Protein AF-A0A7V4UIE9-F1 (afdb_monomer)

Mean predicted aligned error: 20.93 Å

Sequence (369 aa):
MKIKNSYYCIVDRNNKPDLRFLFEDKNDAQRKIKQIKNSTKGETLIFPGDGRDFFATGVKKELINPKRKISIKKGCWTGLRVVPLKMMEDFDPTKVFHRIVKSEENQLYYSKQREKEVMFQNFDVKIPVLPNPLVSVDWENSFLKTKAFMASLLMMCAVTVASVVFIQKNTTDKIANELTSRQNEIIQKTVALQTKVMGEKDQKLAQQFDSQLDNFVLEALKNFDSIKQESLEEEIMKMVGGTPMEKMVPLIAKQDRVVAAFLVGIAKKESNYGIHVPLLDGQDCYNYWGYRGIRARMGTGGHTCFDSPEDAVETVAGRIQELVKADVDTPQEMVLWKCGSNCANDSGASKWISDVGIYFNQLNNNQGG

Radius of gyration: 29.56 Å; Cα contacts (8 Å, |Δi|>4): 375; chains: 1; bounding box: 82×65×81 Å

Secondary structure (DSSP, 8-state):
------EEEEE-TT--EEEEEEESSHHHHHHHHHHHHH-TT-EEEE-TTS-EEEETT---GGGS-TTS--EEEET-----EEEEE---TT--HHHH-S--B--TTTS-BPP---------------------TTTT--TTS-GGG-HHHHHHHHHHHHHHHHHHHHHHHHHHHHHHHHHHHHHHHHHHHHHHHHHHHS-HHHHHHHHHHHHHHHHHHHHHHHHHHHHHHHHHHHHHHHHHTTSGGGGGHHHHTTS-HHHHHHHHHHHHHHHTTTTS--EETTEE----S------SSB-GGG-B--SSHHHHHHHHHHHHHHHHHTT--SHHHHTHHHHTT-GGG-TTHHHHHHHHHHHHHHHHGGGG-

pLDDT: mean 76.1, std 18.64, range [27.42, 98.31]

Structure (mmCIF, N/CA/C/O backbone):
data_AF-A0A7V4UIE9-F1
#
_entry.id   AF-A0A7V4UIE9-F1
#
loop_
_atom_site.group_PDB
_atom_site.id
_atom_site.type_symbol
_atom_site.label_atom_id
_atom_site.label_alt_id
_atom_site.label_comp_id
_atom_site.label_asym_id
_atom_site.label_entity_id
_atom_site.label_seq_id
_atom_site.pdbx_PDB_ins_code
_atom_site.Cartn_x
_atom_site.Cartn_y
_atom_site.Cartn_z
_atom_site.occupancy
_atom_site.B_iso_or_equiv
_atom_site.auth_seq_id
_atom_site.auth_comp_id
_atom_site.auth_asym_id
_atom_site.auth_atom_id
_atom_site.pdbx_PDB_model_num
ATOM 1 N N . MET A 1 1 ? -4.107 -12.571 49.791 1.00 43.31 1 MET A N 1
ATOM 2 C CA . MET A 1 1 ? -3.554 -12.678 48.426 1.00 43.31 1 MET A CA 1
ATOM 3 C C . MET A 1 1 ? -3.769 -14.092 47.914 1.00 43.31 1 MET A C 1
ATOM 5 O O . MET A 1 1 ? -3.142 -15.020 48.415 1.00 43.31 1 MET A O 1
ATOM 9 N N . LYS A 1 2 ? -4.736 -14.294 47.011 1.00 39.12 2 LYS A N 1
ATOM 10 C CA . LYS A 1 2 ? -4.958 -15.594 46.354 1.00 39.12 2 LYS A CA 1
ATOM 11 C C . LYS A 1 2 ? -4.215 -15.540 45.019 1.00 39.12 2 LYS A C 1
ATOM 13 O O . LYS A 1 2 ? -4.653 -14.836 44.119 1.00 39.12 2 LYS A O 1
ATOM 18 N N . ILE A 1 3 ? -3.101 -16.268 44.913 1.00 41.22 3 ILE A N 1
ATOM 19 C CA . ILE A 1 3 ? -2.318 -16.421 43.675 1.00 41.22 3 ILE A CA 1
ATOM 20 C C . ILE A 1 3 ? -3.251 -17.026 42.625 1.00 41.22 3 ILE A C 1
ATOM 22 O O . ILE A 1 3 ? -3.586 -18.205 42.730 1.00 41.22 3 ILE A O 1
ATOM 26 N N . LYS A 1 4 ? -3.745 -16.219 41.680 1.00 49.38 4 LYS A N 1
ATOM 27 C CA . LYS A 1 4 ? -4.861 -16.655 40.833 1.00 49.38 4 LYS A CA 1
ATOM 28 C C . LYS A 1 4 ? -4.461 -17.270 39.499 1.00 49.38 4 LYS A C 1
ATOM 30 O O . LYS A 1 4 ? -5.274 -18.027 39.012 1.00 49.38 4 LYS A O 1
ATOM 35 N N . ASN A 1 5 ? -3.252 -17.051 38.968 1.00 58.56 5 ASN A N 1
ATOM 36 C CA . ASN A 1 5 ? -2.740 -17.778 37.796 1.00 58.56 5 ASN A CA 1
ATOM 37 C C . ASN A 1 5 ? -1.201 -17.809 37.802 1.00 58.56 5 ASN A C 1
ATOM 39 O O . ASN A 1 5 ? -0.555 -16.764 37.877 1.00 58.56 5 ASN A O 1
ATOM 43 N N . SER A 1 6 ? -0.601 -19.000 37.737 1.00 67.38 6 SER A N 1
ATOM 44 C CA . SER A 1 6 ? 0.845 -19.163 37.546 1.00 67.38 6 SER A CA 1
ATOM 45 C C . SER A 1 6 ? 1.142 -19.331 36.059 1.00 67.38 6 SER A C 1
ATOM 47 O O . SER A 1 6 ? 0.798 -20.365 35.494 1.00 67.38 6 SER A O 1
ATOM 49 N N . TYR A 1 7 ? 1.790 -18.345 35.442 1.00 81.69 7 TYR A N 1
ATOM 50 C CA . TYR A 1 7 ? 2.292 -18.480 34.075 1.00 81.69 7 TYR A CA 1
ATOM 51 C C . TYR A 1 7 ? 3.651 -19.179 34.073 1.00 81.69 7 TYR A C 1
ATOM 53 O O . TYR A 1 7 ? 4.394 -19.151 35.054 1.00 81.69 7 TYR A O 1
ATOM 61 N N . TYR A 1 8 ? 4.009 -19.777 32.950 1.00 83.62 8 TYR A N 1
ATOM 62 C CA . TYR A 1 8 ? 5.300 -20.389 32.698 1.00 83.62 8 TYR A CA 1
ATOM 63 C C . TYR A 1 8 ? 6.008 -19.608 31.603 1.00 83.62 8 TYR A C 1
ATOM 65 O O . TYR A 1 8 ? 5.419 -19.295 30.572 1.00 83.62 8 TYR A O 1
ATOM 73 N N . CYS A 1 9 ? 7.283 -19.303 31.816 1.00 84.31 9 CYS A N 1
ATOM 74 C CA . CYS A 1 9 ? 8.125 -18.688 30.799 1.00 84.31 9 CYS A CA 1
ATOM 75 C C . CYS A 1 9 ? 9.314 -19.588 30.479 1.00 84.31 9 CYS A C 1
ATOM 77 O O . CYS A 1 9 ? 9.727 -20.440 31.278 1.00 84.31 9 CYS A O 1
ATOM 79 N N . ILE A 1 10 ? 9.865 -19.394 29.289 1.00 83.88 10 ILE A N 1
ATOM 80 C CA . ILE A 1 10 ? 11.108 -20.032 28.878 1.00 83.88 10 ILE A CA 1
ATOM 81 C C . ILE A 1 10 ? 12.260 -19.135 29.332 1.00 83.88 10 ILE A C 1
ATOM 83 O O . ILE A 1 10 ? 12.256 -17.938 29.058 1.00 83.88 10 ILE A O 1
ATOM 87 N N . VAL A 1 11 ? 13.251 -19.698 30.021 1.00 79.75 11 VAL A N 1
ATOM 88 C CA . VAL A 1 11 ? 14.450 -18.961 30.447 1.00 79.75 11 VAL A CA 1
ATOM 89 C C . VAL A 1 11 ? 15.707 -19.588 29.856 1.00 79.75 11 VAL A C 1
ATOM 91 O O . VAL A 1 11 ? 15.762 -20.798 29.597 1.00 79.75 11 VAL A O 1
ATOM 94 N N . ASP A 1 12 ? 16.730 -18.759 29.672 1.00 77.06 12 ASP A N 1
ATOM 95 C CA . ASP A 1 12 ? 18.058 -19.205 29.263 1.00 77.06 12 ASP A CA 1
ATOM 96 C C . ASP A 1 12 ? 18.886 -19.778 30.435 1.00 77.06 12 ASP A C 1
ATOM 98 O O . ASP A 1 12 ? 18.443 -19.852 31.588 1.00 77.06 12 ASP A O 1
ATOM 102 N N . ARG A 1 13 ? 20.131 -20.181 30.142 1.00 76.50 13 ARG A N 1
ATOM 103 C CA . ARG A 1 13 ? 21.075 -20.704 31.148 1.00 76.50 13 ARG A CA 1
ATOM 104 C C . ARG A 1 13 ? 21.398 -19.682 32.251 1.00 76.50 13 ARG A C 1
ATOM 106 O O . ARG A 1 13 ? 21.748 -20.092 33.352 1.00 76.50 13 ARG A O 1
ATOM 113 N N . ASN A 1 14 ? 21.251 -18.388 31.968 1.00 73.56 14 ASN A N 1
ATOM 114 C CA . ASN A 1 14 ? 21.502 -17.280 32.891 1.00 73.56 14 ASN A CA 1
ATOM 115 C C . ASN A 1 14 ? 20.228 -16.841 33.634 1.00 73.56 14 ASN A C 1
ATOM 117 O O . ASN A 1 14 ? 20.224 -15.809 34.299 1.00 73.56 14 ASN A O 1
ATOM 121 N N . ASN A 1 15 ? 19.150 -17.627 33.540 1.00 71.88 15 ASN A N 1
ATOM 122 C CA . ASN A 1 15 ? 17.856 -17.348 34.152 1.00 71.88 15 ASN A CA 1
ATOM 123 C C . ASN A 1 15 ? 17.184 -16.061 33.648 1.00 71.88 15 ASN A C 1
ATOM 125 O O . ASN A 1 15 ? 16.334 -15.497 34.338 1.00 71.88 15 ASN A O 1
ATOM 129 N N . LYS A 1 16 ? 17.545 -15.595 32.449 1.00 71.69 16 LYS A N 1
ATOM 130 C CA . LYS A 1 16 ? 16.899 -14.449 31.817 1.00 71.69 16 LYS A CA 1
ATOM 131 C C . LYS A 1 16 ? 15.590 -14.914 31.167 1.00 71.69 16 LYS A C 1
ATOM 133 O O . LYS A 1 16 ? 15.639 -15.805 30.312 1.00 71.69 16 LYS A O 1
ATOM 138 N N . PRO A 1 17 ? 14.428 -14.357 31.555 1.00 70.62 17 PRO A N 1
ATOM 139 C CA . PRO A 1 17 ? 13.149 -14.769 30.998 1.00 70.62 17 PRO A CA 1
ATOM 140 C C . PRO A 1 17 ? 12.968 -14.256 29.573 1.00 70.62 17 PRO A C 1
ATOM 142 O O . PRO A 1 17 ? 13.159 -13.070 29.290 1.00 70.62 17 PRO A O 1
ATOM 145 N N . ASP A 1 18 ? 12.561 -15.155 28.683 1.00 72.19 18 ASP A N 1
ATOM 146 C CA . ASP A 1 18 ? 12.118 -14.822 27.340 1.00 72.19 18 ASP A CA 1
ATOM 147 C C . ASP A 1 18 ? 10.613 -14.560 27.357 1.00 72.19 18 ASP A C 1
ATOM 149 O O . ASP A 1 18 ? 9.786 -15.456 27.186 1.00 72.19 18 ASP A O 1
ATOM 153 N N . LEU A 1 19 ? 10.262 -13.295 27.584 1.00 69.88 19 LEU A N 1
ATOM 154 C CA . LEU A 1 19 ? 8.873 -12.844 27.671 1.00 69.88 19 LEU A CA 1
ATOM 155 C C . LEU A 1 19 ? 8.114 -12.964 26.343 1.00 69.88 19 LEU A C 1
ATOM 157 O O . LEU A 1 19 ? 6.908 -12.754 26.329 1.00 69.88 19 LEU A O 1
ATOM 161 N N . ARG A 1 20 ? 8.790 -13.329 25.242 1.00 67.62 20 ARG A N 1
ATOM 162 C CA . ARG A 1 20 ? 8.121 -13.700 23.991 1.00 67.62 20 ARG A CA 1
ATOM 163 C C . ARG A 1 20 ? 7.330 -14.996 24.130 1.00 67.62 20 ARG A C 1
ATOM 165 O O . ARG A 1 20 ? 6.472 -15.230 23.302 1.00 67.62 20 ARG A O 1
ATOM 172 N N . PHE A 1 21 ? 7.625 -15.831 25.125 1.00 74.31 21 PHE A N 1
ATOM 173 C CA . PHE A 1 21 ? 6.985 -17.127 25.311 1.00 74.31 21 PHE A CA 1
ATOM 174 C C . PHE A 1 21 ? 6.435 -17.239 26.735 1.00 74.31 21 PHE A C 1
ATOM 176 O O . PHE A 1 21 ? 7.151 -17.610 27.670 1.00 74.31 21 PHE A O 1
ATOM 183 N N . LEU A 1 22 ? 5.155 -16.903 26.885 1.00 80.06 22 LEU A N 1
ATOM 184 C CA . LEU A 1 22 ? 4.393 -17.036 28.123 1.00 80.06 22 LEU A CA 1
ATOM 185 C C . LEU A 1 22 ? 3.286 -18.061 27.912 1.00 80.06 22 LEU A C 1
ATOM 187 O O . LEU A 1 22 ? 2.546 -17.976 26.937 1.00 80.06 22 LEU A O 1
ATOM 191 N N . PHE A 1 23 ? 3.190 -19.011 28.837 1.00 81.44 23 PHE A N 1
ATOM 192 C CA . PHE A 1 23 ? 2.242 -20.114 28.769 1.00 81.44 23 PHE A CA 1
ATOM 193 C C . PHE A 1 23 ? 1.433 -20.205 30.050 1.00 81.44 23 PHE A C 1
ATOM 195 O O . PHE A 1 23 ? 1.967 -20.011 31.140 1.00 81.44 23 PHE A O 1
ATOM 202 N N . GLU A 1 24 ? 0.157 -20.542 29.932 1.00 81.69 24 GLU A N 1
ATOM 203 C CA . GLU A 1 24 ? -0.674 -20.887 31.091 1.00 81.69 24 GLU A CA 1
ATOM 204 C C . GLU A 1 24 ? -0.345 -22.299 31.603 1.00 81.69 24 GLU A C 1
ATOM 206 O O . GLU A 1 24 ? -0.315 -22.531 32.811 1.00 81.69 24 GLU A O 1
ATOM 211 N N . ASP A 1 25 ? -0.007 -23.223 30.695 1.00 82.94 25 ASP A N 1
ATOM 212 C CA . ASP A 1 25 ? 0.365 -24.599 31.023 1.00 82.94 25 ASP A CA 1
ATOM 213 C C . ASP A 1 25 ? 1.876 -24.861 30.896 1.00 82.94 25 ASP A C 1
ATOM 215 O O . ASP A 1 25 ? 2.559 -24.446 29.953 1.00 82.94 25 ASP A O 1
ATOM 219 N N . LYS A 1 26 ? 2.415 -25.635 31.844 1.00 88.88 26 LYS A N 1
ATOM 220 C CA . LYS A 1 26 ? 3.828 -26.033 31.859 1.00 88.88 26 LYS A CA 1
ATOM 221 C C . LYS A 1 26 ? 4.170 -26.929 30.671 1.00 88.88 26 LYS A C 1
ATOM 223 O O . LYS A 1 26 ? 5.294 -26.855 30.162 1.00 88.88 26 LYS A O 1
ATOM 228 N N . ASN A 1 27 ? 3.247 -27.796 30.247 1.00 86.69 27 ASN A N 1
ATOM 229 C CA . ASN A 1 27 ? 3.526 -28.738 29.165 1.00 86.69 27 ASN A CA 1
ATOM 230 C C . ASN A 1 27 ? 3.606 -28.020 27.819 1.00 86.69 27 ASN A C 1
ATOM 232 O O . ASN A 1 27 ? 4.440 -28.398 26.998 1.00 86.69 27 ASN A O 1
ATOM 236 N N . ASP A 1 28 ? 2.838 -26.948 27.616 1.00 82.25 28 ASP A N 1
ATOM 237 C CA . ASP A 1 28 ? 2.970 -26.080 26.440 1.00 82.25 28 ASP A CA 1
ATOM 238 C C . ASP A 1 28 ? 4.346 -25.430 26.351 1.00 82.25 28 ASP A C 1
ATOM 240 O O . ASP A 1 28 ? 5.016 -25.527 25.318 1.00 82.25 28 ASP A O 1
ATOM 244 N N . ALA A 1 29 ? 4.838 -24.885 27.465 1.00 83.44 29 ALA A N 1
ATOM 245 C CA . ALA A 1 29 ? 6.191 -24.344 27.528 1.00 83.44 29 ALA A CA 1
ATOM 246 C C . ALA A 1 29 ? 7.250 -25.411 27.187 1.00 83.44 29 ALA A C 1
ATOM 248 O O . ALA A 1 29 ? 8.205 -25.153 26.448 1.00 83.44 29 ALA A O 1
ATOM 249 N N . GLN A 1 30 ? 7.076 -26.645 27.675 1.00 87.19 30 GLN A N 1
ATOM 250 C CA . GLN A 1 30 ? 7.976 -27.759 27.357 1.00 87.19 30 GLN A CA 1
ATOM 251 C C . GLN A 1 30 ? 7.885 -28.199 25.889 1.00 87.19 30 GLN A C 1
ATOM 253 O O . GLN A 1 30 ? 8.921 -28.466 25.271 1.00 87.19 30 GLN A O 1
ATOM 258 N N . ARG A 1 31 ? 6.676 -28.260 25.314 1.00 82.44 31 ARG A N 1
ATOM 259 C CA . ARG A 1 31 ? 6.456 -28.532 23.886 1.00 82.44 31 ARG A CA 1
ATOM 260 C C . ARG A 1 31 ? 7.155 -27.484 23.030 1.00 82.44 31 ARG A C 1
ATOM 262 O O . ARG A 1 31 ? 7.866 -27.853 22.096 1.00 82.44 31 ARG A O 1
ATOM 269 N N . LYS A 1 32 ? 7.056 -26.203 23.398 1.00 82.38 32 LYS A N 1
ATOM 270 C CA . LYS A 1 32 ? 7.745 -25.124 22.687 1.00 82.38 32 LYS A CA 1
ATOM 271 C C . LYS A 1 32 ? 9.261 -25.254 22.764 1.00 82.38 32 LYS A C 1
ATOM 273 O O . LYS A 1 32 ? 9.923 -25.123 21.740 1.00 82.38 32 LYS A O 1
ATOM 278 N N . ILE A 1 33 ? 9.826 -25.590 23.927 1.00 82.25 33 ILE A N 1
ATOM 279 C CA . ILE A 1 33 ? 11.270 -25.865 24.040 1.00 82.25 33 ILE A CA 1
ATOM 280 C C . ILE A 1 33 ? 11.686 -27.007 23.105 1.00 82.25 33 ILE A C 1
ATOM 282 O O . ILE A 1 33 ? 12.719 -26.896 22.446 1.00 82.25 33 ILE A O 1
ATOM 286 N N . LYS A 1 34 ? 10.901 -28.090 23.014 1.00 81.50 34 LYS A N 1
ATOM 287 C CA . LYS A 1 34 ? 11.175 -29.189 22.072 1.00 81.50 34 LYS A CA 1
ATOM 288 C C . LYS A 1 34 ? 11.106 -28.712 20.619 1.00 81.50 34 LYS A C 1
ATOM 290 O O . LYS A 1 34 ? 12.018 -29.010 19.857 1.00 81.50 34 LYS A O 1
ATOM 295 N N . GLN A 1 35 ? 10.090 -27.927 20.254 1.00 76.75 35 GLN A N 1
ATOM 296 C CA . GLN A 1 35 ? 9.959 -27.341 18.914 1.00 76.75 35 GLN A CA 1
ATOM 297 C C . GLN A 1 35 ? 11.161 -26.450 18.570 1.00 76.75 35 GLN A C 1
ATOM 299 O O . GLN A 1 35 ? 11.735 -26.579 17.494 1.00 76.75 35 GLN A O 1
ATOM 304 N N . ILE A 1 36 ? 11.584 -25.589 19.499 1.00 72.56 36 ILE A N 1
ATOM 305 C CA . ILE A 1 36 ? 12.750 -24.712 19.343 1.00 72.56 36 ILE A CA 1
ATOM 306 C C . ILE A 1 36 ? 14.027 -25.534 19.140 1.00 72.56 36 ILE A C 1
ATOM 308 O O . ILE A 1 36 ? 14.794 -25.251 18.222 1.00 72.56 36 ILE A O 1
ATOM 312 N N . LYS A 1 37 ? 14.239 -26.568 19.964 1.00 72.81 37 LYS A N 1
ATOM 313 C CA . LYS A 1 37 ? 15.413 -27.450 19.874 1.00 72.81 37 LYS A CA 1
ATOM 314 C C . LYS A 1 37 ? 15.437 -28.282 18.589 1.00 72.81 37 LYS A C 1
ATOM 316 O O . LYS A 1 37 ? 16.519 -28.561 18.088 1.00 72.81 37 LYS A O 1
ATOM 321 N N . ASN A 1 38 ? 14.269 -28.640 18.057 1.00 67.81 38 ASN A N 1
ATOM 322 C CA . ASN A 1 38 ? 14.131 -29.465 16.855 1.00 67.81 38 ASN A CA 1
ATOM 323 C C . ASN A 1 38 ? 13.967 -28.645 15.561 1.00 67.81 38 ASN A C 1
ATOM 325 O O . ASN A 1 38 ? 13.897 -29.226 14.480 1.00 67.81 38 ASN A O 1
ATOM 329 N N . SER A 1 39 ? 13.885 -27.312 15.641 1.00 67.88 39 SER A N 1
ATOM 330 C CA . SER A 1 39 ? 13.728 -26.457 14.462 1.00 67.88 39 SER A CA 1
ATOM 331 C C . SER A 1 39 ? 14.987 -26.493 13.595 1.00 67.88 39 SER A C 1
ATOM 333 O O . SER A 1 39 ? 16.056 -26.039 14.005 1.00 67.88 39 SER A O 1
ATOM 335 N N . THR A 1 40 ? 14.845 -26.962 12.355 1.00 61.44 40 THR A N 1
ATOM 336 C CA . THR A 1 40 ? 15.906 -26.933 11.331 1.00 61.44 40 THR A CA 1
ATOM 337 C C . THR A 1 40 ? 16.204 -25.519 10.824 1.00 61.44 40 THR A C 1
ATOM 339 O O . THR A 1 40 ? 17.273 -25.282 10.259 1.00 61.44 40 THR A O 1
ATOM 342 N N . LYS A 1 41 ? 15.274 -24.578 11.045 1.00 66.38 41 LYS A N 1
ATOM 343 C CA . LYS A 1 41 ? 15.384 -23.157 10.673 1.00 66.38 41 LYS A CA 1
ATOM 344 C C . LYS A 1 41 ? 16.040 -22.300 11.760 1.00 66.38 41 LYS A C 1
ATOM 346 O O . LYS A 1 41 ? 16.404 -21.160 11.496 1.00 66.38 41 LYS A O 1
ATOM 351 N N . GLY A 1 42 ? 16.181 -22.828 12.976 1.00 69.12 42 GLY A N 1
ATOM 352 C CA . GLY A 1 42 ? 16.719 -22.088 14.109 1.00 69.12 42 GLY A CA 1
ATOM 353 C C . GLY A 1 42 ? 18.214 -21.798 13.971 1.00 69.12 42 GLY A C 1
ATOM 354 O O . GLY A 1 42 ? 19.019 -22.717 13.799 1.00 69.12 42 GLY A O 1
ATOM 355 N N . GLU A 1 43 ? 18.603 -20.534 14.124 1.00 75.38 43 GLU A N 1
ATOM 356 C CA . GLU A 1 43 ? 20.003 -20.101 14.094 1.00 75.38 43 GLU A CA 1
ATOM 357 C C . GLU A 1 43 ? 20.384 -19.388 15.398 1.00 75.38 43 GLU A C 1
ATOM 359 O O . GLU A 1 43 ? 19.655 -18.531 15.900 1.00 75.38 43 GLU A O 1
ATOM 364 N N . THR A 1 44 ? 21.540 -19.754 15.955 1.00 75.31 44 THR A N 1
ATOM 365 C CA . THR A 1 44 ? 22.146 -19.128 17.134 1.00 75.31 44 THR A CA 1
ATOM 366 C C . THR A 1 44 ? 23.286 -18.225 16.689 1.00 75.31 44 THR A C 1
ATOM 368 O O . THR A 1 44 ? 24.253 -18.692 16.085 1.00 75.31 44 THR A O 1
ATOM 371 N N . LEU A 1 45 ? 23.203 -16.951 17.042 1.00 78.94 45 LEU A N 1
ATOM 372 C CA . LEU A 1 45 ? 24.254 -15.963 16.885 1.00 78.94 45 LEU A CA 1
ATOM 373 C C . LEU A 1 45 ? 25.120 -15.946 18.149 1.00 78.94 45 LEU A C 1
ATOM 375 O O . LEU A 1 45 ? 24.614 -15.809 19.260 1.00 78.94 45 LEU A O 1
ATOM 379 N N . ILE A 1 46 ? 26.425 -16.132 17.983 1.00 80.00 46 ILE A N 1
ATOM 380 C CA . ILE A 1 46 ? 27.410 -16.245 19.062 1.00 80.00 46 ILE A CA 1
ATOM 381 C C . ILE A 1 46 ? 28.350 -15.043 18.982 1.00 80.00 46 ILE A C 1
ATOM 383 O O . ILE A 1 46 ? 29.022 -14.840 17.964 1.00 80.00 46 ILE A O 1
ATOM 387 N N . PHE A 1 47 ? 28.407 -14.276 20.068 1.00 81.38 47 PHE A N 1
ATOM 388 C CA . PHE A 1 47 ? 29.277 -13.118 20.235 1.00 81.38 47 PHE A CA 1
ATOM 389 C C . PHE A 1 47 ? 30.600 -13.499 20.930 1.00 81.38 47 PHE A C 1
ATOM 391 O O . PHE A 1 47 ? 30.634 -14.455 21.710 1.00 81.38 47 PHE A O 1
ATOM 398 N N . PRO A 1 48 ? 31.693 -12.747 20.710 1.00 74.81 48 PRO A N 1
ATOM 399 C CA . PRO A 1 48 ? 32.923 -12.884 21.484 1.00 74.81 48 PRO A CA 1
ATOM 400 C C . PRO A 1 48 ? 32.662 -12.369 22.908 1.00 74.81 48 PRO A C 1
ATOM 402 O O . PRO A 1 48 ? 32.313 -11.201 23.069 1.00 74.81 48 PRO A O 1
ATOM 405 N N . GLY A 1 49 ? 32.800 -13.227 23.924 1.00 74.38 49 GLY A N 1
ATOM 406 C CA . GLY A 1 49 ? 32.515 -12.884 25.329 1.00 74.38 49 GLY A CA 1
ATOM 407 C C . GLY A 1 49 ? 31.206 -13.463 25.888 1.00 74.38 49 GLY A C 1
ATOM 408 O O . GLY A 1 49 ? 30.515 -12.793 26.644 1.00 74.38 49 GLY A O 1
ATOM 409 N N . ASP A 1 50 ? 30.858 -14.695 25.499 1.00 64.19 50 ASP A N 1
ATOM 410 C CA . ASP A 1 50 ? 29.754 -15.526 26.028 1.00 64.19 50 ASP A CA 1
ATOM 411 C C . ASP A 1 50 ? 28.304 -15.106 25.722 1.00 64.19 50 ASP A C 1
ATOM 413 O O . ASP A 1 50 ? 27.364 -15.841 26.048 1.00 64.19 50 ASP A O 1
ATOM 417 N N . GLY A 1 51 ? 28.090 -13.999 25.009 1.00 71.81 51 GLY A N 1
ATOM 418 C CA . GLY A 1 51 ? 26.765 -13.637 24.501 1.00 71.81 51 GLY A CA 1
ATOM 419 C C . GLY A 1 51 ? 26.280 -14.613 23.423 1.00 71.81 51 GLY A C 1
ATOM 420 O O . GLY A 1 51 ? 26.993 -14.877 22.452 1.00 71.81 51 GLY A O 1
ATOM 421 N N . ARG A 1 52 ? 25.056 -15.135 23.553 1.00 75.06 52 ARG A N 1
ATOM 422 C CA . ARG A 1 52 ? 24.397 -15.938 22.512 1.00 75.06 52 ARG A CA 1
ATOM 423 C C . ARG A 1 52 ? 22.929 -15.556 22.394 1.00 75.06 52 ARG A C 1
ATOM 425 O O . ARG A 1 52 ? 22.229 -15.602 23.398 1.00 75.06 52 ARG A O 1
ATOM 432 N N . ASP A 1 53 ? 22.473 -15.286 21.176 1.00 70.81 53 ASP A N 1
ATOM 433 C CA . ASP A 1 53 ? 21.071 -14.995 20.861 1.00 70.81 53 ASP A CA 1
ATOM 434 C C . ASP A 1 53 ? 20.551 -15.994 19.825 1.00 70.81 53 ASP A C 1
ATOM 436 O O . ASP A 1 53 ? 21.287 -16.398 18.929 1.00 70.81 53 ASP A O 1
ATOM 440 N N . PHE A 1 54 ? 19.290 -16.416 19.923 1.00 67.81 54 PHE A N 1
ATOM 441 C CA . PHE A 1 54 ? 18.695 -17.350 18.963 1.00 67.81 54 PHE A CA 1
ATOM 442 C C . PHE A 1 54 ? 17.421 -16.843 18.341 1.00 67.81 54 PHE A C 1
ATOM 444 O O . PHE A 1 54 ? 16.574 -16.210 18.978 1.00 67.81 54 PHE A O 1
ATOM 451 N N . PHE A 1 55 ? 17.301 -17.213 17.077 1.00 67.50 55 PHE A N 1
ATOM 452 C CA . PHE A 1 55 ? 16.245 -16.804 16.193 1.00 67.50 55 PHE A CA 1
ATOM 453 C C . PHE A 1 55 ? 15.584 -18.070 15.660 1.00 67.50 55 PHE A C 1
ATOM 455 O O . PHE A 1 55 ? 16.166 -18.803 14.860 1.00 67.50 55 PHE A O 1
ATOM 462 N N . ALA A 1 56 ? 14.361 -18.334 16.129 1.00 60.38 56 ALA A N 1
ATOM 463 C CA . ALA A 1 56 ? 13.594 -19.529 15.768 1.00 60.38 56 ALA A CA 1
ATOM 464 C C . ALA A 1 56 ? 13.327 -19.636 14.256 1.00 60.38 56 ALA A C 1
ATOM 466 O O . ALA A 1 56 ? 13.168 -20.740 13.735 1.00 60.38 56 ALA A O 1
ATOM 467 N N . THR A 1 57 ? 13.308 -18.491 13.574 1.00 65.25 57 THR A N 1
ATOM 468 C CA . THR A 1 57 ? 13.070 -18.331 12.136 1.00 65.25 57 THR A CA 1
ATOM 469 C C . THR A 1 57 ? 14.347 -18.049 11.333 1.00 65.25 57 THR A C 1
ATOM 471 O O . THR A 1 57 ? 14.248 -17.744 10.150 1.00 65.25 57 THR A O 1
ATOM 474 N N . GLY A 1 58 ? 15.530 -18.147 11.950 1.00 69.38 58 GLY A N 1
ATOM 475 C CA . GLY A 1 58 ? 16.813 -17.799 11.331 1.00 69.38 58 GLY A CA 1
ATOM 476 C C . GLY A 1 58 ? 17.253 -16.360 11.623 1.00 69.38 58 GLY A C 1
ATOM 477 O O . GLY A 1 58 ? 16.446 -15.503 11.987 1.00 69.38 58 GLY A O 1
ATOM 478 N N . VAL A 1 59 ? 18.554 -16.089 11.508 1.00 74.88 59 VAL A N 1
ATOM 479 C CA . VAL A 1 59 ? 19.121 -14.757 11.749 1.00 74.88 59 VAL A CA 1
ATOM 480 C C . VAL A 1 59 ? 18.955 -13.903 10.488 1.00 74.88 59 VAL A C 1
ATOM 482 O O . VAL A 1 59 ? 19.472 -14.246 9.424 1.00 74.88 59 VAL A O 1
ATOM 485 N N . LYS A 1 60 ? 18.316 -12.732 10.608 1.00 80.06 60 LYS A N 1
ATOM 486 C CA . LYS A 1 60 ? 18.326 -11.715 9.542 1.00 80.06 60 LYS A CA 1
ATOM 487 C C . LYS A 1 60 ? 19.730 -11.113 9.429 1.00 80.06 60 LYS A C 1
ATOM 489 O O . LYS A 1 60 ? 20.109 -10.263 10.234 1.00 80.06 60 LYS A O 1
ATOM 494 N N . LYS A 1 61 ? 20.515 -11.573 8.449 1.00 76.75 61 LYS A N 1
ATOM 495 C CA . LYS A 1 61 ? 21.935 -11.199 8.277 1.00 76.75 61 LYS A CA 1
ATOM 496 C C . LYS A 1 61 ? 22.153 -9.696 8.086 1.00 76.75 61 LYS A C 1
ATOM 498 O O . LYS A 1 61 ? 23.183 -9.183 8.502 1.00 76.75 61 LYS A O 1
ATOM 503 N N . GLU A 1 62 ? 21.166 -9.003 7.530 1.00 73.69 62 GLU A N 1
ATOM 504 C CA . GLU A 1 62 ? 21.154 -7.549 7.325 1.00 73.69 62 GLU A CA 1
ATOM 505 C C . GLU A 1 62 ? 21.220 -6.750 8.636 1.00 73.69 62 GLU A C 1
ATOM 507 O O . GLU A 1 62 ? 21.738 -5.639 8.662 1.00 73.69 62 GLU A O 1
ATOM 512 N N . LEU A 1 63 ? 20.742 -7.324 9.747 1.00 69.06 63 LEU A N 1
ATOM 513 C CA . LEU A 1 63 ? 20.745 -6.674 11.064 1.00 69.06 63 LEU A CA 1
ATOM 514 C C . LEU A 1 63 ? 22.070 -6.859 11.821 1.00 69.06 63 LEU A C 1
ATOM 516 O O . LEU A 1 63 ? 22.230 -6.375 12.943 1.00 69.06 63 LEU A O 1
ATOM 520 N N . ILE A 1 64 ? 23.025 -7.586 11.240 1.00 75.81 64 ILE A N 1
ATOM 521 C CA . ILE A 1 64 ? 24.312 -7.874 11.863 1.00 75.81 64 ILE A CA 1
ATOM 522 C C . ILE A 1 64 ? 25.315 -6.795 11.462 1.00 75.81 64 ILE A C 1
ATOM 524 O O . ILE A 1 64 ? 25.619 -6.613 10.288 1.00 75.81 64 ILE A O 1
ATOM 528 N N . ASN A 1 65 ? 25.914 -6.132 12.453 1.00 75.50 65 ASN A N 1
ATOM 529 C CA . ASN A 1 65 ? 27.008 -5.199 12.199 1.00 75.50 65 ASN A CA 1
ATOM 530 C C . ASN A 1 65 ? 28.237 -5.946 11.626 1.00 75.50 65 ASN A C 1
ATOM 532 O O . ASN A 1 65 ? 28.832 -6.752 12.351 1.00 75.50 65 ASN A O 1
ATOM 536 N N . PRO A 1 66 ? 28.685 -5.638 10.393 1.00 72.06 66 PRO A N 1
ATOM 537 C CA . PRO A 1 66 ? 29.774 -6.358 9.727 1.00 72.06 66 PRO A CA 1
ATOM 538 C C . PRO A 1 66 ? 31.132 -6.195 10.425 1.00 72.06 66 PRO A C 1
ATOM 540 O O . PRO A 1 66 ? 32.034 -7.001 10.218 1.00 72.06 66 PRO A O 1
ATOM 543 N N . LYS A 1 67 ? 31.294 -5.179 11.285 1.00 76.25 67 LYS A N 1
ATOM 544 C CA . LYS A 1 67 ? 32.544 -4.923 12.021 1.00 76.25 67 LYS A CA 1
ATOM 545 C C . LYS A 1 67 ? 32.723 -5.829 13.245 1.00 76.25 67 LYS A C 1
ATOM 547 O O . LYS A 1 67 ? 33.809 -5.860 13.821 1.00 76.25 67 LYS A O 1
ATOM 552 N N . ARG A 1 68 ? 31.682 -6.549 13.686 1.00 75.56 68 ARG A N 1
ATOM 553 C CA . ARG A 1 68 ? 31.761 -7.445 14.851 1.00 75.56 68 ARG A CA 1
ATOM 554 C C . ARG A 1 68 ? 32.014 -8.881 14.403 1.00 75.56 68 ARG A C 1
ATOM 556 O O . ARG A 1 68 ? 31.259 -9.430 13.609 1.00 75.56 68 ARG A O 1
ATOM 563 N N . LYS A 1 69 ? 33.042 -9.521 14.972 1.00 80.81 69 LYS A N 1
ATOM 564 C CA . LYS A 1 69 ? 33.268 -10.964 14.802 1.00 80.81 69 LYS A CA 1
ATOM 565 C C . LYS A 1 69 ? 32.115 -11.716 15.462 1.00 80.81 69 LYS A C 1
ATOM 567 O O . LYS A 1 69 ? 32.037 -11.746 16.681 1.00 80.81 69 LYS A O 1
ATOM 572 N N . ILE A 1 70 ? 31.227 -12.300 14.673 1.00 83.69 70 ILE A N 1
ATOM 573 C CA . ILE A 1 70 ? 30.119 -13.127 15.156 1.00 83.69 70 ILE A CA 1
ATOM 574 C C . ILE A 1 70 ? 30.158 -14.485 14.455 1.00 83.69 70 ILE A C 1
ATOM 576 O O . ILE A 1 70 ? 30.614 -14.583 13.317 1.00 83.69 70 ILE A O 1
ATOM 580 N N . SER A 1 71 ? 29.689 -15.541 15.120 1.00 83.12 71 SER A N 1
ATOM 581 C CA . SER A 1 71 ? 29.510 -16.850 14.478 1.00 83.12 71 SER A CA 1
ATOM 582 C C . SER A 1 71 ? 28.054 -17.286 14.546 1.00 83.12 71 SER A C 1
ATOM 584 O O . SER A 1 71 ? 27.402 -17.119 15.573 1.00 83.12 71 SER A O 1
ATOM 586 N N . ILE A 1 72 ? 27.534 -17.817 13.441 1.00 81.12 72 ILE A N 1
ATOM 587 C CA . ILE A 1 72 ? 26.159 -18.311 13.348 1.00 81.12 72 ILE A CA 1
ATOM 588 C C . ILE A 1 72 ? 26.216 -19.835 13.303 1.00 81.12 72 ILE A C 1
ATOM 590 O O . ILE A 1 72 ? 26.906 -20.407 12.459 1.00 81.12 72 ILE A O 1
ATOM 594 N N . LYS A 1 73 ? 25.506 -20.501 14.214 1.00 78.00 73 LYS A N 1
ATOM 595 C CA . LYS A 1 73 ? 25.375 -21.963 14.238 1.00 78.00 73 LYS A CA 1
ATOM 596 C C . LYS A 1 73 ? 23.911 -22.360 14.135 1.00 78.00 73 LYS A C 1
ATOM 598 O O . LYS A 1 73 ? 23.076 -21.820 14.856 1.00 78.00 73 LYS A O 1
ATOM 603 N N . LYS A 1 74 ? 23.601 -23.339 13.287 1.00 72.75 74 LYS A N 1
ATOM 604 C CA . LYS A 1 74 ? 22.258 -23.927 13.223 1.00 72.75 74 LYS A CA 1
ATOM 605 C C . LYS A 1 74 ? 21.984 -24.774 14.472 1.00 72.75 74 LYS A C 1
ATOM 607 O O . LYS A 1 74 ? 22.859 -25.514 14.918 1.00 72.75 74 LYS A O 1
ATOM 612 N N . GLY A 1 75 ? 20.778 -24.654 15.030 1.00 57.50 75 GLY A N 1
ATOM 613 C CA . GLY A 1 75 ? 20.202 -25.631 15.964 1.00 57.50 75 GLY A CA 1
ATOM 614 C C . GLY A 1 75 ? 20.857 -25.782 17.347 1.00 57.50 75 GLY A C 1
ATOM 615 O O . GLY A 1 75 ? 20.840 -26.878 17.896 1.00 57.50 75 GLY A O 1
ATOM 616 N N . CYS A 1 76 ? 21.441 -24.739 17.949 1.00 54.97 76 CYS A N 1
ATOM 617 C CA . CYS A 1 76 ? 22.224 -24.904 19.184 1.00 54.97 76 CYS A CA 1
ATOM 618 C C . CYS A 1 76 ? 21.658 -24.123 20.393 1.00 54.97 76 CYS A C 1
ATOM 620 O O . CYS A 1 76 ? 22.118 -23.013 20.666 1.00 54.97 76 CYS A O 1
ATOM 622 N N . TRP A 1 77 ? 20.709 -24.714 21.146 1.00 62.03 77 TRP A N 1
ATOM 623 C CA . TRP A 1 77 ? 20.324 -24.300 22.517 1.00 62.03 77 TRP A CA 1
ATOM 624 C C . TRP A 1 77 ? 20.233 -25.499 23.471 1.00 62.03 77 TRP A C 1
ATOM 626 O O . TRP A 1 77 ? 19.200 -26.155 23.596 1.00 62.03 77 TRP A O 1
ATOM 636 N N . THR A 1 78 ? 21.303 -25.768 24.218 1.00 57.50 78 THR A N 1
ATOM 637 C CA . THR A 1 78 ? 21.296 -26.793 25.278 1.00 57.50 78 THR A CA 1
ATOM 638 C C . THR A 1 78 ? 20.750 -26.279 26.618 1.00 57.50 78 THR A C 1
ATOM 640 O O . THR A 1 78 ? 20.435 -27.084 27.486 1.00 57.50 78 THR A O 1
ATOM 643 N N . GLY A 1 79 ? 20.571 -24.960 26.786 1.00 70.81 79 GLY A N 1
ATOM 644 C CA . GLY A 1 79 ? 20.306 -24.326 28.088 1.00 70.81 79 GLY A CA 1
ATOM 645 C C . GLY A 1 79 ? 18.864 -23.909 28.412 1.00 70.81 79 GLY A C 1
ATOM 646 O O . GLY A 1 79 ? 18.667 -23.308 29.462 1.00 70.81 79 GLY A O 1
ATOM 647 N N . LEU A 1 80 ? 17.873 -24.172 27.548 1.00 79.94 80 LEU A N 1
ATOM 648 C CA . LEU A 1 80 ? 16.480 -23.766 27.808 1.00 79.94 80 LEU A CA 1
ATOM 649 C C . LEU A 1 80 ? 15.826 -24.578 28.922 1.00 79.94 80 LEU A C 1
ATOM 651 O O . LEU A 1 80 ? 15.829 -25.812 28.869 1.00 79.94 80 LEU A O 1
ATOM 655 N N . ARG A 1 81 ? 15.174 -23.878 29.856 1.00 85.94 81 ARG A N 1
ATOM 656 C CA . ARG A 1 81 ? 14.320 -24.477 30.889 1.00 85.94 81 ARG A CA 1
ATOM 657 C C . ARG A 1 81 ? 13.031 -23.677 31.078 1.00 85.94 81 ARG A C 1
ATOM 659 O O . ARG A 1 81 ? 12.985 -22.484 30.796 1.00 85.94 81 ARG A O 1
ATOM 666 N N . VAL A 1 82 ? 11.990 -24.350 31.559 1.00 87.38 82 VAL A N 1
ATOM 667 C CA . VAL A 1 82 ? 10.712 -23.721 31.919 1.00 87.38 82 VAL A CA 1
ATOM 668 C C . VAL A 1 82 ? 10.776 -23.287 33.376 1.00 87.38 82 VAL A C 1
ATOM 670 O O . VAL A 1 82 ? 11.112 -24.105 34.235 1.00 87.38 82 VAL A O 1
ATOM 673 N N . VAL A 1 83 ? 10.432 -22.033 33.661 1.00 84.12 83 VAL A N 1
ATOM 674 C CA . VAL A 1 83 ? 10.354 -21.504 35.029 1.00 84.12 83 VAL A CA 1
ATOM 675 C C . VAL A 1 83 ? 8.953 -20.944 35.280 1.00 84.12 83 VAL A C 1
ATOM 677 O O . VAL A 1 83 ? 8.443 -20.203 34.433 1.00 84.12 83 VAL A O 1
ATOM 680 N N . PRO A 1 84 ? 8.313 -21.287 36.417 1.00 83.31 84 PRO A N 1
ATOM 681 C CA . PRO A 1 84 ? 7.064 -20.656 36.814 1.00 83.31 84 PRO A CA 1
ATOM 682 C C . PRO A 1 84 ? 7.325 -19.185 37.139 1.00 83.31 84 PRO A C 1
ATOM 684 O O . PRO A 1 84 ? 8.174 -18.850 37.967 1.00 83.31 84 PRO A O 1
ATOM 687 N N . LEU A 1 85 ? 6.585 -18.306 36.484 1.00 76.00 85 LEU A N 1
ATOM 688 C CA . LEU A 1 85 ? 6.634 -16.878 36.700 1.00 76.00 85 LEU A CA 1
ATOM 689 C C . LEU A 1 85 ? 5.561 -16.509 37.730 1.00 76.00 85 LEU A C 1
ATOM 691 O O . LEU A 1 85 ? 4.360 -16.594 37.471 1.00 76.00 85 LEU A O 1
ATOM 695 N N . LYS A 1 86 ? 6.004 -16.110 38.922 1.00 65.69 86 LYS A N 1
ATOM 696 C CA . LYS A 1 86 ? 5.124 -15.511 39.928 1.00 65.69 86 LYS A CA 1
ATOM 697 C C . LYS A 1 86 ? 4.982 -14.029 39.589 1.00 65.69 86 LYS A C 1
ATOM 699 O O . LYS A 1 86 ? 5.845 -13.234 39.949 1.00 65.69 86 LYS A O 1
ATOM 704 N N . MET A 1 87 ? 3.942 -13.684 38.836 1.00 57.59 87 MET A N 1
ATOM 705 C CA . MET A 1 87 ? 3.586 -12.284 38.593 1.00 57.59 87 MET A CA 1
ATOM 706 C C . MET A 1 87 ? 3.123 -11.649 39.916 1.00 57.59 87 MET A C 1
ATOM 708 O O . MET A 1 87 ? 2.411 -12.298 40.686 1.00 57.59 87 MET A O 1
ATOM 712 N N . MET A 1 88 ? 3.536 -10.407 40.197 1.00 48.47 88 MET A N 1
ATOM 713 C CA . MET A 1 88 ? 2.920 -9.606 41.267 1.00 48.47 88 MET A CA 1
ATOM 714 C C . MET A 1 88 ? 1.454 -9.324 40.899 1.00 48.47 88 MET A C 1
ATOM 716 O O . MET A 1 88 ? 1.145 -9.259 39.711 1.00 48.47 88 MET A O 1
ATOM 720 N N . GLU A 1 89 ? 0.563 -9.178 41.891 1.00 50.66 89 GLU A N 1
ATOM 721 C CA . GLU A 1 89 ? -0.898 -9.046 41.685 1.00 50.66 89 GLU A CA 1
ATOM 722 C C . GLU A 1 89 ? -1.290 -7.914 40.707 1.00 50.66 89 GLU A C 1
ATOM 724 O O . GLU A 1 89 ? -2.346 -7.993 40.085 1.00 50.66 89 GLU A O 1
ATOM 729 N N . ASP A 1 90 ? -0.406 -6.935 40.487 1.00 47.28 90 ASP A N 1
ATOM 730 C CA . ASP A 1 90 ? -0.642 -5.771 39.626 1.00 47.28 90 ASP A CA 1
ATOM 731 C C . ASP A 1 90 ? -0.142 -5.921 38.177 1.00 47.28 90 ASP A C 1
ATOM 733 O O . ASP A 1 90 ? -0.379 -5.038 37.347 1.00 47.28 90 ASP A O 1
ATOM 737 N N . PHE A 1 91 ? 0.557 -7.011 37.834 1.00 51.16 91 PHE A N 1
ATOM 738 C CA . PHE A 1 91 ? 1.041 -7.221 36.467 1.00 51.16 91 PHE A CA 1
ATOM 739 C C . PHE A 1 91 ? 0.004 -7.977 35.637 1.00 51.16 91 PHE A C 1
ATOM 741 O O . PHE A 1 91 ? -0.012 -9.208 35.584 1.00 51.16 91 PHE A O 1
ATOM 748 N N . ASP A 1 92 ? -0.851 -7.216 34.962 1.00 57.34 92 ASP A N 1
ATOM 749 C CA . ASP A 1 92 ? -1.748 -7.724 33.931 1.00 57.34 92 ASP A CA 1
ATOM 750 C C . ASP A 1 92 ? -1.060 -7.608 32.557 1.00 57.34 92 ASP A C 1
ATOM 752 O O . ASP A 1 92 ? -0.841 -6.488 32.078 1.00 57.34 92 ASP A O 1
ATOM 756 N N . PRO A 1 93 ? -0.705 -8.727 31.892 1.00 53.38 93 PRO A N 1
ATOM 757 C CA . PRO A 1 93 ? -0.089 -8.694 30.568 1.00 53.38 93 PRO A CA 1
ATOM 758 C C . PRO A 1 93 ? -0.921 -7.903 29.551 1.00 53.38 93 PRO A C 1
ATOM 760 O O . PRO A 1 93 ? -0.351 -7.271 28.667 1.00 53.38 93 PRO A O 1
ATOM 763 N N . THR A 1 94 ? -2.251 -7.880 29.688 1.00 55.62 94 THR A N 1
ATOM 764 C CA . THR A 1 94 ? -3.130 -7.116 28.788 1.00 55.62 94 THR A CA 1
ATOM 765 C C . THR A 1 94 ? -2.964 -5.604 28.942 1.00 55.62 94 THR A C 1
ATOM 767 O O . THR A 1 94 ? -3.164 -4.871 27.980 1.00 55.62 94 THR A O 1
ATOM 770 N N . LYS A 1 95 ? -2.541 -5.126 30.121 1.00 54.03 95 LYS A N 1
ATOM 771 C CA . LYS A 1 95 ? -2.303 -3.698 30.388 1.00 54.03 95 LYS A CA 1
ATOM 772 C C . LYS A 1 95 ? -0.923 -3.226 29.941 1.00 54.03 95 LYS A C 1
ATOM 774 O O . LYS A 1 95 ? -0.737 -2.043 29.684 1.00 54.03 95 LYS A O 1
ATOM 779 N N . VAL A 1 96 ? 0.054 -4.132 29.882 1.00 52.19 96 VAL A N 1
ATOM 780 C CA . VAL A 1 96 ? 1.448 -3.811 29.522 1.00 52.19 96 VAL A CA 1
ATOM 781 C C . VAL A 1 96 ? 1.714 -4.016 28.030 1.00 52.19 96 VAL A C 1
ATOM 783 O O . VAL A 1 96 ? 2.586 -3.357 27.464 1.00 52.19 96 VAL A O 1
ATOM 786 N N . PHE A 1 97 ? 0.972 -4.910 27.374 1.00 50.69 97 PHE A N 1
ATOM 787 C CA . PHE A 1 97 ? 1.128 -5.204 25.954 1.00 50.69 97 PHE A CA 1
ATOM 788 C C . PHE A 1 97 ? -0.096 -4.728 25.165 1.00 50.69 97 PHE A C 1
ATOM 790 O O . PHE A 1 97 ? -1.198 -5.223 25.369 1.00 50.69 97 PHE A O 1
ATOM 797 N N . HIS A 1 98 ? 0.113 -3.817 24.209 1.00 45.03 98 HIS A N 1
ATOM 798 C CA . HIS A 1 98 ? -0.951 -3.209 23.395 1.00 45.03 98 HIS A CA 1
ATOM 799 C C . HIS A 1 98 ? -1.758 -4.198 22.532 1.00 45.03 98 HIS A C 1
ATOM 801 O O . HIS A 1 98 ? -2.854 -3.866 22.091 1.00 45.03 98 HIS A O 1
ATOM 807 N N . ARG A 1 99 ? -1.236 -5.404 22.264 1.00 42.16 99 ARG A N 1
ATOM 808 C CA . ARG A 1 99 ? -1.935 -6.441 21.493 1.00 42.16 99 ARG A CA 1
ATOM 809 C C . ARG A 1 99 ? -1.435 -7.832 21.876 1.00 42.16 99 ARG A C 1
ATOM 811 O O . ARG A 1 99 ? -0.229 -8.073 21.904 1.00 42.16 99 ARG A O 1
ATOM 818 N N . ILE A 1 100 ? -2.362 -8.755 22.124 1.00 48.31 100 ILE A N 1
ATOM 819 C CA . ILE A 1 100 ? -2.082 -10.170 22.396 1.00 48.31 100 ILE A CA 1
ATOM 820 C C . ILE A 1 100 ? -2.621 -10.990 21.216 1.00 48.31 100 ILE A C 1
ATOM 822 O O . ILE A 1 100 ? -3.831 -11.138 21.070 1.00 48.31 100 ILE A O 1
ATOM 826 N N . VAL A 1 101 ? -1.739 -11.509 20.355 1.00 44.88 101 VAL A N 1
ATOM 827 C CA . VAL A 1 101 ? -2.131 -12.287 19.161 1.00 44.88 101 VAL A CA 1
ATOM 828 C C . VAL A 1 101 ? -1.959 -13.783 19.423 1.00 44.88 101 VAL A C 1
ATOM 830 O O . VAL A 1 101 ? -0.832 -14.283 19.452 1.00 44.88 101 VAL A O 1
ATOM 833 N N . LYS A 1 102 ? -3.074 -14.504 19.619 1.00 41.59 102 LYS A N 1
ATOM 834 C CA . LYS A 1 102 ? -3.110 -15.967 19.804 1.00 41.59 102 LYS A CA 1
ATOM 835 C C . LYS A 1 102 ? -2.822 -16.678 18.476 1.00 41.59 102 LYS A C 1
ATOM 837 O O . LYS A 1 102 ? -3.643 -16.649 17.574 1.00 41.59 102 LYS A O 1
ATOM 842 N N . SER A 1 103 ? -1.642 -17.294 18.370 1.00 43.62 103 SER A N 1
ATOM 843 C CA . SER A 1 103 ? -1.283 -18.213 17.277 1.00 43.62 103 SER A CA 1
ATOM 844 C C . SER A 1 103 ? -1.970 -19.567 17.478 1.00 43.62 103 SER A C 1
ATOM 846 O O . SER A 1 103 ? -1.903 -20.110 18.585 1.00 43.62 103 SER A O 1
ATOM 848 N N . GLU A 1 104 ? -2.560 -20.121 16.414 1.00 45.47 104 GLU A N 1
ATOM 849 C CA . GLU A 1 104 ? -3.137 -21.477 16.386 1.00 45.47 104 GLU A CA 1
ATOM 850 C C . GLU A 1 104 ? -2.072 -22.574 16.594 1.00 45.47 104 GLU A C 1
ATOM 852 O O . GLU A 1 104 ? -2.373 -23.652 17.101 1.00 45.47 104 GLU A O 1
ATOM 857 N N . GLU A 1 105 ? -0.791 -22.270 16.347 1.00 47.66 105 GLU A N 1
ATOM 858 C CA . GLU A 1 105 ? 0.347 -23.124 16.707 1.00 47.66 105 GLU A CA 1
ATOM 859 C C . GLU A 1 105 ? 1.031 -22.638 18.006 1.00 47.66 105 GLU A C 1
ATOM 861 O O . GLU A 1 105 ? 2.131 -22.077 18.007 1.00 47.66 105 GLU A O 1
ATOM 866 N N . ASN A 1 106 ? 0.354 -22.854 19.138 1.00 44.25 106 ASN A N 1
ATOM 867 C CA . ASN A 1 106 ? 0.878 -22.842 20.516 1.00 44.25 106 ASN A CA 1
ATOM 868 C C . ASN A 1 106 ? 1.738 -21.627 20.952 1.00 44.25 106 ASN A C 1
ATOM 870 O O . ASN A 1 106 ? 2.931 -21.738 21.259 1.00 44.25 106 ASN A O 1
ATOM 874 N N . GLN A 1 107 ? 0.997 -20.519 21.093 1.00 42.97 107 GLN A N 1
ATOM 875 C CA . GLN A 1 107 ? 1.098 -19.373 22.021 1.00 42.97 107 GLN A CA 1
ATOM 876 C C . GLN A 1 107 ? 2.074 -18.200 21.750 1.00 42.97 107 GLN A C 1
ATOM 878 O O . GLN A 1 107 ? 3.296 -18.329 21.787 1.00 42.97 107 GLN A O 1
ATOM 883 N N . LEU A 1 108 ? 1.397 -17.053 21.540 1.00 32.00 108 LEU A N 1
ATOM 884 C CA . LEU A 1 108 ? 1.695 -15.612 21.651 1.00 32.00 108 LEU A CA 1
ATOM 885 C C . LEU A 1 108 ? 3.079 -15.106 21.231 1.00 32.00 108 LEU A C 1
ATOM 887 O O . LEU A 1 108 ? 4.051 -15.258 21.953 1.00 32.00 108 LEU A O 1
ATOM 891 N N . TYR A 1 109 ? 3.130 -14.365 20.120 1.00 36.97 109 TYR A N 1
ATOM 892 C CA . TYR A 1 109 ? 4.264 -13.505 19.773 1.00 36.97 109 TYR A CA 1
ATOM 893 C C . TYR A 1 109 ? 4.077 -12.118 20.401 1.00 36.97 109 TYR A C 1
ATOM 895 O O . TYR A 1 109 ? 3.088 -11.443 20.123 1.00 36.97 109 TYR A O 1
ATOM 903 N N . TYR A 1 110 ? 5.047 -11.661 21.198 1.00 39.88 110 TYR A N 1
ATOM 904 C CA . TYR A 1 110 ? 5.111 -10.271 21.663 1.00 39.88 110 TYR A CA 1
ATOM 905 C 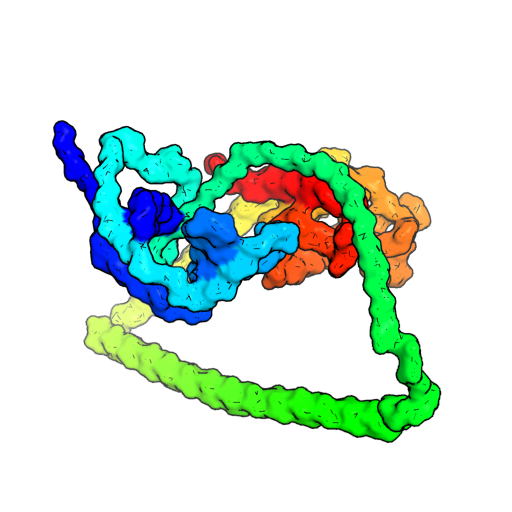C . TYR A 1 110 ? 6.151 -9.484 20.859 1.00 39.88 110 TYR A C 1
ATOM 907 O O . TYR A 1 110 ? 7.326 -9.856 20.803 1.00 39.88 110 TYR A O 1
ATOM 915 N N . SER A 1 111 ? 5.726 -8.361 20.282 1.00 30.64 111 SER A N 1
ATOM 916 C CA . SER A 1 111 ? 6.609 -7.318 19.761 1.00 30.64 111 SER A CA 1
ATOM 917 C C . SER A 1 111 ? 6.920 -6.334 20.891 1.00 30.64 111 SER A C 1
ATOM 919 O O . SER A 1 111 ? 6.021 -5.693 21.429 1.00 30.64 111 SER A O 1
ATOM 921 N N . LYS A 1 112 ? 8.195 -6.226 21.281 1.00 29.80 112 LYS A N 1
ATOM 922 C CA . LYS A 1 112 ? 8.675 -5.170 22.180 1.00 29.80 112 LYS A CA 1
ATOM 923 C C . LYS A 1 112 ? 9.297 -4.077 21.319 1.00 29.80 112 LYS A C 1
ATOM 925 O O . LYS A 1 112 ? 10.479 -4.160 20.990 1.00 29.80 112 LYS A O 1
ATOM 930 N N . GLN A 1 113 ? 8.519 -3.065 20.953 1.00 30.14 113 GLN A N 1
ATOM 931 C CA . GLN A 1 113 ? 9.076 -1.869 20.332 1.00 30.14 113 GLN A CA 1
ATOM 932 C C . GLN A 1 113 ? 9.829 -1.094 21.420 1.00 30.14 113 GLN A C 1
ATOM 934 O O . GLN A 1 113 ? 9.260 -0.691 22.433 1.00 30.14 113 GLN A O 1
ATOM 939 N N . ARG A 1 114 ? 11.151 -0.989 21.274 1.00 27.42 114 ARG A N 1
ATOM 940 C CA . ARG A 1 114 ? 12.001 -0.209 22.173 1.00 27.42 114 ARG A CA 1
ATOM 941 C C . ARG A 1 114 ? 12.400 1.057 21.429 1.00 27.42 114 ARG A C 1
ATOM 943 O O . ARG A 1 114 ? 13.395 1.050 20.714 1.00 27.42 114 ARG A O 1
ATOM 950 N N . GLU A 1 115 ? 11.643 2.130 21.612 1.00 34.50 115 GLU A N 1
ATOM 951 C CA . GLU A 1 115 ? 12.162 3.466 21.339 1.00 34.50 115 GLU A CA 1
ATOM 952 C C . GLU A 1 115 ? 13.211 3.796 22.400 1.00 34.50 115 GLU A C 1
ATOM 954 O O . GLU A 1 115 ? 12.898 3.958 23.578 1.00 34.50 115 GLU A O 1
ATOM 959 N N . LYS A 1 116 ? 14.476 3.842 21.982 1.00 30.81 116 LYS A N 1
ATOM 960 C CA . LYS A 1 116 ? 15.402 4.890 22.406 1.00 30.81 116 LYS A CA 1
ATOM 961 C C . LYS A 1 116 ? 16.318 5.214 21.236 1.00 30.81 116 LYS A C 1
ATOM 963 O O . LYS A 1 116 ? 16.965 4.328 20.681 1.00 30.81 116 LYS A O 1
ATOM 968 N N . GLU A 1 117 ? 16.299 6.494 20.900 1.00 40.28 117 GLU A N 1
ATOM 969 C CA . GLU A 1 117 ? 17.139 7.205 19.950 1.00 40.28 117 GLU A CA 1
ATOM 970 C C . GLU A 1 117 ? 18.576 6.674 19.926 1.00 40.28 117 GLU A C 1
ATOM 972 O O . GLU A 1 117 ? 19.254 6.596 20.952 1.00 40.28 117 GLU A O 1
ATOM 977 N N . VAL A 1 118 ? 19.068 6.376 18.727 1.00 27.81 118 VAL A N 1
ATOM 978 C CA . VAL A 1 118 ? 20.499 6.446 18.447 1.00 27.81 118 VAL A CA 1
ATOM 979 C C . VAL A 1 118 ? 20.640 7.377 17.256 1.00 27.81 118 VAL A C 1
ATOM 981 O O . VAL A 1 118 ? 20.331 7.008 16.125 1.00 27.81 118 VAL A O 1
ATOM 984 N N . MET A 1 119 ? 21.075 8.607 17.532 1.00 29.14 119 MET A N 1
ATOM 985 C CA . MET A 1 119 ? 21.589 9.499 16.502 1.00 29.14 119 MET A CA 1
ATOM 986 C C . MET A 1 119 ? 22.741 8.796 15.783 1.00 29.14 119 MET A C 1
ATOM 988 O O . MET A 1 119 ? 23.768 8.483 16.389 1.00 29.14 119 MET A O 1
ATOM 992 N N . PHE A 1 120 ? 22.577 8.553 14.486 1.00 28.47 120 PHE A N 1
ATOM 993 C CA . PHE A 1 120 ? 23.683 8.151 13.633 1.00 28.47 120 PHE A CA 1
ATOM 994 C C . PHE A 1 120 ? 24.536 9.387 13.352 1.00 28.47 120 PHE A C 1
ATOM 996 O O . PHE A 1 120 ? 24.189 10.230 12.530 1.00 28.47 120 PHE A O 1
ATOM 1003 N N . GLN A 1 121 ? 25.664 9.504 14.053 1.00 34.00 121 GLN A N 1
ATOM 1004 C CA . GLN A 1 121 ? 26.768 10.310 13.551 1.00 34.00 121 GLN A CA 1
ATOM 1005 C C . GLN A 1 121 ? 27.325 9.616 12.306 1.00 34.00 121 GLN A C 1
ATOM 1007 O O . GLN A 1 121 ? 27.744 8.456 12.358 1.00 34.00 121 GLN A O 1
ATOM 1012 N N . ASN A 1 122 ? 27.291 10.337 11.187 1.00 32.81 122 ASN A N 1
ATOM 1013 C CA . ASN A 1 122 ? 27.903 9.939 9.929 1.00 32.81 122 ASN A CA 1
ATOM 1014 C C . ASN A 1 122 ? 29.392 9.647 10.156 1.00 32.81 122 ASN A C 1
ATOM 1016 O O . ASN A 1 122 ? 30.157 10.541 10.509 1.00 32.81 122 ASN A O 1
ATOM 1020 N N . PHE A 1 123 ? 29.801 8.399 9.937 1.00 32.59 123 PHE A N 1
ATOM 1021 C CA . PHE A 1 123 ? 31.206 8.063 9.747 1.00 32.59 123 PHE A CA 1
ATOM 1022 C C . PHE A 1 123 ? 31.460 7.917 8.252 1.00 32.59 123 PHE A C 1
ATOM 1024 O O . PHE A 1 123 ? 30.976 6.969 7.634 1.00 32.59 123 PHE A O 1
ATOM 1031 N N . ASP A 1 124 ? 32.255 8.834 7.701 1.00 37.12 124 ASP A N 1
ATOM 1032 C CA . ASP A 1 124 ? 32.920 8.662 6.412 1.00 37.12 124 ASP A CA 1
ATOM 1033 C C . ASP A 1 124 ? 33.796 7.405 6.469 1.00 37.12 124 ASP A C 1
ATOM 1035 O O . ASP A 1 124 ? 34.855 7.373 7.103 1.00 37.12 124 ASP A O 1
ATOM 1039 N N . VAL A 1 125 ? 33.346 6.336 5.816 1.00 34.06 125 VAL A N 1
ATOM 1040 C CA . VAL A 1 125 ? 34.141 5.124 5.618 1.00 34.06 125 VAL A CA 1
ATOM 1041 C C . VAL A 1 125 ? 34.716 5.173 4.208 1.00 34.06 125 VAL A C 1
ATOM 1043 O O . VAL A 1 125 ? 34.035 4.860 3.236 1.00 34.06 125 VAL A O 1
ATOM 1046 N N . LYS A 1 126 ? 36.000 5.526 4.093 1.00 37.75 126 LYS A N 1
ATOM 1047 C CA . LYS A 1 126 ? 36.780 5.252 2.880 1.00 37.75 126 LYS A CA 1
ATOM 1048 C C . LYS A 1 126 ? 36.984 3.739 2.768 1.00 37.75 126 LYS A C 1
ATOM 1050 O O . LYS A 1 126 ? 37.727 3.149 3.551 1.00 37.75 126 LYS A O 1
ATOM 1055 N N . ILE A 1 127 ? 36.296 3.114 1.818 1.00 34.56 127 ILE A N 1
ATOM 1056 C CA . ILE A 1 127 ? 36.470 1.699 1.472 1.00 34.56 127 ILE A CA 1
ATOM 1057 C C . ILE A 1 127 ? 37.744 1.572 0.616 1.00 34.56 127 ILE A C 1
ATOM 1059 O O . ILE A 1 127 ? 37.894 2.336 -0.340 1.00 34.56 127 ILE A O 1
ATOM 1063 N N . PRO A 1 128 ? 38.670 0.642 0.913 1.00 40.47 128 PRO A N 1
ATOM 1064 C CA . PRO A 1 128 ? 39.798 0.376 0.030 1.00 40.47 128 PRO A CA 1
ATOM 1065 C C . PRO A 1 128 ? 39.312 -0.305 -1.255 1.00 40.47 128 PRO A C 1
ATOM 1067 O O . PRO A 1 128 ? 38.588 -1.299 -1.216 1.00 40.47 128 PRO A O 1
ATOM 1070 N N . VAL A 1 129 ? 39.731 0.239 -2.397 1.00 43.16 129 VAL A N 1
ATOM 1071 C CA . VAL A 1 129 ? 39.511 -0.345 -3.724 1.00 43.16 129 VAL A CA 1
ATOM 1072 C C . VAL A 1 129 ? 40.265 -1.675 -3.795 1.00 43.16 129 VAL A C 1
ATOM 1074 O O . VAL A 1 129 ? 41.493 -1.700 -3.739 1.00 43.16 129 VAL A O 1
ATOM 1077 N N . LEU A 1 130 ? 39.534 -2.786 -3.897 1.00 37.66 130 LEU A N 1
ATOM 1078 C CA . LEU A 1 130 ? 40.110 -4.091 -4.223 1.00 37.66 130 LEU A CA 1
ATOM 1079 C C . LEU A 1 130 ? 40.425 -4.142 -5.728 1.00 37.66 130 LEU A C 1
ATOM 1081 O O . LEU A 1 130 ? 39.578 -3.739 -6.530 1.00 37.66 130 LEU A O 1
ATOM 1085 N N . PRO A 1 131 ? 41.603 -4.644 -6.138 1.00 46.28 131 PRO A N 1
ATOM 1086 C CA . PRO A 1 131 ? 41.904 -4.843 -7.546 1.00 46.28 131 PRO A CA 1
ATOM 1087 C C . PRO A 1 131 ? 40.993 -5.928 -8.127 1.00 46.28 131 PRO A C 1
ATOM 1089 O O . PRO A 1 131 ? 40.836 -7.015 -7.573 1.00 46.28 131 PRO A O 1
ATOM 1092 N N . ASN A 1 132 ? 40.379 -5.587 -9.254 1.00 46.91 132 ASN A N 1
ATOM 1093 C CA . ASN A 1 132 ? 39.451 -6.413 -10.009 1.00 46.91 132 ASN A CA 1
ATOM 1094 C C . ASN A 1 132 ? 40.208 -7.616 -10.624 1.00 46.91 132 ASN A C 1
ATOM 1096 O O . ASN A 1 132 ? 41.067 -7.392 -11.479 1.00 46.91 132 ASN A O 1
ATOM 1100 N N . PRO A 1 133 ? 39.933 -8.881 -10.248 1.00 48.56 133 PRO A N 1
ATOM 1101 C CA . PRO A 1 133 ? 40.709 -10.035 -10.719 1.00 48.56 133 PRO A CA 1
ATOM 1102 C C . PRO A 1 133 ? 40.341 -10.499 -12.143 1.00 48.56 133 PRO A C 1
ATOM 1104 O O . PRO A 1 133 ? 40.677 -11.612 -12.533 1.00 48.56 133 PRO A O 1
ATOM 1107 N N . LEU A 1 134 ? 39.654 -9.672 -12.938 1.00 43.47 134 LEU A N 1
ATOM 1108 C CA . LEU A 1 134 ? 39.154 -10.036 -14.273 1.00 43.47 134 LEU A CA 1
ATOM 1109 C C . LEU A 1 134 ? 39.791 -9.249 -15.429 1.00 43.47 134 LEU A C 1
ATOM 1111 O O . LEU A 1 134 ? 39.284 -9.274 -16.548 1.00 43.47 134 LEU A O 1
ATOM 1115 N N . VAL A 1 135 ? 40.925 -8.585 -15.199 1.00 51.41 135 VAL A N 1
ATOM 1116 C CA . VAL A 1 135 ? 41.685 -7.911 -16.264 1.00 51.41 135 VAL A CA 1
ATOM 1117 C C . VAL A 1 135 ? 42.762 -8.860 -16.795 1.00 51.41 135 VAL A C 1
ATOM 1119 O O . VAL A 1 135 ? 43.911 -8.792 -16.378 1.00 51.41 135 VAL A O 1
ATOM 1122 N N . SER A 1 136 ? 42.366 -9.811 -17.645 1.00 51.00 136 SER A N 1
ATOM 1123 C CA . SER A 1 136 ? 43.243 -10.487 -18.637 1.00 51.00 136 SER A CA 1
ATOM 1124 C C . SER A 1 136 ? 42.558 -11.618 -19.419 1.00 51.00 136 SER A C 1
ATOM 1126 O O . SER A 1 136 ? 43.214 -12.290 -20.211 1.00 51.00 136 SER A O 1
ATOM 1128 N N . VAL A 1 137 ? 41.248 -11.839 -19.266 1.00 54.78 137 VAL A N 1
ATOM 1129 C CA . VAL A 1 137 ? 40.544 -12.765 -20.164 1.00 54.78 137 VAL A CA 1
ATOM 1130 C C . VAL A 1 137 ? 40.273 -12.039 -21.479 1.00 54.78 137 VAL A C 1
ATOM 1132 O O . VAL A 1 137 ? 39.486 -11.096 -21.520 1.00 54.78 137 VAL A O 1
ATOM 1135 N N . ASP A 1 138 ? 40.954 -12.460 -22.541 1.00 56.50 138 ASP A N 1
ATOM 1136 C CA . ASP A 1 138 ? 40.732 -11.974 -23.901 1.00 56.50 138 ASP A CA 1
ATOM 1137 C C . ASP A 1 138 ? 39.382 -12.496 -24.428 1.00 56.50 138 ASP A C 1
ATOM 1139 O O . ASP A 1 138 ? 39.243 -13.610 -24.941 1.00 56.50 138 ASP A O 1
ATOM 1143 N N . TRP A 1 139 ? 38.341 -11.690 -24.220 1.00 58.88 139 TRP A N 1
ATOM 1144 C CA . TRP A 1 139 ? 36.959 -11.990 -24.598 1.00 58.88 139 TRP A CA 1
ATOM 1145 C C . TRP A 1 139 ? 36.703 -11.916 -26.110 1.00 58.88 139 TRP A C 1
ATOM 1147 O O . TRP A 1 139 ? 35.569 -12.161 -26.537 1.00 58.88 139 TRP A O 1
ATOM 1157 N N . GLU A 1 140 ? 37.687 -11.550 -26.933 1.00 61.97 140 GLU A N 1
ATOM 1158 C CA . GLU A 1 140 ? 37.518 -11.513 -28.390 1.00 61.97 140 GLU A CA 1
ATOM 1159 C C . GLU A 1 140 ? 37.633 -12.901 -29.030 1.00 61.97 140 GLU A C 1
ATOM 1161 O O . GLU A 1 140 ? 36.904 -13.184 -29.977 1.00 61.97 140 GLU A O 1
ATOM 1166 N N . ASN A 1 141 ? 38.416 -13.810 -28.437 1.00 57.91 141 ASN A N 1
ATOM 1167 C CA . ASN A 1 141 ? 38.658 -15.161 -28.966 1.00 57.91 141 ASN A CA 1
ATOM 1168 C C . ASN A 1 141 ? 37.957 -16.289 -28.184 1.00 57.91 141 ASN A C 1
ATOM 1170 O O . ASN A 1 141 ? 38.216 -17.473 -28.404 1.00 57.91 141 ASN A O 1
ATOM 1174 N N . SER A 1 142 ? 37.056 -15.950 -27.260 1.00 60.12 142 SER A N 1
ATOM 1175 C CA . SER A 1 142 ? 36.352 -16.948 -26.450 1.00 60.12 142 SER A CA 1
ATOM 1176 C C . SER A 1 142 ? 35.283 -17.688 -27.263 1.00 60.12 142 SER A C 1
ATOM 1178 O O . SER A 1 142 ? 34.368 -17.077 -27.820 1.00 60.12 142 SER A O 1
ATOM 1180 N N . PHE A 1 143 ? 35.344 -19.025 -27.256 1.00 60.25 143 PHE A N 1
ATOM 1181 C CA . PHE A 1 143 ? 34.353 -19.933 -27.859 1.00 60.25 143 PHE A CA 1
ATOM 1182 C C . PHE A 1 143 ? 32.901 -19.608 -27.442 1.00 60.25 143 PHE A C 1
ATOM 1184 O O . PHE A 1 143 ? 31.966 -19.850 -28.208 1.00 60.25 143 PHE A O 1
ATOM 1191 N N . LEU A 1 144 ? 32.719 -18.961 -26.282 1.00 57.12 144 LEU A N 1
ATOM 1192 C CA . LEU A 1 144 ? 31.434 -18.505 -25.738 1.00 57.12 144 LEU A CA 1
ATOM 1193 C C . LEU A 1 144 ? 30.716 -17.446 -26.603 1.00 57.12 144 LEU A C 1
ATOM 1195 O O . LEU A 1 144 ? 29.507 -17.280 -26.461 1.00 57.12 144 LEU A O 1
ATOM 1199 N N . LYS A 1 145 ? 31.417 -16.745 -27.510 1.00 57.38 145 LYS A N 1
ATOM 1200 C CA . LYS A 1 145 ? 30.819 -15.773 -28.452 1.00 57.38 145 LYS A CA 1
ATOM 1201 C C . LYS A 1 145 ? 30.346 -16.385 -29.768 1.00 57.38 145 LYS A C 1
ATOM 1203 O O . LYS A 1 145 ? 29.733 -15.679 -30.574 1.00 57.38 145 LYS A O 1
ATOM 1208 N N . THR A 1 146 ? 30.603 -17.668 -30.031 1.00 74.38 146 THR A N 1
ATOM 1209 C CA . THR A 1 146 ? 30.058 -18.267 -31.252 1.00 74.38 146 THR A CA 1
ATOM 1210 C C . THR A 1 146 ? 28.533 -18.252 -31.175 1.00 74.38 146 THR A C 1
ATOM 1212 O O . THR A 1 146 ? 27.932 -18.731 -30.214 1.00 74.38 146 THR A O 1
ATOM 1215 N N . LYS A 1 147 ? 27.882 -17.698 -32.207 1.00 73.88 147 LYS A N 1
ATOM 1216 C CA . LYS A 1 147 ? 26.411 -17.687 -32.319 1.00 73.88 147 LYS A CA 1
ATOM 1217 C C . LYS A 1 147 ? 25.821 -19.095 -32.146 1.00 73.88 147 LYS A C 1
ATOM 1219 O O . LYS A 1 147 ? 24.728 -19.235 -31.611 1.00 73.88 147 LYS A O 1
ATOM 1224 N N . ALA A 1 148 ? 26.583 -20.122 -32.529 1.00 73.81 148 ALA A N 1
ATOM 1225 C CA . ALA A 1 148 ? 26.261 -21.527 -32.310 1.00 73.81 148 ALA A CA 1
ATOM 1226 C C . ALA A 1 148 ? 26.168 -21.906 -30.818 1.00 73.81 148 ALA A C 1
ATOM 1228 O O . ALA A 1 148 ? 25.210 -22.568 -30.425 1.00 73.81 148 ALA A O 1
ATOM 1229 N N . PHE A 1 149 ? 27.099 -21.449 -29.972 1.00 75.56 149 PHE A N 1
ATOM 1230 C CA . PHE A 1 149 ? 27.069 -21.725 -28.534 1.00 75.56 149 PHE A CA 1
ATOM 1231 C C . PHE A 1 149 ? 25.870 -21.053 -27.854 1.00 75.56 149 PHE A C 1
ATOM 1233 O O . PHE A 1 149 ? 25.107 -21.722 -27.158 1.00 75.56 149 PHE A O 1
ATOM 1240 N N . MET A 1 150 ? 25.630 -19.766 -28.129 1.00 76.69 150 MET A N 1
ATOM 1241 C CA . MET A 1 150 ? 24.469 -19.045 -27.585 1.00 76.69 150 MET A CA 1
ATOM 1242 C C . MET A 1 150 ? 23.138 -19.656 -28.043 1.00 76.69 150 MET A C 1
ATOM 1244 O O . MET A 1 150 ? 22.223 -19.799 -27.235 1.00 76.69 150 MET A O 1
ATOM 1248 N N . ALA A 1 151 ? 23.039 -20.081 -29.307 1.00 79.44 151 ALA A N 1
ATOM 1249 C CA . ALA A 1 151 ? 21.859 -20.788 -29.801 1.00 79.44 151 ALA A CA 1
ATOM 1250 C C . ALA A 1 151 ? 21.658 -22.138 -29.088 1.00 79.44 151 ALA A C 1
ATOM 1252 O O . ALA A 1 151 ? 20.538 -22.459 -28.692 1.00 79.44 151 ALA A O 1
ATOM 1253 N N . SER A 1 152 ? 22.736 -22.900 -28.861 1.00 80.00 152 SER A N 1
ATOM 1254 C CA . SER A 1 152 ? 22.667 -24.184 -28.149 1.00 80.00 152 SER A CA 1
ATOM 1255 C C . SER A 1 152 ? 22.259 -24.024 -26.681 1.00 80.00 152 SER A C 1
ATOM 1257 O O . SER A 1 152 ? 21.445 -24.798 -26.180 1.00 80.00 152 SER A O 1
ATOM 1259 N N . LEU A 1 153 ? 22.749 -22.975 -26.010 1.00 85.06 153 LEU A N 1
ATOM 1260 C CA . LEU A 1 153 ? 22.418 -22.674 -24.620 1.00 85.06 153 LEU A CA 1
ATOM 1261 C C . LEU A 1 153 ? 20.949 -22.259 -24.482 1.00 85.06 153 LEU A C 1
ATOM 1263 O O . LEU A 1 153 ? 20.246 -22.759 -23.607 1.00 85.06 153 LEU A O 1
ATOM 1267 N N . LEU A 1 154 ? 20.459 -21.395 -25.379 1.00 85.44 154 LEU A N 1
ATOM 1268 C CA . LEU A 1 154 ? 19.053 -20.986 -25.394 1.00 85.44 154 LEU A CA 1
ATOM 1269 C C . LEU A 1 154 ? 18.119 -22.166 -25.678 1.00 85.44 154 LEU A C 1
ATOM 1271 O O . LEU A 1 154 ? 17.090 -22.300 -25.017 1.00 85.44 154 LEU A O 1
ATOM 1275 N N . MET A 1 155 ? 18.490 -23.049 -26.608 1.00 90.38 155 MET A N 1
ATOM 1276 C CA . MET A 1 155 ? 17.713 -24.252 -26.905 1.00 90.38 155 MET A CA 1
ATOM 1277 C C . MET A 1 155 ? 17.689 -25.213 -25.709 1.00 90.38 155 MET A C 1
ATOM 1279 O O . MET A 1 155 ? 16.625 -25.723 -25.362 1.00 90.38 155 MET A O 1
ATOM 1283 N N . MET A 1 156 ? 18.821 -25.409 -25.025 1.00 90.38 156 MET A N 1
ATOM 1284 C CA . MET A 1 156 ? 18.882 -26.239 -23.819 1.00 90.38 156 MET A CA 1
ATOM 1285 C C . MET A 1 156 ? 18.001 -25.670 -22.698 1.00 90.38 156 MET A C 1
ATOM 1287 O O . MET A 1 156 ? 17.220 -26.414 -22.109 1.00 90.38 156 MET A O 1
ATOM 1291 N N . CYS A 1 157 ? 18.054 -24.357 -22.450 1.00 87.12 157 CYS A N 1
ATOM 1292 C CA . CYS A 1 157 ? 17.191 -23.690 -21.471 1.00 87.12 157 CYS A CA 1
ATOM 1293 C C . CYS A 1 157 ? 15.699 -23.792 -21.829 1.00 87.12 157 CYS A C 1
ATOM 1295 O O . CYS A 1 157 ? 14.866 -24.014 -20.954 1.00 87.12 157 CYS A O 1
ATOM 1297 N N . ALA A 1 158 ? 15.340 -23.661 -23.108 1.00 89.12 158 ALA A N 1
ATOM 1298 C CA . ALA A 1 158 ? 13.951 -23.798 -23.540 1.00 89.12 158 ALA A CA 1
ATOM 1299 C C . ALA A 1 158 ? 13.423 -25.228 -23.324 1.00 89.12 158 ALA A C 1
ATOM 1301 O O . ALA A 1 158 ? 12.307 -25.408 -22.834 1.00 89.12 158 ALA A O 1
ATOM 1302 N N . VAL A 1 159 ? 14.236 -26.247 -23.629 1.00 92.50 159 VAL A N 1
ATOM 1303 C CA . VAL A 1 159 ? 13.876 -27.660 -23.424 1.00 92.50 159 VAL A CA 1
ATOM 1304 C C . VAL A 1 159 ? 13.740 -27.990 -21.936 1.00 92.50 159 VAL A C 1
ATOM 1306 O O . VAL A 1 159 ? 12.782 -28.664 -21.553 1.00 92.50 159 VAL A O 1
ATOM 1309 N N . THR A 1 160 ? 14.636 -27.492 -21.076 1.00 85.94 160 THR A N 1
ATOM 1310 C CA . THR A 1 160 ? 14.532 -27.737 -19.628 1.00 85.94 160 THR A CA 1
ATOM 1311 C C . THR A 1 160 ? 13.278 -27.094 -19.044 1.00 85.94 160 THR A C 1
ATOM 1313 O O . THR A 1 160 ? 12.525 -27.783 -18.355 1.00 85.94 160 THR A O 1
ATOM 1316 N N . VAL A 1 161 ? 12.976 -25.838 -19.384 1.00 88.56 161 VAL A N 1
ATOM 1317 C CA . VAL A 1 161 ? 11.746 -25.164 -18.932 1.00 88.56 161 VAL A CA 1
ATOM 1318 C C . VAL A 1 161 ? 10.498 -25.903 -19.422 1.00 88.56 161 VAL A C 1
ATOM 1320 O O . VAL A 1 161 ? 9.610 -26.189 -18.619 1.00 88.56 161 VAL A O 1
ATOM 1323 N N . ALA A 1 162 ? 10.442 -26.292 -20.700 1.00 86.12 162 ALA A N 1
ATOM 1324 C CA . ALA A 1 162 ? 9.307 -27.039 -21.244 1.00 86.12 162 ALA A CA 1
ATOM 1325 C C . ALA A 1 162 ? 9.109 -28.395 -20.543 1.00 86.12 162 ALA A C 1
ATOM 1327 O O . ALA A 1 162 ? 7.978 -28.769 -20.228 1.00 86.12 162 ALA A O 1
ATOM 1328 N N . SER A 1 163 ? 10.199 -29.110 -20.243 1.00 86.31 163 SER A N 1
ATOM 1329 C CA . SER A 1 163 ? 10.135 -30.394 -19.536 1.00 86.31 163 SER A CA 1
ATOM 1330 C C . SER A 1 163 ? 9.622 -30.248 -18.098 1.00 86.31 163 SER A C 1
ATOM 1332 O O . SER A 1 163 ? 8.765 -31.025 -17.679 1.00 86.31 163 SER A O 1
ATOM 1334 N N . VAL A 1 164 ? 10.060 -29.216 -17.367 1.00 84.38 164 VAL A N 1
ATOM 1335 C CA . VAL A 1 164 ? 9.594 -28.936 -16.000 1.00 84.38 164 VAL A CA 1
ATOM 1336 C C . VAL A 1 164 ? 8.115 -28.557 -16.002 1.00 84.38 164 VAL A C 1
ATOM 1338 O O . VAL A 1 164 ? 7.352 -29.115 -15.217 1.00 84.38 164 VAL A O 1
ATOM 1341 N N . VAL A 1 165 ? 7.684 -27.685 -16.919 1.00 82.75 165 VAL A N 1
ATOM 1342 C CA . VAL A 1 165 ? 6.272 -27.287 -17.052 1.00 82.75 165 VAL A CA 1
ATOM 1343 C C . VAL A 1 165 ? 5.388 -28.489 -17.391 1.00 82.75 165 VAL A C 1
ATOM 1345 O O . VAL A 1 165 ? 4.321 -28.654 -16.801 1.00 82.75 165 VAL A O 1
ATOM 1348 N N . PHE A 1 166 ? 5.830 -29.365 -18.298 1.00 85.50 166 PHE A N 1
ATOM 1349 C CA . PHE A 1 166 ? 5.085 -30.571 -18.661 1.00 85.50 166 PHE A CA 1
ATOM 1350 C C . PHE A 1 166 ? 4.959 -31.553 -17.487 1.00 85.50 166 PHE A C 1
ATOM 1352 O O . PHE A 1 166 ? 3.865 -32.055 -17.217 1.00 85.50 166 PHE A O 1
ATOM 1359 N N . ILE A 1 167 ? 6.054 -31.791 -16.754 1.00 80.50 167 ILE A N 1
ATOM 1360 C CA . ILE A 1 167 ? 6.049 -32.640 -15.556 1.00 80.50 167 ILE A CA 1
ATOM 1361 C C . ILE A 1 167 ? 5.122 -32.044 -14.491 1.00 80.50 167 ILE A C 1
ATOM 1363 O O . ILE A 1 167 ? 4.300 -32.771 -13.940 1.00 80.50 167 ILE A O 1
ATOM 1367 N N . GLN A 1 168 ? 5.207 -30.735 -14.241 1.00 72.62 168 GLN A N 1
ATOM 1368 C CA . GLN A 1 168 ? 4.412 -30.047 -13.224 1.00 72.62 168 GLN A CA 1
ATOM 1369 C C . GLN A 1 168 ? 2.917 -30.032 -13.565 1.00 72.62 168 GLN A C 1
ATOM 1371 O O . GLN A 1 168 ? 2.094 -30.253 -12.680 1.00 72.62 168 GLN A O 1
ATOM 1376 N N . LYS A 1 169 ? 2.542 -29.842 -14.836 1.00 76.75 169 LYS A N 1
ATOM 1377 C CA . LYS A 1 169 ? 1.137 -29.891 -15.266 1.00 76.75 169 LYS A CA 1
ATOM 1378 C C . LYS A 1 169 ? 0.542 -31.291 -15.078 1.00 76.75 169 LYS A C 1
ATOM 1380 O O . LYS A 1 169 ? -0.500 -31.440 -14.451 1.00 76.75 169 LYS A O 1
ATOM 1385 N N . ASN A 1 170 ? 1.252 -32.329 -15.523 1.00 77.31 170 ASN A N 1
ATOM 1386 C CA . ASN A 1 170 ? 0.759 -33.707 -15.443 1.00 77.31 170 ASN A CA 1
ATOM 1387 C C . ASN A 1 170 ? 0.688 -34.245 -13.997 1.00 77.31 170 ASN A C 1
ATOM 1389 O O . ASN A 1 170 ? -0.170 -35.070 -13.684 1.00 77.31 170 ASN A O 1
ATOM 1393 N N . THR A 1 171 ? 1.571 -33.800 -13.095 1.00 75.56 171 THR A N 1
ATOM 1394 C CA . THR A 1 171 ? 1.487 -34.167 -11.670 1.00 75.56 171 THR A CA 1
ATOM 1395 C C . THR A 1 171 ? 0.402 -33.383 -10.937 1.00 75.56 171 THR A C 1
ATOM 1397 O O . THR A 1 171 ? -0.332 -33.979 -10.150 1.00 75.56 171 THR A O 1
ATOM 1400 N N . THR A 1 172 ? 0.246 -32.088 -11.227 1.00 72.50 172 THR A N 1
ATOM 1401 C CA . THR A 1 172 ? -0.776 -31.239 -10.591 1.00 72.50 172 THR A CA 1
ATOM 1402 C C . THR A 1 172 ? -2.185 -31.686 -10.972 1.00 72.50 172 THR A C 1
ATOM 1404 O O . THR A 1 172 ? -3.021 -31.833 -10.086 1.00 72.50 172 THR A O 1
ATOM 1407 N N . ASP A 1 173 ? -2.433 -32.012 -12.245 1.00 72.12 173 ASP A N 1
ATOM 1408 C CA . ASP A 1 173 ? -3.750 -32.471 -12.708 1.00 72.12 173 ASP A CA 1
ATOM 1409 C C . ASP A 1 173 ? -4.154 -33.806 -12.053 1.00 72.12 173 ASP A C 1
ATOM 1411 O O . ASP A 1 173 ? -5.309 -34.002 -11.673 1.00 72.12 173 ASP A O 1
ATOM 1415 N N . LYS A 1 174 ? -3.199 -34.726 -11.847 1.00 75.44 174 LYS A N 1
ATOM 1416 C CA . LYS A 1 174 ? -3.456 -35.998 -11.147 1.00 75.44 174 LYS A CA 1
ATOM 1417 C C . LYS A 1 174 ? -3.775 -35.791 -9.668 1.00 75.44 174 LYS A C 1
ATOM 1419 O O . LYS A 1 174 ? -4.722 -36.392 -9.169 1.00 75.44 174 LYS A O 1
ATOM 1424 N N . ILE A 1 175 ? -3.012 -34.934 -8.989 1.00 73.62 175 ILE A N 1
ATOM 1425 C CA . ILE A 1 175 ? -3.222 -34.624 -7.569 1.00 73.62 175 ILE A CA 1
ATOM 1426 C C . ILE A 1 175 ? -4.556 -33.894 -7.370 1.00 73.62 175 ILE A C 1
ATOM 1428 O O . ILE A 1 175 ? -5.302 -34.237 -6.456 1.00 73.62 175 ILE A O 1
ATOM 1432 N N . ALA A 1 176 ? -4.885 -32.938 -8.243 1.00 71.38 176 ALA A N 1
ATOM 1433 C CA . ALA A 1 176 ? -6.147 -32.208 -8.203 1.00 71.38 176 ALA A CA 1
ATOM 1434 C C . ALA A 1 176 ? -7.344 -33.153 -8.380 1.00 71.38 176 ALA A C 1
ATOM 1436 O O . ALA A 1 176 ? -8.248 -33.150 -7.549 1.00 71.38 176 ALA A O 1
ATOM 1437 N N . ASN A 1 177 ? -7.308 -34.031 -9.387 1.00 76.50 177 ASN A N 1
ATOM 1438 C CA . ASN A 1 177 ? -8.382 -34.997 -9.624 1.00 76.50 177 ASN A CA 1
ATOM 1439 C C . ASN A 1 177 ? -8.548 -35.989 -8.459 1.00 76.50 177 ASN A C 1
ATOM 1441 O O . ASN A 1 177 ? -9.678 -36.310 -8.080 1.00 76.50 177 ASN A O 1
ATOM 1445 N N . GLU A 1 178 ? -7.449 -36.449 -7.847 1.00 80.94 178 GLU A N 1
ATOM 1446 C CA . GLU A 1 178 ? -7.526 -37.339 -6.685 1.00 80.94 178 GLU A CA 1
ATOM 1447 C C . GLU A 1 178 ? -8.096 -36.617 -5.451 1.00 80.94 178 GLU A C 1
ATOM 1449 O O . GLU A 1 178 ? -8.982 -37.157 -4.783 1.00 80.94 178 GLU A O 1
ATOM 1454 N N . LEU A 1 179 ? -7.675 -35.375 -5.186 1.00 71.31 179 LEU A N 1
ATOM 1455 C CA . LEU A 1 179 ? -8.222 -34.546 -4.104 1.00 71.31 179 LEU A CA 1
ATOM 1456 C C . LEU A 1 179 ? -9.718 -34.282 -4.289 1.00 71.31 179 LEU A C 1
ATOM 1458 O O . LEU A 1 179 ? -10.485 -34.498 -3.350 1.00 71.31 179 LEU A O 1
ATOM 1462 N N . THR A 1 180 ? -10.152 -33.901 -5.492 1.00 73.56 180 THR A N 1
ATOM 1463 C CA . THR A 1 180 ? -11.572 -33.681 -5.800 1.00 73.56 180 THR A CA 1
ATOM 1464 C C . THR A 1 180 ? -12.388 -34.960 -5.616 1.00 73.56 180 THR A C 1
ATOM 1466 O O . THR A 1 180 ? -13.477 -34.917 -5.044 1.00 73.56 180 THR A O 1
ATOM 1469 N N . SER A 1 181 ? -11.858 -36.121 -6.019 1.00 79.62 181 SER A N 1
ATOM 1470 C CA . SER A 1 181 ? -12.549 -37.403 -5.825 1.00 79.62 181 SER A CA 1
ATOM 1471 C C . SER A 1 181 ? -12.729 -37.761 -4.341 1.00 79.62 181 SER A C 1
ATOM 1473 O O . SER A 1 181 ? -13.833 -38.124 -3.932 1.00 79.62 181 SER A O 1
ATOM 1475 N N . ARG A 1 182 ? -11.695 -37.568 -3.506 1.00 77.44 182 ARG A N 1
ATOM 1476 C CA . ARG A 1 182 ? -11.769 -37.813 -2.055 1.00 77.44 182 ARG A CA 1
ATOM 1477 C C . ARG A 1 182 ? -12.684 -36.818 -1.350 1.00 77.44 182 ARG A C 1
ATOM 1479 O O . ARG A 1 182 ? -13.417 -37.201 -0.443 1.00 77.44 182 ARG A O 1
ATOM 1486 N N . GLN A 1 183 ? -12.667 -35.555 -1.767 1.00 72.25 183 GLN A N 1
ATOM 1487 C CA . GLN A 1 183 ? -13.536 -34.523 -1.208 1.00 72.25 183 GLN A CA 1
ATOM 1488 C C . GLN A 1 183 ? -15.010 -34.817 -1.519 1.00 72.25 183 GLN A C 1
ATOM 1490 O O . GLN A 1 183 ? -15.845 -34.756 -0.618 1.00 72.25 183 GLN A O 1
ATOM 1495 N N . ASN A 1 184 ? -15.318 -35.255 -2.743 1.00 75.94 184 ASN A N 1
ATOM 1496 C CA . ASN A 1 184 ? -16.662 -35.698 -3.122 1.00 75.94 184 ASN A CA 1
ATOM 1497 C C . ASN A 1 184 ? -17.115 -36.931 -2.330 1.00 75.94 184 ASN A C 1
ATOM 1499 O O . ASN A 1 184 ? -18.271 -36.996 -1.917 1.00 75.94 184 ASN A O 1
ATOM 1503 N N . GLU A 1 185 ? -16.218 -37.881 -2.057 1.00 83.50 185 GLU A N 1
ATOM 1504 C CA . GLU A 1 185 ? -16.521 -39.046 -1.218 1.00 83.50 185 GLU A CA 1
ATOM 1505 C C . GLU A 1 185 ? -16.812 -38.648 0.241 1.00 83.50 185 GLU A C 1
ATOM 1507 O O . GLU A 1 185 ? -17.741 -39.175 0.856 1.00 83.50 185 GLU A O 1
ATOM 1512 N N . ILE A 1 186 ? -16.062 -37.690 0.797 1.00 74.44 186 ILE A N 1
ATOM 1513 C CA . ILE A 1 186 ? -16.295 -37.158 2.149 1.00 74.44 186 ILE A CA 1
ATOM 1514 C C . ILE A 1 186 ? -17.640 -36.424 2.210 1.00 74.44 186 ILE A C 1
ATOM 1516 O O . ILE A 1 186 ? -18.421 -36.673 3.131 1.00 74.44 186 ILE A O 1
ATOM 1520 N N . ILE A 1 187 ? -17.950 -35.576 1.223 1.00 71.50 187 ILE A N 1
ATOM 1521 C CA . ILE A 1 187 ? -19.232 -34.860 1.132 1.00 71.50 187 ILE A CA 1
ATOM 1522 C C . ILE A 1 187 ? -20.385 -35.862 1.029 1.00 71.50 187 ILE A C 1
ATOM 1524 O O . ILE A 1 187 ? -21.326 -35.782 1.810 1.00 71.50 187 ILE A O 1
ATOM 1528 N N . GLN A 1 188 ? -20.281 -36.863 0.152 1.00 76.62 188 GLN A N 1
ATOM 1529 C CA . GLN A 1 188 ? -21.278 -37.930 0.015 1.00 76.62 188 GLN A CA 1
ATOM 1530 C C . GLN A 1 188 ? -21.497 -38.689 1.328 1.00 76.62 188 GLN A C 1
ATOM 1532 O O . GLN A 1 188 ? -22.639 -38.889 1.732 1.00 76.62 188 GLN A O 1
ATOM 1537 N N . LYS A 1 189 ? -20.425 -39.067 2.039 1.00 78.56 189 LYS A N 1
ATOM 1538 C CA . LYS A 1 189 ? -20.533 -39.735 3.348 1.00 78.56 189 LYS A CA 1
ATOM 1539 C C . LYS A 1 189 ? -21.171 -38.839 4.406 1.00 78.56 189 LYS A C 1
ATOM 1541 O O . LYS A 1 189 ? -21.954 -39.332 5.213 1.00 78.56 189 LYS A O 1
ATOM 1546 N N . THR A 1 190 ? -20.860 -37.546 4.393 1.00 70.44 190 THR A N 1
ATOM 1547 C CA . THR A 1 190 ? -21.377 -36.572 5.364 1.00 70.44 190 THR A CA 1
ATOM 1548 C C . THR A 1 190 ? -22.858 -36.298 5.125 1.00 70.44 190 THR A C 1
ATOM 1550 O O . THR A 1 190 ? -23.653 -36.391 6.057 1.00 70.44 190 THR A O 1
ATOM 1553 N N . VAL A 1 191 ? -23.240 -36.082 3.864 1.00 71.81 191 VAL A N 1
ATOM 1554 C CA . VAL A 1 191 ? -24.634 -35.921 3.440 1.00 71.81 191 VAL A CA 1
ATOM 1555 C C . VAL A 1 191 ? -25.426 -37.189 3.741 1.00 71.81 191 VAL A C 1
ATOM 1557 O O . VAL A 1 191 ? -26.486 -37.091 4.347 1.00 71.81 191 VAL A O 1
ATOM 1560 N N . ALA A 1 192 ? -24.892 -38.376 3.425 1.00 69.75 192 ALA A N 1
ATOM 1561 C CA . ALA A 1 192 ? -25.547 -39.653 3.710 1.00 69.75 192 ALA A CA 1
ATOM 1562 C C . ALA A 1 192 ? -25.779 -39.870 5.217 1.00 69.75 192 ALA A C 1
ATOM 1564 O O . ALA A 1 192 ? -26.854 -40.328 5.614 1.00 69.75 192 ALA A O 1
ATOM 1565 N N . LEU A 1 193 ? -24.803 -39.514 6.065 1.00 67.31 193 LEU A N 1
ATOM 1566 C CA . LEU A 1 193 ? -24.960 -39.538 7.522 1.00 67.31 193 LEU A CA 1
ATOM 1567 C C . LEU A 1 193 ? -26.010 -38.529 7.996 1.00 67.31 193 LEU A C 1
ATOM 1569 O O . LEU A 1 193 ? -26.843 -38.886 8.825 1.00 67.31 193 LEU A O 1
ATOM 1573 N N . GLN A 1 194 ? -26.017 -37.309 7.452 1.00 58.62 194 GLN A N 1
ATOM 1574 C CA . GLN A 1 194 ? -27.030 -36.302 7.776 1.00 58.62 194 GLN A CA 1
ATOM 1575 C C . GLN A 1 194 ? -28.437 -36.749 7.359 1.00 58.62 194 GLN A C 1
ATOM 1577 O O . GLN A 1 194 ? -29.349 -36.648 8.172 1.00 58.62 194 GLN A O 1
ATOM 1582 N N . THR A 1 195 ? -28.624 -37.330 6.170 1.00 57.28 195 THR A N 1
ATOM 1583 C CA . THR A 1 195 ? -29.919 -37.890 5.725 1.00 57.28 195 THR A CA 1
ATOM 1584 C C . THR A 1 195 ? -30.338 -39.149 6.479 1.00 57.28 195 THR A C 1
ATOM 1586 O O . THR A 1 195 ? -31.513 -39.490 6.501 1.00 57.28 195 THR A O 1
ATOM 1589 N N . LYS A 1 196 ? -29.399 -39.871 7.104 1.00 68.19 196 LYS A N 1
ATOM 1590 C CA . LYS A 1 196 ? -29.730 -41.006 7.978 1.00 68.19 196 LYS A CA 1
ATOM 1591 C C . LYS A 1 196 ? -30.207 -40.543 9.358 1.00 68.19 196 LYS A C 1
ATOM 1593 O O . LYS A 1 196 ? -30.938 -41.272 10.022 1.00 68.19 196 LYS A O 1
ATOM 1598 N N . VAL A 1 197 ? -29.768 -39.362 9.795 1.00 63.59 197 VAL A N 1
ATOM 1599 C CA . VAL A 1 197 ? -30.094 -38.781 11.106 1.00 63.59 197 VAL A CA 1
ATOM 1600 C C . VAL A 1 197 ? -31.295 -37.826 11.030 1.00 63.59 197 VAL A C 1
ATOM 1602 O O . VAL A 1 197 ? -32.010 -37.691 12.017 1.00 63.59 197 VAL A O 1
ATOM 1605 N N . MET A 1 198 ? -31.562 -37.217 9.871 1.00 49.44 198 MET A N 1
ATOM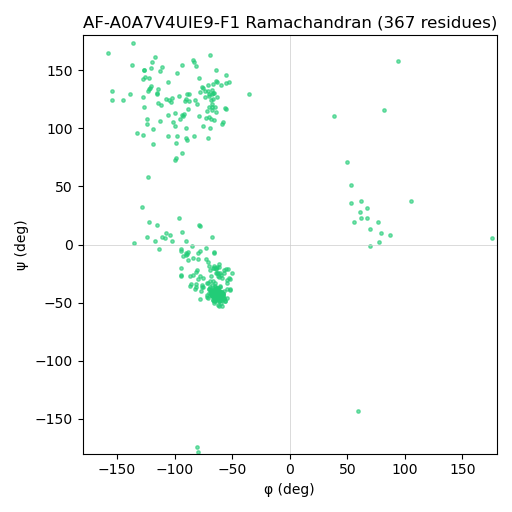 1606 C CA . MET A 1 198 ? -32.684 -36.301 9.636 1.00 49.44 198 MET A CA 1
ATOM 1607 C C . MET A 1 198 ? -33.657 -36.893 8.610 1.00 49.44 198 MET A C 1
ATOM 1609 O O . MET A 1 198 ? -33.239 -37.332 7.541 1.00 49.44 198 MET A O 1
ATOM 1613 N N . GLY A 1 199 ? -34.953 -36.931 8.926 1.00 60.03 199 GLY A N 1
ATOM 1614 C CA . GLY A 1 199 ? -35.967 -37.488 8.027 1.00 60.03 199 GLY A CA 1
ATOM 1615 C C . GLY A 1 199 ? -36.190 -36.620 6.781 1.00 60.03 199 GLY A C 1
ATOM 1616 O O . GLY A 1 199 ? -35.861 -35.440 6.754 1.00 60.03 199 GLY A O 1
ATOM 1617 N N . GLU A 1 200 ? -36.820 -37.177 5.746 1.00 58.41 200 GLU A N 1
ATOM 1618 C CA . GLU A 1 200 ? -37.031 -36.542 4.426 1.00 58.41 200 GLU A CA 1
ATOM 1619 C C . GLU A 1 200 ? -37.788 -35.187 4.478 1.00 58.41 200 GLU A C 1
ATOM 1621 O O . GLU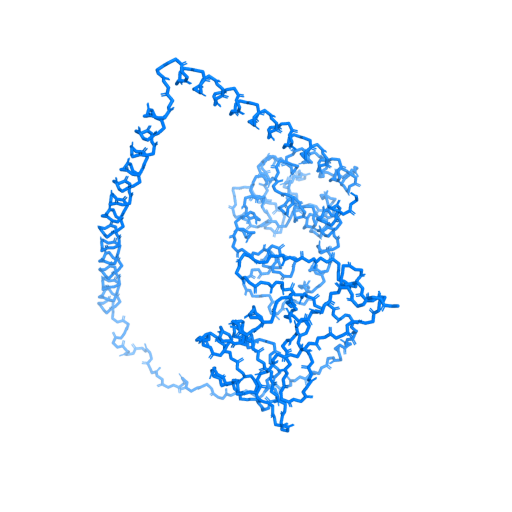 A 1 200 ? -37.647 -34.344 3.591 1.00 58.41 200 GLU A O 1
ATOM 1626 N N . LYS A 1 201 ? -38.557 -34.932 5.550 1.00 55.84 201 LYS A N 1
ATOM 1627 C CA . LYS A 1 201 ? -39.209 -33.633 5.821 1.00 55.84 201 LYS A CA 1
ATOM 1628 C C . LYS A 1 201 ? -38.248 -32.553 6.332 1.00 55.84 201 LYS A C 1
ATOM 1630 O O . LYS A 1 201 ? -38.470 -31.379 6.045 1.00 55.84 201 LYS A O 1
ATOM 1635 N N . ASP A 1 202 ? -37.178 -32.937 7.019 1.00 59.06 202 ASP A N 1
ATOM 1636 C CA . ASP A 1 202 ? -36.193 -32.017 7.596 1.00 59.06 202 ASP A CA 1
ATOM 1637 C C . ASP A 1 202 ? -35.191 -31.528 6.540 1.00 59.06 202 ASP A C 1
ATOM 1639 O O . ASP A 1 202 ? -34.625 -30.447 6.670 1.00 59.06 202 ASP A O 1
ATOM 1643 N N . GLN A 1 203 ? -35.022 -32.268 5.440 1.00 59.22 203 GLN A N 1
ATOM 1644 C CA . GLN A 1 203 ? -34.090 -31.921 4.364 1.00 59.22 203 GLN A CA 1
ATOM 1645 C C . GLN A 1 203 ? -34.541 -30.693 3.553 1.00 59.22 203 GLN A C 1
ATOM 1647 O O . GLN A 1 203 ? -33.720 -29.844 3.212 1.00 59.22 203 GLN A O 1
ATOM 1652 N N . LYS A 1 204 ? -35.850 -30.555 3.289 1.00 63.75 204 LYS A N 1
ATOM 1653 C CA . LYS A 1 204 ? -36.410 -29.354 2.639 1.00 63.75 204 LYS A CA 1
ATOM 1654 C C . LYS A 1 204 ? -36.349 -28.131 3.552 1.00 63.75 204 LYS A C 1
ATOM 1656 O O . LYS A 1 204 ? -36.091 -27.032 3.075 1.00 63.75 204 LYS A O 1
ATOM 1661 N N . LEU A 1 205 ? -36.554 -28.333 4.854 1.00 62.66 205 LEU A N 1
ATOM 1662 C CA . LEU A 1 205 ? -36.448 -27.271 5.850 1.00 62.66 205 LEU A CA 1
ATOM 1663 C C . LEU A 1 205 ? -34.995 -26.800 6.002 1.00 62.66 205 LEU A C 1
ATOM 1665 O O . LEU A 1 205 ? -34.758 -25.598 5.997 1.00 62.66 205 LEU A O 1
ATOM 1669 N N . ALA A 1 206 ? -34.034 -27.726 6.048 1.00 63.22 206 ALA A N 1
ATOM 1670 C CA . ALA A 1 206 ? -32.605 -27.421 6.099 1.00 63.22 206 ALA A CA 1
ATOM 1671 C C . ALA A 1 206 ? -32.131 -26.658 4.852 1.00 63.22 206 ALA A C 1
ATOM 1673 O O . ALA A 1 206 ? -31.522 -25.607 4.986 1.00 63.22 206 ALA A O 1
ATOM 1674 N N . GLN A 1 207 ? -32.500 -27.106 3.645 1.00 69.75 207 GLN A N 1
ATOM 1675 C CA . GLN A 1 207 ? -32.143 -26.403 2.403 1.00 69.75 207 GLN A CA 1
ATOM 1676 C C . GLN A 1 207 ? -32.737 -24.991 2.326 1.00 69.75 207 GLN A C 1
ATOM 1678 O O . GLN A 1 207 ? -32.092 -24.063 1.837 1.00 69.75 207 GLN A O 1
ATOM 1683 N N . GLN A 1 208 ? -33.967 -24.811 2.815 1.00 70.56 208 GLN A N 1
ATOM 1684 C CA . GLN A 1 208 ? -34.605 -23.501 2.850 1.00 70.56 208 GLN A CA 1
ATOM 1685 C C . GLN A 1 208 ? -33.932 -22.580 3.881 1.00 70.56 208 GLN A C 1
ATOM 1687 O O . GLN A 1 208 ? -33.669 -21.422 3.563 1.00 70.56 208 GLN A O 1
ATOM 1692 N N . PHE A 1 209 ? -33.580 -2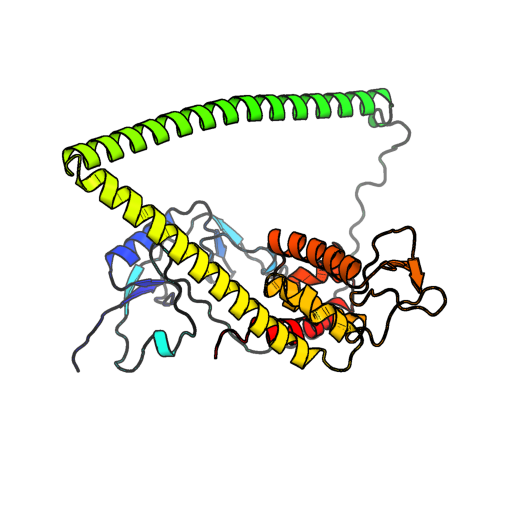3.102 5.061 1.00 72.00 209 PHE A N 1
ATOM 1693 C CA . PHE A 1 209 ? -32.816 -22.373 6.077 1.00 72.00 209 PHE A CA 1
ATOM 1694 C C . PHE A 1 209 ? -31.418 -21.977 5.590 1.00 72.00 209 PHE A C 1
ATOM 1696 O O . PHE A 1 209 ? -31.046 -20.818 5.753 1.00 72.00 209 PHE A O 1
ATOM 1703 N N . ASP A 1 210 ? -30.685 -22.886 4.944 1.00 74.50 210 ASP A N 1
ATOM 1704 C CA . ASP A 1 210 ? -29.347 -22.614 4.403 1.00 74.50 210 ASP A CA 1
ATOM 1705 C C . ASP A 1 210 ? -29.404 -21.502 3.344 1.00 74.50 210 ASP A C 1
ATOM 1707 O O . ASP A 1 210 ? -28.663 -20.526 3.422 1.00 74.50 210 ASP A O 1
ATOM 1711 N N . SER A 1 211 ? -30.373 -21.561 2.421 1.00 73.81 211 SER A N 1
ATOM 1712 C CA . SER A 1 21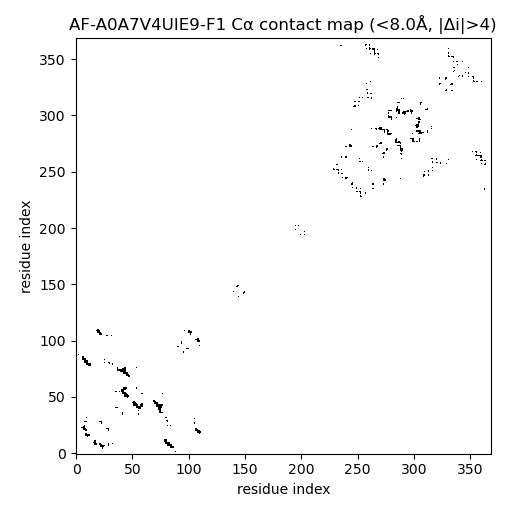1 ? -30.538 -20.522 1.392 1.00 73.81 211 SER A CA 1
ATOM 1713 C C . SER A 1 211 ? -30.914 -19.143 1.957 1.00 73.81 211 SER A C 1
ATOM 1715 O O . SER A 1 211 ? -30.517 -18.110 1.416 1.00 73.81 211 SER A O 1
ATOM 1717 N N . GLN A 1 212 ? -31.683 -19.097 3.050 1.00 75.94 212 GLN A N 1
ATOM 1718 C CA . GLN A 1 212 ? -32.026 -17.842 3.721 1.00 75.94 212 GLN A CA 1
ATOM 1719 C C . GLN A 1 212 ? -30.849 -17.293 4.529 1.00 75.94 212 GLN A C 1
ATOM 1721 O O . GLN A 1 212 ? -30.646 -16.079 4.557 1.00 75.94 212 GLN A O 1
ATOM 1726 N N . LEU A 1 213 ? -30.063 -18.176 5.145 1.00 79.00 213 LEU A N 1
ATOM 1727 C CA . LEU A 1 213 ? -28.866 -17.813 5.887 1.00 79.00 213 LEU A CA 1
ATOM 1728 C C . LEU A 1 213 ? -27.786 -17.247 4.958 1.00 79.00 213 LEU A C 1
ATOM 1730 O O . LEU A 1 213 ? -27.223 -16.199 5.266 1.00 79.00 213 LEU A O 1
ATOM 1734 N N . ASP A 1 214 ? -27.562 -17.865 3.797 1.00 79.75 214 ASP A N 1
ATOM 1735 C CA . ASP A 1 214 ? -26.596 -17.389 2.801 1.00 79.75 214 ASP A CA 1
ATOM 1736 C C . ASP A 1 214 ? -26.950 -15.987 2.290 1.00 79.75 214 ASP A C 1
ATOM 1738 O O . ASP A 1 214 ? -26.093 -15.104 2.233 1.00 79.75 214 ASP A O 1
ATOM 1742 N N . ASN A 1 215 ? -28.227 -15.743 1.975 1.00 83.31 215 ASN A N 1
ATOM 1743 C CA . ASN A 1 215 ? -28.686 -14.425 1.533 1.00 83.31 215 ASN A CA 1
ATOM 1744 C C . ASN A 1 215 ? -28.529 -13.361 2.626 1.00 83.31 215 ASN A C 1
ATOM 1746 O O . ASN A 1 215 ? -28.048 -12.265 2.342 1.00 83.31 215 ASN A O 1
ATOM 1750 N N . PHE A 1 216 ? -28.873 -13.693 3.873 1.00 87.06 216 PHE A N 1
ATOM 1751 C CA . PHE A 1 216 ? -28.696 -12.792 5.011 1.00 87.06 216 PHE A CA 1
ATOM 1752 C C . PHE A 1 216 ? -27.218 -12.452 5.248 1.00 87.06 216 PHE A C 1
ATOM 1754 O O . PHE A 1 216 ? -26.875 -11.287 5.445 1.00 87.06 216 PHE A O 1
ATOM 1761 N N . VAL A 1 217 ? -26.326 -13.448 5.187 1.00 83.56 217 VAL A N 1
ATOM 1762 C CA . VAL A 1 217 ? -24.878 -13.237 5.338 1.00 83.56 217 VAL A CA 1
ATOM 1763 C C . VAL A 1 217 ? -24.335 -12.377 4.198 1.00 83.56 217 VAL A C 1
ATOM 1765 O O . VAL A 1 217 ? -23.585 -11.438 4.456 1.00 83.56 217 VAL A O 1
ATOM 1768 N N . LEU A 1 218 ? -24.735 -12.634 2.951 1.00 80.06 218 LEU A N 1
ATOM 1769 C CA . LEU A 1 218 ? -24.316 -11.829 1.800 1.00 80.06 218 LEU A CA 1
ATOM 1770 C C . LEU A 1 218 ? -24.795 -10.376 1.893 1.00 80.06 218 LEU A C 1
ATOM 1772 O O . LEU A 1 218 ? -24.037 -9.463 1.569 1.00 80.06 218 LEU A O 1
ATOM 1776 N N . GLU A 1 219 ? -26.031 -10.146 2.331 1.00 83.19 219 GLU A N 1
ATOM 1777 C CA . GLU A 1 219 ? -26.574 -8.800 2.524 1.00 83.19 219 GLU A CA 1
ATOM 1778 C C . GLU A 1 219 ? -25.869 -8.065 3.672 1.00 83.19 219 GLU A C 1
ATOM 1780 O O . GLU A 1 219 ? -25.475 -6.908 3.517 1.00 83.19 219 GLU A O 1
ATOM 1785 N N . ALA A 1 220 ? -25.605 -8.753 4.786 1.00 80.94 220 ALA A N 1
ATOM 1786 C CA . ALA A 1 220 ? -24.838 -8.203 5.898 1.00 80.94 220 ALA A CA 1
ATOM 1787 C C . ALA A 1 220 ? -23.399 -7.836 5.492 1.00 80.94 220 ALA A C 1
ATOM 1789 O O . ALA A 1 220 ? -22.917 -6.771 5.874 1.00 80.94 220 ALA A O 1
ATOM 1790 N N . LEU A 1 221 ? -22.729 -8.672 4.689 1.00 78.56 221 LEU A N 1
ATOM 1791 C CA . LEU A 1 221 ? -21.389 -8.386 4.167 1.00 78.56 221 LEU A CA 1
ATOM 1792 C C . LEU A 1 221 ? -21.391 -7.176 3.227 1.00 78.56 221 LEU A C 1
ATOM 1794 O O . LEU A 1 221 ? -20.559 -6.290 3.391 1.00 78.56 221 LEU A O 1
ATOM 1798 N N . LYS A 1 222 ? -22.359 -7.085 2.306 1.00 78.44 222 LYS A N 1
ATOM 1799 C CA . LYS A 1 222 ? -22.493 -5.928 1.404 1.00 78.44 222 LYS A CA 1
ATOM 1800 C C . LYS A 1 222 ? -22.719 -4.625 2.164 1.00 78.44 222 LYS A C 1
ATOM 1802 O O . LYS A 1 222 ? -22.068 -3.631 1.859 1.00 78.44 222 LYS A O 1
ATOM 1807 N N . ASN A 1 223 ? -23.604 -4.640 3.159 1.00 79.75 223 ASN A N 1
ATOM 1808 C CA . ASN A 1 223 ? -23.865 -3.472 3.999 1.00 79.75 223 ASN A CA 1
ATOM 1809 C C . ASN A 1 223 ? -22.630 -3.094 4.830 1.00 79.75 223 ASN A C 1
ATOM 1811 O O . ASN A 1 223 ? -22.344 -1.920 5.037 1.00 79.75 223 ASN A O 1
ATOM 1815 N N . PHE A 1 224 ? -21.870 -4.081 5.304 1.00 79.00 224 PHE A N 1
ATOM 1816 C CA . PHE A 1 224 ? -20.636 -3.821 6.037 1.00 79.00 224 PHE A CA 1
ATOM 1817 C C . PHE A 1 224 ? -19.544 -3.216 5.146 1.00 79.00 224 PHE A C 1
ATOM 1819 O O . PHE A 1 224 ? -18.845 -2.295 5.573 1.00 79.00 224 PHE A O 1
ATOM 1826 N N . ASP A 1 225 ? -19.420 -3.693 3.907 1.00 77.81 225 ASP A N 1
ATOM 1827 C CA . ASP A 1 225 ? -18.478 -3.152 2.929 1.00 77.81 225 ASP A CA 1
ATOM 1828 C C . ASP A 1 225 ? -18.866 -1.733 2.494 1.00 77.81 225 ASP A C 1
ATOM 1830 O O . ASP A 1 225 ? -17.991 -0.869 2.425 1.00 77.81 225 ASP A O 1
ATOM 1834 N N . SER A 1 226 ? -20.159 -1.446 2.294 1.00 80.25 226 SER A N 1
ATOM 1835 C CA . SER A 1 226 ? -20.615 -0.088 1.971 1.00 80.25 226 SER A CA 1
ATOM 1836 C C . SER A 1 226 ? -20.338 0.893 3.113 1.00 80.25 226 SER A C 1
ATOM 1838 O O . SER A 1 226 ? -19.785 1.961 2.870 1.00 80.25 226 SER A O 1
ATOM 1840 N N . ILE A 1 227 ? -20.613 0.505 4.365 1.00 81.94 227 ILE A N 1
ATOM 1841 C CA . ILE A 1 227 ? -20.316 1.330 5.551 1.00 81.94 227 ILE A CA 1
ATOM 1842 C C . ILE A 1 227 ? -18.811 1.599 5.670 1.00 81.94 227 ILE A C 1
ATOM 1844 O O . ILE A 1 227 ? -18.390 2.721 5.958 1.00 81.94 227 ILE A O 1
ATOM 1848 N N . LYS A 1 228 ? -17.972 0.582 5.440 1.00 83.94 228 LYS A N 1
ATOM 1849 C CA . LYS A 1 228 ? -16.512 0.750 5.442 1.00 83.94 228 LYS A CA 1
ATOM 1850 C C . LYS A 1 228 ? -16.041 1.698 4.349 1.00 83.94 228 LYS A C 1
ATOM 1852 O O . LYS A 1 228 ? -15.143 2.497 4.605 1.00 83.94 228 LYS A O 1
ATOM 1857 N N . GLN A 1 229 ? -16.615 1.586 3.155 1.00 86.75 229 GLN A N 1
ATOM 1858 C CA . GLN A 1 229 ? -16.272 2.438 2.028 1.00 86.75 229 GLN A CA 1
ATOM 1859 C C . GLN A 1 229 ? -16.657 3.895 2.305 1.00 86.75 229 GLN A C 1
ATOM 1861 O O . GLN A 1 229 ? -15.810 4.766 2.142 1.00 86.75 229 GLN A O 1
ATOM 1866 N N . GLU A 1 230 ? -17.875 4.158 2.784 1.00 88.06 230 GLU A N 1
ATOM 1867 C CA . GLU A 1 230 ? -18.337 5.505 3.156 1.00 88.06 230 GLU A CA 1
ATOM 1868 C C . GLU A 1 230 ? -17.453 6.117 4.252 1.00 88.06 230 GLU A C 1
ATOM 1870 O O . GLU A 1 230 ? -16.973 7.242 4.118 1.00 88.06 230 GLU A O 1
ATOM 1875 N N . SER A 1 231 ? -17.138 5.343 5.298 1.00 90.75 231 SER A N 1
ATOM 1876 C CA . SER A 1 231 ? -16.222 5.780 6.359 1.00 90.75 231 SER A CA 1
ATOM 1877 C C . SER A 1 231 ? -14.833 6.121 5.815 1.00 90.75 231 SER A C 1
ATOM 1879 O O . SER A 1 231 ? -14.233 7.111 6.231 1.00 90.75 231 SER A O 1
ATOM 1881 N N . LEU A 1 232 ? -14.297 5.303 4.905 1.00 93.94 232 LEU A N 1
ATOM 1882 C CA . LEU A 1 232 ? -12.993 5.547 4.294 1.00 93.94 232 LEU A CA 1
ATOM 1883 C C . LEU A 1 232 ? -13.026 6.791 3.397 1.00 93.94 232 LEU A C 1
ATOM 1885 O O . LEU A 1 232 ? -12.086 7.584 3.418 1.00 93.94 232 LEU A O 1
ATOM 1889 N N . GLU A 1 233 ? -14.109 6.983 2.648 1.00 95.88 233 GLU A N 1
ATOM 1890 C CA . GLU A 1 233 ? -14.328 8.152 1.800 1.00 95.88 233 GLU A CA 1
ATOM 1891 C C . GLU A 1 233 ? -14.297 9.449 2.617 1.00 95.88 233 GLU A C 1
ATOM 1893 O O . GLU A 1 233 ? -13.561 10.375 2.274 1.00 95.88 233 GLU A O 1
ATOM 1898 N N . GLU A 1 234 ? -15.007 9.494 3.748 1.00 95.38 234 GLU A N 1
ATOM 1899 C CA . GLU A 1 234 ? -15.001 10.645 4.656 1.00 95.38 234 GLU A CA 1
ATOM 1900 C C . GLU A 1 234 ? -13.618 10.929 5.258 1.00 95.38 234 GLU A C 1
ATOM 1902 O O . GLU A 1 234 ? -13.215 12.090 5.385 1.00 95.38 234 GLU A O 1
ATOM 1907 N N . GLU A 1 235 ? -12.884 9.886 5.660 1.00 95.50 235 GLU A N 1
ATOM 1908 C CA . GLU A 1 235 ? -11.524 10.029 6.188 1.00 95.50 235 GLU A CA 1
ATOM 1909 C C . GLU A 1 235 ? -10.580 10.627 5.135 1.00 95.50 235 GLU A C 1
ATOM 1911 O O . GLU A 1 235 ? -9.848 11.575 5.429 1.00 95.50 235 GLU A O 1
ATOM 1916 N N . ILE A 1 236 ? -10.634 10.124 3.898 1.00 97.00 236 ILE A N 1
ATOM 1917 C CA . ILE A 1 236 ? -9.829 10.643 2.788 1.00 97.00 236 ILE A CA 1
ATOM 1918 C C . ILE A 1 236 ? -10.240 12.084 2.469 1.00 97.00 236 ILE A C 1
ATOM 1920 O O . ILE A 1 236 ? -9.373 12.947 2.316 1.00 97.00 236 ILE A O 1
ATOM 1924 N N . MET A 1 237 ? -11.543 12.374 2.420 1.00 96.88 237 MET A N 1
ATOM 1925 C CA . MET A 1 237 ? -12.072 13.709 2.140 1.00 96.88 237 MET A CA 1
ATOM 1926 C C . MET A 1 237 ? -11.546 14.752 3.136 1.00 96.88 237 MET A C 1
ATOM 1928 O O . MET A 1 237 ? -11.136 15.840 2.736 1.00 96.88 237 MET A O 1
ATOM 1932 N N . LYS A 1 238 ? -11.448 14.410 4.428 1.00 96.12 238 LYS A N 1
ATOM 1933 C CA . LYS A 1 238 ? -10.848 15.287 5.456 1.00 96.12 238 LYS A CA 1
ATOM 1934 C C . LYS A 1 238 ? -9.374 15.608 5.186 1.00 96.12 238 LYS A C 1
ATOM 1936 O O . LYS A 1 238 ? -8.895 16.655 5.615 1.00 96.12 238 LYS A O 1
ATOM 1941 N N . MET A 1 239 ? -8.649 14.720 4.505 1.00 94.81 239 MET A N 1
ATOM 1942 C CA . MET A 1 239 ? -7.229 14.899 4.195 1.00 94.81 239 MET A CA 1
ATOM 1943 C C . MET A 1 239 ? -6.991 15.685 2.903 1.00 94.81 239 MET A C 1
ATOM 1945 O O . MET A 1 239 ? -6.007 16.425 2.827 1.00 94.81 239 MET A O 1
ATOM 1949 N N . VAL A 1 240 ? -7.850 15.505 1.894 1.00 96.56 240 VAL A N 1
ATOM 1950 C CA . VAL A 1 240 ? -7.634 16.034 0.534 1.00 96.56 240 VAL A CA 1
ATOM 1951 C C . VAL A 1 240 ? -8.632 17.114 0.110 1.00 96.56 240 VAL A C 1
ATOM 1953 O O . VAL A 1 240 ? -8.490 17.664 -0.981 1.00 96.56 240 VAL A O 1
ATOM 1956 N N . GLY A 1 241 ? -9.631 17.435 0.933 1.00 95.31 241 GLY A N 1
ATOM 1957 C CA . GLY A 1 241 ? -10.644 18.443 0.618 1.00 95.31 241 GLY A CA 1
ATOM 1958 C C . GLY A 1 241 ? -10.036 19.803 0.261 1.00 95.31 241 GLY A C 1
ATOM 1959 O O . GLY A 1 241 ? -9.064 20.253 0.872 1.00 95.31 241 GLY A O 1
ATOM 1960 N N . GLY A 1 242 ? -10.596 20.453 -0.759 1.00 95.06 242 GLY A N 1
ATOM 1961 C CA . GLY A 1 242 ? -10.093 21.715 -1.305 1.00 95.06 242 GLY A CA 1
ATOM 1962 C C . GLY A 1 242 ? -8.885 21.570 -2.236 1.00 95.06 242 GLY A C 1
ATOM 1963 O O . GLY A 1 242 ? -8.278 22.577 -2.603 1.00 95.06 242 GLY A O 1
ATOM 1964 N N . THR A 1 243 ? -8.522 20.345 -2.629 1.00 97.12 243 THR A N 1
ATOM 1965 C CA . THR A 1 243 ? -7.429 20.073 -3.578 1.00 97.12 243 THR A CA 1
ATOM 1966 C C . THR A 1 243 ? -7.947 19.408 -4.857 1.00 97.12 243 THR A C 1
ATOM 1968 O O . THR A 1 243 ? -9.037 18.832 -4.854 1.00 97.12 243 THR A O 1
ATOM 1971 N N . PRO A 1 244 ? -7.187 19.425 -5.969 1.00 96.62 244 PRO A N 1
ATOM 1972 C CA . PRO A 1 244 ? -7.590 18.740 -7.203 1.00 96.62 244 PRO A CA 1
ATOM 1973 C C . PRO A 1 244 ? -7.862 17.235 -7.038 1.00 96.62 244 PRO A C 1
ATOM 1975 O O . PRO A 1 244 ? -8.636 16.661 -7.807 1.00 96.62 244 PRO A O 1
ATOM 1978 N N . MET A 1 245 ? -7.266 16.601 -6.025 1.00 97.00 245 MET A N 1
ATOM 1979 C CA . MET A 1 245 ? -7.483 15.194 -5.684 1.00 97.00 245 MET A CA 1
ATOM 1980 C C . MET A 1 245 ? -8.857 14.887 -5.086 1.00 97.00 245 MET A C 1
ATOM 1982 O O . MET A 1 245 ? -9.271 13.731 -5.115 1.00 97.00 245 MET A O 1
ATOM 1986 N N . GLU A 1 246 ? -9.608 15.894 -4.636 1.00 97.31 246 GLU A N 1
ATOM 1987 C CA . GLU A 1 246 ? -10.972 15.731 -4.115 1.00 97.31 246 GLU A CA 1
ATOM 1988 C C . GLU A 1 246 ? -11.885 14.956 -5.082 1.00 97.31 246 GLU A C 1
ATOM 1990 O O . GLU A 1 246 ? -12.640 14.075 -4.679 1.00 97.31 246 GLU A O 1
ATOM 1995 N N . LYS A 1 247 ? -11.737 15.195 -6.390 1.00 95.38 247 LYS A N 1
ATOM 1996 C CA . LYS A 1 247 ? -12.531 14.529 -7.437 1.00 95.38 247 LYS A CA 1
ATOM 1997 C C . LYS A 1 247 ? -12.266 13.024 -7.547 1.00 95.38 247 LYS A C 1
ATOM 1999 O O . LYS A 1 247 ? -13.081 12.303 -8.108 1.00 95.38 247 LYS A O 1
ATOM 2004 N N . MET A 1 248 ? -11.127 12.553 -7.040 1.00 97.56 248 MET A N 1
ATOM 2005 C CA . MET A 1 248 ? -10.723 11.145 -7.079 1.00 97.56 248 MET A CA 1
ATOM 2006 C C . MET A 1 248 ? -11.137 10.377 -5.822 1.00 97.56 248 MET A C 1
ATOM 2008 O O . MET A 1 248 ? -11.030 9.152 -5.800 1.00 97.56 248 MET A O 1
ATOM 2012 N N . VAL A 1 249 ? -11.612 11.060 -4.777 1.00 97.62 249 VAL A N 1
ATOM 2013 C CA . VAL A 1 249 ? -11.912 10.452 -3.471 1.00 97.62 249 VAL A CA 1
ATOM 2014 C C . VAL A 1 249 ? -12.873 9.257 -3.565 1.00 97.62 249 VAL A C 1
ATOM 2016 O O . VAL A 1 249 ? -12.506 8.199 -3.046 1.00 97.62 249 VAL A O 1
ATOM 2019 N N . PRO A 1 250 ? -13.999 9.318 -4.307 1.00 96.75 250 PRO A N 1
ATOM 2020 C CA . PRO A 1 250 ? -14.909 8.173 -4.432 1.00 96.75 250 PRO A CA 1
ATOM 2021 C C . PRO A 1 250 ? -14.284 6.957 -5.133 1.00 96.75 250 PRO A C 1
ATOM 2023 O O . PRO A 1 250 ? -14.723 5.822 -4.952 1.00 96.75 250 PRO A O 1
ATOM 2026 N N . LEU A 1 251 ? -13.265 7.174 -5.969 1.00 97.38 251 LEU A N 1
ATOM 2027 C CA . LEU A 1 251 ? -12.547 6.109 -6.676 1.00 97.38 251 LEU A CA 1
ATOM 2028 C C . LEU A 1 251 ? -11.486 5.467 -5.779 1.00 97.38 251 LEU A C 1
ATOM 2030 O O . LEU A 1 251 ? -11.296 4.251 -5.809 1.00 97.38 251 LEU A O 1
ATOM 2034 N N . ILE A 1 252 ? -10.813 6.284 -4.967 1.00 97.56 252 ILE A N 1
ATOM 2035 C CA . ILE A 1 252 ? -9.801 5.838 -4.006 1.00 97.56 252 ILE A CA 1
ATOM 2036 C C . ILE A 1 252 ? -10.461 5.066 -2.858 1.00 97.56 252 ILE A C 1
ATOM 2038 O O . ILE A 1 252 ? -9.923 4.048 -2.435 1.00 97.56 252 ILE A O 1
ATOM 2042 N N . ALA A 1 253 ? -11.640 5.492 -2.396 1.00 96.31 253 ALA A N 1
ATOM 2043 C CA . ALA A 1 253 ? -12.374 4.828 -1.317 1.00 96.31 253 ALA A CA 1
ATOM 2044 C C . ALA A 1 253 ? -12.799 3.388 -1.658 1.00 96.31 253 ALA A C 1
ATOM 2046 O O . ALA A 1 253 ? -12.958 2.568 -0.761 1.00 96.31 253 ALA A O 1
ATOM 2047 N N . LYS A 1 254 ? -12.931 3.052 -2.949 1.00 94.88 254 LYS A N 1
ATOM 2048 C CA . LYS A 1 254 ? -13.216 1.681 -3.417 1.00 94.88 254 LYS A CA 1
ATOM 2049 C C . LYS A 1 254 ? -12.028 0.726 -3.281 1.00 94.88 254 LYS A C 1
ATOM 2051 O O . LYS A 1 254 ? -12.192 -0.474 -3.485 1.00 94.88 254 LYS A O 1
ATOM 2056 N N . GLN A 1 255 ? -10.831 1.245 -3.022 1.00 94.94 255 GLN A N 1
ATOM 2057 C CA . GLN A 1 255 ? -9.624 0.437 -2.887 1.00 94.94 255 GLN A CA 1
ATOM 2058 C C . GLN A 1 255 ? -9.491 -0.112 -1.465 1.00 94.94 255 GLN A C 1
ATOM 2060 O O . GLN A 1 255 ? -10.019 0.454 -0.507 1.00 94.94 255 GLN A O 1
ATOM 2065 N N . ASP A 1 256 ? -8.707 -1.181 -1.308 1.00 93.44 256 ASP A N 1
ATOM 2066 C CA . ASP A 1 256 ? -8.287 -1.649 0.012 1.00 93.44 256 ASP A CA 1
ATOM 2067 C C . ASP A 1 256 ? -7.651 -0.505 0.815 1.00 93.44 256 ASP A C 1
ATOM 2069 O O . ASP A 1 256 ? -6.858 0.275 0.283 1.00 93.44 256 ASP A O 1
ATOM 2073 N N . ARG A 1 257 ? -7.938 -0.427 2.121 1.00 94.38 257 ARG A N 1
ATOM 2074 C CA . ARG A 1 257 ? -7.498 0.687 2.984 1.00 94.38 257 ARG A CA 1
ATOM 2075 C C . ARG A 1 257 ? -5.994 0.965 2.906 1.00 94.38 257 ARG A C 1
ATOM 2077 O O . ARG A 1 257 ? -5.592 2.123 2.889 1.00 94.38 257 ARG A O 1
ATOM 2084 N N . VAL A 1 258 ? -5.168 -0.079 2.822 1.00 95.81 258 VAL A N 1
ATOM 2085 C CA . VAL A 1 258 ? -3.706 0.043 2.676 1.00 95.81 258 VAL A CA 1
ATOM 2086 C C . VAL A 1 258 ? -3.339 0.701 1.342 1.00 95.81 258 VAL A C 1
ATOM 2088 O O . VAL A 1 258 ? -2.517 1.615 1.306 1.00 95.81 258 VAL A O 1
ATOM 2091 N N . VAL A 1 259 ? -3.987 0.289 0.250 1.00 97.75 259 VAL A N 1
ATOM 2092 C CA . VAL A 1 259 ? -3.792 0.877 -1.083 1.00 97.75 259 VAL A CA 1
ATOM 2093 C C . VAL A 1 259 ? -4.256 2.333 -1.088 1.00 97.75 259 VAL A C 1
ATOM 2095 O O . VAL A 1 259 ? -3.510 3.203 -1.531 1.00 97.75 259 VAL A O 1
ATOM 2098 N N . ALA A 1 260 ? -5.432 2.624 -0.524 1.00 97.75 260 ALA A N 1
ATOM 2099 C CA . ALA A 1 260 ? -5.941 3.984 -0.363 1.00 97.75 260 ALA A CA 1
ATOM 2100 C C . ALA A 1 260 ? -4.983 4.869 0.456 1.00 97.75 260 ALA A C 1
ATOM 2102 O O . ALA A 1 260 ? -4.697 6.002 0.068 1.00 97.75 260 ALA A O 1
ATOM 2103 N N . ALA A 1 261 ? -4.413 4.341 1.541 1.00 97.56 261 ALA A N 1
ATOM 2104 C CA . ALA A 1 261 ? -3.451 5.055 2.377 1.00 97.56 261 ALA A CA 1
ATOM 2105 C C . ALA A 1 261 ? -2.166 5.395 1.612 1.00 97.56 261 ALA A C 1
ATOM 2107 O O . ALA A 1 261 ? -1.653 6.510 1.735 1.00 97.56 261 ALA A O 1
ATOM 2108 N N . PHE A 1 262 ? -1.668 4.480 0.776 1.00 98.31 262 PHE A N 1
ATOM 2109 C CA . PHE A 1 262 ? -0.543 4.776 -0.109 1.00 98.31 262 PHE A CA 1
ATOM 2110 C C . PHE A 1 262 ? -0.907 5.771 -1.206 1.00 98.31 262 PHE A C 1
ATOM 2112 O O . PHE A 1 262 ? -0.125 6.686 -1.456 1.00 98.31 262 PHE A O 1
ATOM 2119 N N . LEU A 1 263 ? -2.087 5.655 -1.820 1.00 98.31 263 LEU A N 1
ATOM 2120 C CA . LEU A 1 263 ? -2.556 6.617 -2.817 1.00 98.31 263 LEU A CA 1
ATOM 2121 C C . LEU A 1 263 ? -2.566 8.035 -2.236 1.00 98.31 263 LEU A C 1
ATOM 2123 O O . LEU A 1 263 ? -1.994 8.941 -2.838 1.00 98.31 263 LEU A O 1
ATOM 2127 N N . VAL A 1 264 ? -3.139 8.228 -1.050 1.00 98.06 264 VAL A N 1
ATOM 2128 C CA . VAL A 1 264 ? -3.170 9.538 -0.386 1.00 98.06 264 VAL A CA 1
ATOM 2129 C C . VAL A 1 264 ? -1.760 9.989 0.009 1.00 98.06 264 VAL A C 1
ATOM 2131 O O . VAL A 1 264 ? -1.346 11.098 -0.331 1.00 98.06 264 VAL A O 1
ATOM 2134 N N . GLY A 1 265 ? -0.983 9.135 0.681 1.00 97.62 265 GLY A N 1
ATOM 2135 C CA . GLY A 1 265 ? 0.333 9.518 1.196 1.00 97.62 265 GLY A CA 1
ATOM 2136 C C . GLY A 1 265 ? 1.354 9.847 0.108 1.00 97.62 265 GLY A C 1
ATOM 2137 O O . GLY A 1 265 ? 2.072 10.844 0.213 1.00 97.62 265 GLY A O 1
ATOM 2138 N N . ILE A 1 266 ? 1.385 9.064 -0.970 1.00 98.00 266 ILE A N 1
ATOM 2139 C CA . ILE A 1 266 ? 2.254 9.327 -2.120 1.00 98.00 266 ILE A CA 1
ATOM 2140 C C . ILE A 1 266 ? 1.795 10.597 -2.841 1.00 98.00 266 ILE A C 1
ATOM 2142 O O . ILE A 1 266 ? 2.630 11.444 -3.152 1.00 98.00 266 ILE A O 1
ATOM 2146 N N . ALA A 1 267 ? 0.489 10.799 -3.046 1.00 97.94 267 ALA A N 1
ATOM 2147 C CA . ALA A 1 267 ? 0.002 12.005 -3.714 1.00 97.94 267 ALA A CA 1
ATOM 2148 C C . ALA A 1 267 ? 0.331 13.288 -2.943 1.00 97.94 267 ALA A C 1
ATOM 2150 O O . ALA A 1 267 ? 0.704 14.306 -3.534 1.00 97.94 267 ALA A O 1
ATOM 2151 N N . LYS A 1 268 ? 0.269 13.246 -1.608 1.00 97.00 268 LYS A N 1
ATOM 2152 C CA . LYS A 1 268 ? 0.735 14.357 -0.775 1.00 97.00 268 LYS A CA 1
ATOM 2153 C C . LYS A 1 268 ? 2.201 14.670 -1.033 1.00 97.00 268 LYS A C 1
ATOM 2155 O O . LYS A 1 268 ? 2.579 15.835 -1.141 1.00 97.00 268 LYS A O 1
ATOM 2160 N N . LYS A 1 269 ? 3.023 13.627 -1.121 1.00 96.19 269 LYS A N 1
ATOM 2161 C CA . LYS A 1 269 ? 4.463 13.769 -1.270 1.00 96.19 269 LYS A CA 1
ATOM 2162 C C . LYS A 1 269 ? 4.872 14.273 -2.655 1.00 96.19 269 LYS A C 1
ATOM 2164 O O . LYS A 1 269 ? 5.746 15.133 -2.747 1.00 96.19 269 LYS A O 1
ATOM 2169 N N . GLU A 1 270 ? 4.266 13.734 -3.702 1.00 95.56 270 GLU A N 1
ATOM 2170 C CA . GLU A 1 270 ? 4.700 13.953 -5.084 1.00 95.56 270 GLU A CA 1
ATOM 2171 C C . GLU A 1 270 ? 4.104 15.223 -5.696 1.00 95.56 270 GLU A C 1
ATOM 2173 O O . GLU A 1 270 ? 4.774 15.908 -6.463 1.00 95.56 270 GLU A O 1
ATOM 2178 N N . SER A 1 271 ? 2.871 15.574 -5.329 1.00 96.06 271 SER A N 1
ATOM 2179 C CA . SER A 1 271 ? 2.145 16.686 -5.957 1.00 96.06 271 SER A CA 1
ATOM 2180 C C . SER A 1 271 ? 1.434 17.604 -4.971 1.00 96.06 271 SER A C 1
ATOM 2182 O O . SER A 1 271 ? 0.761 18.544 -5.390 1.00 96.06 271 SER A O 1
ATOM 2184 N N . ASN A 1 272 ? 1.551 17.349 -3.663 1.00 96.94 272 ASN A N 1
ATOM 2185 C CA . ASN A 1 272 ? 0.740 18.019 -2.650 1.00 96.94 272 ASN A CA 1
ATOM 2186 C C . ASN A 1 272 ? -0.765 17.906 -2.972 1.00 96.94 272 ASN A C 1
ATOM 2188 O O . ASN A 1 272 ? -1.469 18.910 -3.015 1.00 96.94 272 ASN A O 1
ATOM 2192 N N . TYR A 1 273 ? -1.230 16.676 -3.232 1.00 97.31 273 TYR A N 1
ATOM 2193 C CA . TYR A 1 273 ? -2.616 16.356 -3.618 1.00 97.31 273 TYR A CA 1
ATOM 2194 C C . TYR A 1 273 ? -3.072 17.005 -4.938 1.00 97.31 273 TYR A C 1
ATOM 2196 O O . TYR A 1 273 ? -4.213 17.443 -5.081 1.00 97.31 273 TYR A O 1
ATOM 2204 N N . GLY A 1 274 ? -2.170 17.085 -5.915 1.00 95.25 274 GLY A N 1
ATOM 2205 C CA . GLY A 1 274 ? -2.467 17.644 -7.232 1.00 95.25 274 GLY A CA 1
ATOM 2206 C C . GLY A 1 274 ? -2.292 19.162 -7.349 1.00 95.25 274 GLY A C 1
ATOM 2207 O O . GLY A 1 274 ? -2.625 19.734 -8.379 1.00 95.25 274 GLY A O 1
ATOM 2208 N N . ILE A 1 275 ? -1.739 19.842 -6.340 1.00 94.94 275 ILE A N 1
ATOM 2209 C CA . ILE A 1 275 ? -1.402 21.277 -6.437 1.00 94.94 275 ILE A CA 1
ATOM 2210 C C . ILE A 1 275 ? -0.206 21.506 -7.381 1.00 94.94 275 ILE A C 1
ATOM 2212 O O . ILE A 1 275 ? -0.130 22.523 -8.070 1.00 94.94 275 ILE A O 1
ATOM 2216 N N . HIS A 1 276 ? 0.735 20.562 -7.422 1.00 93.50 276 HIS A N 1
ATOM 2217 C CA . HIS A 1 276 ? 1.909 20.591 -8.291 1.00 93.50 276 HIS A CA 1
ATOM 2218 C C . HIS A 1 276 ? 1.884 19.386 -9.225 1.00 93.50 276 HIS A C 1
ATOM 2220 O O . HIS A 1 276 ? 2.239 18.281 -8.823 1.00 93.50 276 HIS A O 1
ATOM 2226 N N . VAL A 1 277 ? 1.448 19.597 -10.465 1.00 90.50 277 VAL A N 1
ATOM 2227 C CA . VAL A 1 277 ? 1.175 18.508 -11.410 1.00 90.50 277 VAL A CA 1
ATOM 2228 C C . VAL A 1 277 ? 1.906 18.700 -12.727 1.00 90.50 277 VAL A C 1
ATOM 2230 O O . VAL A 1 277 ? 2.161 19.839 -13.135 1.00 90.50 277 VAL A O 1
ATOM 2233 N N . PRO A 1 278 ? 2.256 17.600 -13.414 1.00 89.19 278 PRO A N 1
ATOM 2234 C CA . PRO A 1 278 ? 2.672 17.696 -14.797 1.00 89.19 278 PRO A CA 1
ATOM 2235 C C . PRO A 1 278 ? 1.504 18.218 -15.632 1.00 89.19 278 PRO A C 1
ATOM 2237 O O . PRO A 1 278 ? 0.353 17.836 -15.428 1.00 89.19 278 PRO A O 1
ATOM 2240 N N . LEU A 1 279 ? 1.828 19.090 -16.580 1.00 91.12 279 LEU A N 1
ATOM 2241 C CA . LEU A 1 279 ? 0.863 19.638 -17.521 1.00 91.12 279 LEU A CA 1
ATOM 2242 C C . LEU A 1 279 ? 1.170 19.119 -18.922 1.00 91.12 279 LEU A C 1
ATOM 2244 O O . LEU A 1 279 ? 2.334 18.902 -19.272 1.00 91.12 279 LEU A O 1
ATOM 2248 N N . LEU A 1 280 ? 0.127 18.969 -19.726 1.00 91.50 280 LEU A N 1
ATOM 2249 C CA . LEU A 1 280 ? 0.221 18.771 -21.167 1.00 91.50 280 LEU A CA 1
ATOM 2250 C C . LEU A 1 280 ? -0.654 19.833 -21.826 1.00 91.50 280 LEU A C 1
ATOM 2252 O O . LEU A 1 280 ? -1.844 19.909 -21.540 1.00 91.50 280 LEU A O 1
ATOM 2256 N N . ASP A 1 281 ? -0.048 20.705 -22.629 1.00 90.50 281 ASP A N 1
ATOM 2257 C CA . ASP A 1 281 ? -0.729 21.842 -23.269 1.00 90.50 281 ASP A CA 1
ATOM 2258 C C . ASP A 1 281 ? -1.503 22.739 -22.281 1.00 90.50 281 ASP A C 1
ATOM 2260 O O . ASP A 1 281 ? -2.581 23.255 -22.570 1.00 90.50 281 ASP A O 1
ATOM 2264 N N . GLY A 1 282 ? -0.950 22.909 -21.074 1.00 89.00 282 GLY A N 1
ATOM 2265 C CA . GLY A 1 282 ? -1.561 23.691 -19.994 1.00 89.00 282 GLY A CA 1
ATOM 2266 C C . GLY A 1 282 ? -2.702 22.983 -19.255 1.00 89.00 282 GLY A C 1
ATOM 2267 O O . GLY A 1 282 ? -3.283 23.576 -18.349 1.00 89.00 282 GLY A O 1
ATOM 2268 N N . GLN A 1 283 ? -3.011 21.732 -19.604 1.00 90.44 283 GLN A N 1
ATOM 2269 C CA . GLN A 1 283 ? -4.046 20.924 -18.962 1.00 90.44 283 GLN A CA 1
ATOM 2270 C C . GLN A 1 283 ? -3.450 19.975 -17.921 1.00 90.44 283 GLN A C 1
ATOM 2272 O O . GLN A 1 283 ? -2.331 19.484 -18.082 1.00 90.44 283 GLN A O 1
ATOM 2277 N N . ASP A 1 284 ? -4.219 19.718 -16.862 1.00 93.25 284 ASP A N 1
ATOM 2278 C CA . ASP A 1 284 ? -3.879 18.755 -15.815 1.00 93.25 284 ASP A CA 1
ATOM 2279 C C . ASP A 1 284 ? -3.853 17.327 -16.378 1.00 93.25 284 ASP A C 1
ATOM 2281 O O . ASP A 1 284 ? -4.782 16.886 -17.052 1.00 93.25 284 ASP A O 1
ATOM 2285 N N . CYS A 1 285 ? -2.768 16.615 -16.090 1.00 94.06 285 CYS A N 1
ATOM 2286 C CA . CYS A 1 285 ? -2.538 15.236 -16.499 1.00 94.06 285 CYS A CA 1
ATOM 2287 C C . CYS A 1 285 ? -3.049 14.188 -15.499 1.00 94.06 285 CYS A C 1
ATOM 2289 O O . CYS A 1 285 ? -2.773 13.000 -15.684 1.00 94.06 285 CYS A O 1
ATOM 2291 N N . TYR A 1 286 ? -3.702 14.612 -14.412 1.00 96.19 286 TYR A N 1
ATOM 2292 C CA . TYR A 1 286 ? -4.219 13.768 -13.328 1.00 96.19 286 TYR A CA 1
ATOM 2293 C C . TYR A 1 286 ? -3.158 12.876 -12.664 1.00 96.19 286 TYR A C 1
ATOM 2295 O O . TYR A 1 286 ? -3.468 11.882 -12.009 1.00 96.19 286 TYR A O 1
ATOM 2303 N N . ASN A 1 287 ? -1.877 13.210 -12.828 1.00 96.88 287 ASN A N 1
ATOM 2304 C CA . ASN A 1 287 ? -0.769 12.419 -12.310 1.00 96.88 287 ASN A CA 1
ATOM 2305 C C . ASN A 1 287 ? -0.259 13.019 -11.007 1.00 96.88 287 ASN A C 1
ATOM 2307 O O . ASN A 1 287 ? 0.670 13.827 -10.983 1.00 96.88 287 ASN A O 1
ATOM 2311 N N . TYR A 1 288 ? -0.887 12.604 -9.913 1.00 97.75 288 TYR A N 1
ATOM 2312 C CA . TYR A 1 288 ? -0.587 13.134 -8.585 1.00 97.75 288 TYR A CA 1
ATOM 2313 C C . TYR A 1 288 ? 0.504 12.345 -7.856 1.00 97.75 288 TYR A C 1
ATOM 2315 O O . TYR A 1 288 ? 0.972 12.787 -6.812 1.00 97.75 288 TYR A O 1
ATOM 2323 N N . TRP A 1 289 ? 0.937 11.214 -8.418 1.00 97.38 289 TRP A N 1
ATOM 2324 C CA . TRP A 1 289 ? 1.834 10.238 -7.786 1.00 97.38 289 TRP A CA 1
ATOM 2325 C C . TRP A 1 289 ? 3.229 10.178 -8.415 1.00 97.38 289 TRP A C 1
ATOM 2327 O O . TRP A 1 289 ? 4.011 9.281 -8.100 1.00 97.38 289 TRP A O 1
ATOM 2337 N N . GLY A 1 290 ? 3.531 11.080 -9.350 1.00 94.38 290 GLY A N 1
ATOM 2338 C CA . GLY A 1 290 ? 4.815 11.091 -10.050 1.00 94.38 290 GLY A CA 1
ATOM 2339 C C . GLY A 1 290 ? 5.026 9.876 -10.961 1.00 94.38 290 GLY A C 1
ATOM 2340 O O . GLY A 1 290 ? 6.165 9.551 -11.286 1.00 94.38 290 GLY A O 1
ATOM 2341 N N . TYR A 1 291 ? 3.954 9.214 -11.405 1.00 94.94 291 TYR A N 1
ATOM 2342 C CA . TYR A 1 291 ? 4.023 7.993 -12.211 1.00 94.94 291 TYR A CA 1
ATOM 2343 C C . TYR A 1 291 ? 4.687 8.249 -13.578 1.00 94.94 291 TYR A C 1
ATOM 2345 O O . TYR A 1 291 ? 4.476 9.298 -14.194 1.00 94.94 291 TYR A O 1
ATOM 2353 N N . ARG A 1 292 ? 5.516 7.305 -14.046 1.00 92.06 292 ARG A N 1
ATOM 2354 C CA . ARG A 1 292 ? 6.335 7.431 -15.275 1.00 92.06 292 ARG A CA 1
ATOM 2355 C C . ARG A 1 292 ? 6.173 6.255 -16.244 1.00 92.06 292 ARG A C 1
ATOM 2357 O O . ARG A 1 292 ? 7.112 5.881 -16.942 1.00 92.06 292 ARG A O 1
ATOM 2364 N N . GLY A 1 293 ? 4.988 5.652 -16.290 1.00 90.00 293 GLY A N 1
ATOM 2365 C CA . GLY A 1 293 ? 4.658 4.666 -17.319 1.00 90.00 293 GLY A CA 1
ATOM 2366 C C . GLY A 1 293 ? 4.579 5.316 -18.704 1.00 90.00 293 GLY A C 1
ATOM 2367 O O . GLY A 1 293 ? 3.951 6.363 -18.870 1.00 90.00 293 GLY A O 1
ATOM 2368 N N . ILE A 1 294 ? 5.213 4.703 -19.704 1.00 90.50 294 ILE A N 1
ATOM 2369 C CA . ILE A 1 294 ? 5.196 5.210 -21.082 1.00 90.50 294 ILE A CA 1
ATOM 2370 C C . ILE A 1 294 ? 3.781 5.057 -21.655 1.00 90.50 294 ILE A C 1
ATOM 2372 O O . ILE A 1 294 ? 3.239 3.952 -21.685 1.00 90.50 294 ILE A O 1
ATOM 2376 N N . ARG A 1 295 ? 3.201 6.164 -22.129 1.00 90.44 295 ARG A N 1
ATOM 2377 C CA . ARG A 1 295 ? 1.902 6.224 -22.814 1.00 90.44 295 ARG A CA 1
ATOM 2378 C C . ARG A 1 295 ? 1.978 7.134 -24.039 1.00 90.44 295 ARG A C 1
ATOM 2380 O O . ARG A 1 295 ? 2.983 7.805 -24.259 1.00 90.44 295 ARG A O 1
ATOM 2387 N N . ALA A 1 296 ? 0.904 7.162 -24.830 1.00 88.94 296 ALA A N 1
ATOM 2388 C CA . ALA A 1 296 ? 0.784 8.064 -25.977 1.00 88.94 296 ALA A CA 1
ATOM 2389 C C . ALA A 1 296 ? 0.850 9.544 -25.560 1.00 88.94 296 ALA A C 1
ATOM 2391 O O . ALA A 1 296 ? 1.442 10.358 -26.265 1.00 88.94 296 ALA A O 1
ATOM 2392 N N . ARG A 1 297 ? 0.278 9.881 -24.397 1.00 90.31 297 ARG A N 1
ATOM 2393 C CA . ARG A 1 297 ? 0.321 11.222 -23.810 1.00 90.31 297 ARG A CA 1
ATOM 2394 C C . ARG A 1 297 ? 1.305 11.250 -22.646 1.00 90.31 297 ARG A C 1
ATOM 2396 O O . ARG A 1 297 ? 1.179 10.490 -21.685 1.00 90.31 297 ARG A O 1
ATOM 2403 N N . MET A 1 298 ? 2.271 12.157 -22.729 1.00 93.06 298 MET A N 1
ATOM 2404 C CA . MET A 1 298 ? 3.301 12.364 -21.713 1.00 93.06 298 MET A CA 1
ATOM 2405 C C . MET A 1 298 ? 3.315 13.841 -21.333 1.00 93.06 298 MET A C 1
ATOM 2407 O O . MET A 1 298 ? 3.409 14.699 -22.206 1.00 93.06 298 MET A O 1
ATOM 2411 N N . GLY A 1 299 ? 3.202 14.131 -20.041 1.00 87.56 299 GLY A N 1
ATOM 2412 C CA . GLY A 1 299 ? 3.316 15.482 -19.507 1.00 87.56 299 GLY A CA 1
ATOM 2413 C C . GLY A 1 299 ? 4.774 15.916 -19.342 1.00 87.56 299 GLY A C 1
ATOM 2414 O O . GLY A 1 299 ? 5.725 15.214 -19.709 1.00 87.56 299 GLY A O 1
ATOM 2415 N N . THR A 1 300 ? 4.962 17.088 -18.742 1.00 85.88 300 THR A N 1
ATOM 2416 C CA . THR A 1 300 ? 6.295 17.621 -18.431 1.00 85.88 300 THR A CA 1
ATOM 2417 C C . THR A 1 300 ? 7.139 16.647 -17.596 1.00 85.88 300 THR A C 1
ATOM 2419 O O . THR A 1 300 ? 6.636 15.880 -16.777 1.00 85.88 300 THR A O 1
ATOM 2422 N N . GLY A 1 301 ? 8.459 16.642 -17.821 1.00 83.56 301 GLY A N 1
ATOM 2423 C CA . GLY A 1 301 ? 9.401 15.824 -17.043 1.00 83.56 301 GLY A CA 1
ATOM 2424 C C . GLY A 1 301 ? 9.315 14.308 -17.274 1.00 83.56 301 GLY A C 1
ATOM 2425 O O . GLY A 1 301 ? 9.896 13.551 -16.496 1.00 83.56 301 GLY A O 1
ATOM 2426 N N . GLY A 1 302 ? 8.612 13.860 -18.322 1.00 89.56 302 GLY A N 1
ATOM 2427 C CA . GLY A 1 302 ? 8.439 12.437 -18.635 1.00 89.56 302 GLY A CA 1
ATOM 2428 C C . GLY A 1 302 ? 7.416 11.736 -17.741 1.00 89.56 302 GLY A C 1
ATOM 2429 O O . GLY A 1 302 ? 7.441 10.512 -17.620 1.00 89.56 302 GLY A O 1
ATOM 2430 N N . HIS A 1 303 ? 6.536 12.500 -17.095 1.00 92.12 303 HIS A N 1
ATOM 2431 C CA . HIS A 1 303 ? 5.431 11.950 -16.324 1.00 92.12 303 HIS A CA 1
ATOM 2432 C C . HIS A 1 303 ? 4.292 11.511 -17.242 1.00 92.12 303 HIS A C 1
ATOM 2434 O O . HIS A 1 303 ? 4.007 12.148 -18.255 1.00 92.12 303 HIS A O 1
ATOM 2440 N N . THR A 1 304 ? 3.632 10.413 -16.886 1.00 94.44 304 THR A N 1
ATOM 2441 C CA . THR A 1 304 ? 2.448 9.934 -17.605 1.00 94.44 304 THR A CA 1
ATOM 2442 C C . THR A 1 304 ? 1.351 10.994 -17.571 1.00 94.44 304 THR A C 1
ATOM 2444 O O . THR A 1 304 ? 1.131 11.594 -16.518 1.00 94.44 304 THR A O 1
ATOM 2447 N N . CYS A 1 305 ? 0.667 11.214 -18.694 1.00 95.94 305 CYS A N 1
ATOM 2448 C CA . CYS A 1 305 ? -0.543 12.025 -18.732 1.00 95.94 305 CYS A CA 1
ATOM 2449 C C . CYS A 1 305 ? -1.755 11.107 -18.886 1.00 95.94 305 CYS A C 1
ATOM 2451 O O . CYS A 1 305 ? -1.878 10.435 -19.911 1.00 95.94 305 CYS A O 1
ATOM 2453 N N . PHE A 1 306 ? -2.584 11.019 -17.847 1.00 96.44 306 PHE A N 1
ATOM 2454 C CA . PHE A 1 306 ? -3.760 10.152 -17.829 1.00 96.44 306 PHE A CA 1
ATOM 2455 C C . PHE A 1 306 ? -4.933 10.809 -18.550 1.00 96.44 306 PHE A C 1
ATOM 2457 O O . PHE A 1 306 ? -5.026 12.037 -18.626 1.00 96.44 306 PHE A O 1
ATOM 2464 N N . ASP A 1 307 ? -5.835 9.987 -19.078 1.00 93.94 307 ASP A N 1
ATOM 2465 C CA . ASP A 1 307 ? -6.978 10.486 -19.845 1.00 93.94 307 ASP A CA 1
ATOM 2466 C C . ASP A 1 307 ? -8.127 10.959 -18.947 1.00 93.94 307 ASP A C 1
ATOM 2468 O O . ASP A 1 307 ? -8.932 11.793 -19.359 1.00 93.94 307 ASP A O 1
ATOM 2472 N N . SER A 1 308 ? -8.191 10.457 -17.711 1.00 95.69 308 SER A N 1
ATOM 2473 C CA . SER A 1 308 ? -9.220 10.799 -16.728 1.00 95.69 308 SER A CA 1
ATOM 2474 C C . SER A 1 308 ? -8.756 10.523 -15.290 1.00 95.69 308 SER A C 1
ATOM 2476 O O . SER A 1 308 ? -7.782 9.787 -15.090 1.00 95.69 308 SER A O 1
ATOM 2478 N N . PRO A 1 309 ? -9.452 11.072 -14.275 1.00 96.56 309 PRO A N 1
ATOM 2479 C CA . PRO A 1 309 ? -9.262 10.681 -12.881 1.00 96.56 309 PRO A CA 1
ATOM 2480 C C . PRO A 1 309 ? -9.419 9.174 -12.640 1.00 96.56 309 PRO A C 1
ATOM 2482 O O . PRO A 1 309 ? -8.656 8.596 -11.869 1.00 96.56 309 PRO A O 1
ATOM 2485 N N . GLU A 1 310 ? -10.370 8.536 -13.323 1.00 97.19 310 GLU A N 1
ATOM 2486 C CA . GLU A 1 310 ? -10.624 7.095 -13.279 1.00 97.19 310 GLU A CA 1
ATOM 2487 C C . GLU A 1 310 ? -9.417 6.296 -13.771 1.00 97.19 310 GLU A C 1
ATOM 2489 O O . GLU A 1 310 ? -8.909 5.451 -13.037 1.00 97.19 310 GLU A O 1
ATOM 2494 N N . ASP A 1 311 ? -8.908 6.620 -14.962 1.00 97.00 311 ASP A N 1
ATOM 2495 C CA . ASP A 1 311 ? -7.719 5.984 -15.545 1.00 97.00 311 ASP A CA 1
ATOM 2496 C C . ASP A 1 311 ? -6.479 6.160 -14.651 1.00 97.00 311 ASP A C 1
ATOM 2498 O O . ASP A 1 311 ? -5.709 5.218 -14.432 1.00 97.00 311 ASP A O 1
ATOM 2502 N N . ALA A 1 312 ? -6.307 7.355 -14.079 1.00 97.31 312 ALA A N 1
ATOM 2503 C CA . ALA A 1 312 ? -5.210 7.646 -13.166 1.00 97.31 312 ALA A CA 1
ATOM 2504 C C . ALA A 1 312 ? -5.275 6.782 -11.898 1.00 97.31 312 ALA A C 1
ATOM 2506 O O . ALA A 1 312 ? -4.294 6.113 -11.555 1.00 97.31 312 ALA A O 1
ATOM 2507 N N . VAL A 1 313 ? -6.429 6.766 -11.220 1.00 98.06 313 VAL A N 1
ATOM 2508 C CA . VAL A 1 313 ? -6.615 5.987 -9.990 1.00 98.06 313 VAL A CA 1
ATOM 2509 C C . VAL A 1 313 ? -6.504 4.497 -10.282 1.00 98.06 313 VAL A C 1
ATOM 2511 O O . VAL A 1 313 ? -5.765 3.824 -9.576 1.00 98.06 313 VAL A O 1
ATOM 2514 N N . GLU A 1 314 ? -7.156 3.975 -11.320 1.00 97.12 314 GLU A N 1
ATOM 2515 C CA . GLU A 1 314 ? -7.107 2.549 -11.665 1.00 97.12 314 GLU A CA 1
ATOM 2516 C C . GLU A 1 314 ? -5.674 2.081 -11.949 1.00 97.12 314 GLU A C 1
ATOM 2518 O O . GLU A 1 314 ? -5.218 1.075 -11.401 1.00 97.12 314 GLU A O 1
ATOM 2523 N N . THR A 1 315 ? -4.918 2.854 -12.732 1.00 97.44 315 THR A N 1
ATOM 2524 C CA . THR A 1 315 ? -3.537 2.504 -13.087 1.00 97.44 315 THR A CA 1
ATOM 2525 C C . THR A 1 315 ? -2.611 2.517 -11.874 1.00 97.44 315 THR A C 1
ATOM 2527 O O . THR A 1 315 ? -1.825 1.587 -11.661 1.00 97.44 315 THR A O 1
ATOM 2530 N N . VAL A 1 316 ? -2.670 3.586 -11.078 1.00 97.94 316 VAL A N 1
ATOM 2531 C CA . VAL A 1 316 ? -1.783 3.756 -9.923 1.00 97.94 316 VAL A CA 1
ATOM 2532 C C . VAL A 1 316 ? -2.176 2.795 -8.803 1.00 97.94 316 VAL A C 1
ATOM 2534 O O . VAL A 1 316 ? -1.300 2.131 -8.245 1.00 97.94 316 VAL A O 1
ATOM 2537 N N . ALA A 1 317 ? -3.471 2.670 -8.504 1.00 97.75 317 ALA A N 1
ATOM 2538 C CA . ALA A 1 317 ? -3.980 1.735 -7.506 1.00 97.75 317 ALA A CA 1
ATOM 2539 C C . ALA A 1 317 ? -3.635 0.296 -7.882 1.00 97.75 317 ALA A C 1
ATOM 2541 O O . ALA A 1 317 ? -3.135 -0.430 -7.030 1.00 97.75 317 ALA A O 1
ATOM 2542 N N . GLY A 1 318 ? -3.803 -0.095 -9.151 1.00 97.12 318 GLY A N 1
ATOM 2543 C CA . GLY A 1 318 ? -3.427 -1.422 -9.633 1.00 97.12 318 GLY A CA 1
ATOM 2544 C C . GLY A 1 318 ? -1.949 -1.724 -9.383 1.00 97.12 318 GLY A C 1
ATOM 2545 O O . GLY A 1 318 ? -1.611 -2.765 -8.818 1.00 97.12 318 GLY A O 1
ATOM 2546 N N . ARG A 1 319 ? -1.059 -0.772 -9.693 1.00 96.50 319 ARG A N 1
ATOM 2547 C CA . ARG A 1 319 ? 0.377 -0.936 -9.433 1.00 96.50 319 ARG A CA 1
ATOM 2548 C C . ARG A 1 319 ? 0.706 -1.030 -7.941 1.00 96.50 319 ARG A C 1
ATOM 2550 O O . ARG A 1 319 ? 1.526 -1.858 -7.552 1.00 96.50 319 ARG A O 1
ATOM 2557 N N . ILE 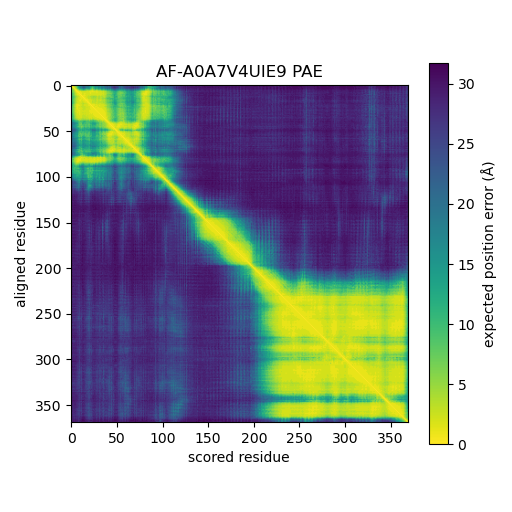A 1 320 ? 0.102 -0.186 -7.108 1.00 97.50 320 ILE A N 1
ATOM 2558 C CA . ILE A 1 320 ? 0.290 -0.245 -5.651 1.00 97.50 320 ILE A CA 1
ATOM 2559 C C . ILE A 1 320 ? -0.249 -1.572 -5.110 1.00 97.50 320 ILE A C 1
ATOM 2561 O O . ILE A 1 320 ? 0.398 -2.197 -4.278 1.00 97.50 320 ILE A O 1
ATOM 2565 N N . GLN A 1 321 ? -1.387 -2.047 -5.612 1.00 97.19 321 GLN A N 1
ATOM 2566 C CA . GLN A 1 321 ? -1.981 -3.310 -5.194 1.00 97.19 321 GLN A CA 1
ATOM 2567 C C . GLN A 1 321 ? -1.084 -4.505 -5.543 1.00 97.19 321 GLN A C 1
ATOM 2569 O O . GLN A 1 321 ? -0.962 -5.419 -4.733 1.00 97.19 321 GLN A O 1
ATOM 2574 N N . GLU A 1 322 ? -0.423 -4.510 -6.706 1.00 95.19 322 GLU A N 1
ATOM 2575 C CA . GLU A 1 322 ? 0.593 -5.522 -7.041 1.00 95.19 322 GLU A CA 1
ATOM 2576 C C . GLU A 1 322 ? 1.750 -5.535 -6.036 1.00 95.19 322 GLU A C 1
ATOM 2578 O O . GLU A 1 322 ? 2.202 -6.607 -5.639 1.00 95.19 322 GLU A O 1
ATOM 2583 N N . LEU A 1 323 ? 2.218 -4.355 -5.619 1.00 93.00 323 LEU A N 1
ATOM 2584 C CA . LEU A 1 323 ? 3.290 -4.223 -4.632 1.00 93.00 323 LEU A CA 1
ATOM 2585 C C . LEU A 1 323 ? 2.833 -4.723 -3.257 1.00 93.00 323 LEU A C 1
ATOM 2587 O O . LEU A 1 323 ? 3.507 -5.558 -2.661 1.00 93.00 323 LEU A O 1
ATOM 2591 N N . VAL A 1 324 ? 1.656 -4.301 -2.798 1.00 93.25 324 VAL A N 1
ATOM 2592 C CA . VAL A 1 324 ? 1.074 -4.760 -1.527 1.00 93.25 324 VAL A CA 1
ATOM 2593 C C . VAL A 1 324 ? 0.871 -6.280 -1.529 1.00 93.25 324 VAL A C 1
ATOM 2595 O O . VAL A 1 324 ? 1.206 -6.942 -0.554 1.00 93.25 324 VAL A O 1
ATOM 2598 N N . LYS A 1 325 ? 0.406 -6.867 -2.642 1.00 92.12 325 LYS A N 1
ATOM 2599 C CA . LYS A 1 325 ? 0.290 -8.331 -2.812 1.00 92.12 325 LYS A CA 1
ATOM 2600 C C . LYS A 1 325 ? 1.638 -9.060 -2.779 1.00 92.12 325 LYS A C 1
ATOM 2602 O O . LYS A 1 325 ? 1.658 -10.267 -2.560 1.00 92.12 325 LYS A O 1
ATOM 2607 N N . ALA A 1 326 ? 2.739 -8.354 -3.022 1.00 86.56 326 ALA A N 1
ATOM 2608 C CA . ALA A 1 326 ? 4.104 -8.858 -2.921 1.00 86.56 326 ALA A CA 1
ATOM 2609 C C . ALA A 1 326 ? 4.755 -8.536 -1.560 1.00 86.56 326 ALA A C 1
ATOM 2611 O O . ALA A 1 326 ? 5.982 -8.490 -1.474 1.00 86.56 326 ALA A O 1
ATOM 2612 N N . ASP A 1 327 ? 3.941 -8.301 -0.524 1.00 90.25 327 ASP A N 1
ATOM 2613 C CA . ASP A 1 327 ? 4.358 -7.955 0.841 1.00 90.25 327 ASP A CA 1
ATOM 2614 C C . ASP A 1 327 ? 5.153 -6.635 0.935 1.00 90.25 327 ASP A C 1
ATOM 2616 O O . ASP A 1 327 ? 5.987 -6.454 1.817 1.00 90.25 327 ASP A O 1
ATOM 2620 N N . VAL A 1 328 ? 4.905 -5.695 0.014 1.00 90.62 328 VAL A N 1
ATOM 2621 C CA . VAL A 1 328 ? 5.399 -4.309 0.081 1.00 90.62 328 VAL A CA 1
ATOM 2622 C C . VAL A 1 328 ? 4.264 -3.444 0.626 1.00 90.62 328 VAL A C 1
ATOM 2624 O O . VAL A 1 328 ? 3.589 -2.738 -0.125 1.00 90.62 328 VAL A O 1
ATOM 2627 N N . ASP A 1 329 ? 3.997 -3.548 1.926 1.00 92.31 329 ASP A N 1
ATOM 2628 C CA . ASP A 1 329 ? 2.824 -2.941 2.573 1.00 92.31 329 ASP A CA 1
ATOM 2629 C C . ASP A 1 329 ? 3.169 -1.885 3.639 1.00 92.31 329 ASP A C 1
ATOM 2631 O O . ASP A 1 329 ? 2.273 -1.271 4.225 1.00 92.31 329 ASP A O 1
ATOM 2635 N N . THR A 1 330 ? 4.459 -1.582 3.821 1.00 93.88 330 THR A N 1
ATOM 2636 C CA . THR A 1 330 ? 4.939 -0.485 4.677 1.00 93.88 330 THR A CA 1
ATOM 2637 C C . THR A 1 330 ? 5.554 0.669 3.873 1.00 93.88 330 THR A C 1
ATOM 2639 O O . THR A 1 330 ? 6.117 0.447 2.801 1.00 93.88 330 THR A O 1
ATOM 2642 N N . PRO A 1 331 ? 5.531 1.924 4.372 1.00 94.19 331 PRO A N 1
ATOM 2643 C CA . PRO A 1 331 ? 6.217 3.047 3.722 1.00 94.19 331 PRO A CA 1
ATOM 2644 C C . PRO A 1 331 ? 7.710 2.802 3.460 1.00 94.19 331 PRO A C 1
ATOM 2646 O O . PRO A 1 331 ? 8.250 3.289 2.469 1.00 94.19 331 PRO A O 1
ATOM 2649 N N . GLN A 1 332 ? 8.377 2.045 4.338 1.00 92.00 332 GLN A N 1
ATOM 2650 C CA . GLN A 1 332 ? 9.790 1.684 4.222 1.00 92.00 332 GLN A CA 1
ATOM 2651 C C . GLN A 1 332 ? 10.051 0.802 3.000 1.00 92.00 332 GLN A C 1
ATOM 2653 O O . GLN A 1 332 ? 11.047 1.000 2.310 1.00 92.00 332 GLN A O 1
ATOM 2658 N N . GLU A 1 333 ? 9.161 -0.149 2.727 1.00 91.75 333 GLU A N 1
ATOM 2659 C CA . GLU A 1 333 ? 9.256 -1.043 1.571 1.00 91.75 333 GLU A CA 1
ATOM 2660 C C . GLU A 1 333 ? 8.721 -0.355 0.309 1.00 91.75 333 GLU A C 1
ATOM 2662 O 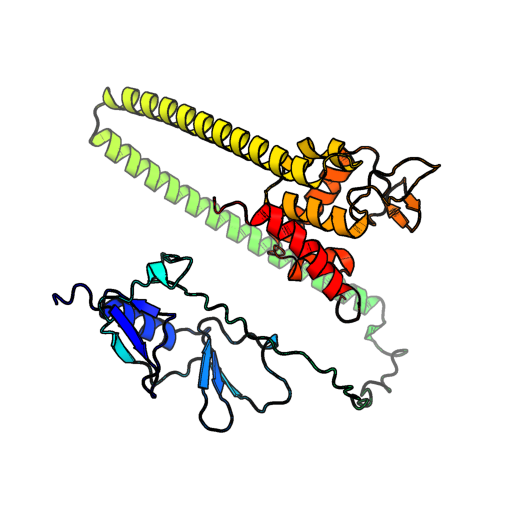O . GLU A 1 333 ? 9.311 -0.468 -0.766 1.00 91.75 333 GLU A O 1
ATOM 2667 N N . MET A 1 334 ? 7.665 0.453 0.441 1.00 93.94 334 MET A N 1
ATOM 2668 C CA . MET A 1 334 ? 7.039 1.190 -0.661 1.00 93.94 334 MET A CA 1
ATOM 2669 C C . MET A 1 334 ? 7.948 2.270 -1.268 1.00 93.94 334 MET A C 1
ATOM 2671 O O . MET A 1 334 ? 7.640 2.815 -2.325 1.00 93.94 334 MET A O 1
ATOM 2675 N N . VAL A 1 335 ? 9.119 2.543 -0.679 1.00 92.06 335 VAL A N 1
ATOM 2676 C CA . VAL A 1 335 ? 10.152 3.406 -1.281 1.00 92.06 335 VAL A CA 1
ATOM 2677 C C . VAL A 1 335 ? 10.582 2.941 -2.680 1.00 92.06 335 VAL A C 1
ATOM 2679 O O . VAL A 1 335 ? 11.046 3.751 -3.485 1.00 92.06 335 VAL A O 1
ATOM 2682 N N . LEU A 1 336 ? 10.352 1.664 -3.011 1.00 90.06 3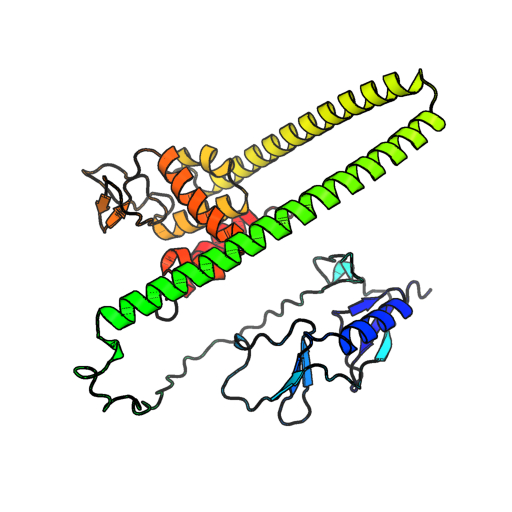36 LEU A N 1
ATOM 2683 C CA . LEU A 1 336 ? 10.482 1.123 -4.366 1.00 90.06 336 LEU A CA 1
ATOM 2684 C C . LEU A 1 336 ? 9.680 1.927 -5.408 1.00 90.06 336 LEU A C 1
ATOM 2686 O O . LEU A 1 336 ? 10.102 2.002 -6.561 1.00 90.06 336 LEU A O 1
ATOM 2690 N N . TRP A 1 337 ? 8.569 2.566 -5.021 1.00 90.56 337 TRP A N 1
ATOM 2691 C CA . TRP A 1 337 ? 7.815 3.489 -5.877 1.00 90.56 337 TRP A CA 1
ATOM 2692 C C . TRP A 1 337 ? 8.680 4.654 -6.375 1.00 90.56 337 TRP A C 1
ATOM 2694 O O . TRP A 1 337 ? 8.627 5.019 -7.547 1.00 90.56 337 TRP A O 1
ATOM 2704 N N . LYS A 1 338 ? 9.510 5.218 -5.491 1.00 86.94 338 LYS A N 1
ATOM 2705 C CA . LYS A 1 338 ? 10.340 6.395 -5.768 1.00 86.94 338 LYS A CA 1
ATOM 2706 C C . LYS A 1 338 ? 11.591 6.072 -6.585 1.00 86.94 338 LYS A C 1
ATOM 2708 O O . LYS A 1 338 ? 11.921 6.811 -7.508 1.00 86.94 338 LYS A O 1
ATOM 2713 N N . CYS A 1 339 ? 12.326 5.025 -6.213 1.00 83.44 339 CYS A N 1
ATOM 2714 C CA . CYS A 1 339 ? 13.679 4.763 -6.734 1.00 83.44 339 CYS A CA 1
ATOM 2715 C C . CYS A 1 339 ? 13.850 3.383 -7.382 1.00 83.44 339 CYS A C 1
ATOM 2717 O O . CYS A 1 339 ? 14.962 3.011 -7.771 1.00 83.44 339 CYS A O 1
ATOM 2719 N N . GLY A 1 340 ? 12.766 2.620 -7.539 1.00 82.62 340 GLY A N 1
ATOM 2720 C CA . GLY A 1 340 ? 12.824 1.263 -8.069 1.00 82.62 340 GLY A CA 1
ATOM 2721 C C . GLY A 1 340 ? 13.709 0.368 -7.203 1.00 82.62 340 GLY A C 1
ATOM 2722 O O . GLY A 1 340 ? 13.753 0.501 -5.986 1.00 82.62 340 GLY A O 1
ATOM 2723 N N . SER A 1 341 ? 14.458 -0.540 -7.825 1.00 74.94 341 SER A N 1
ATOM 2724 C CA . SER A 1 341 ? 15.298 -1.509 -7.111 1.00 74.94 341 SER A CA 1
ATOM 2725 C C . SER A 1 341 ? 16.621 -0.948 -6.569 1.00 74.94 341 SER A C 1
ATOM 2727 O O . SER A 1 341 ? 17.344 -1.682 -5.899 1.00 74.94 341 SER A O 1
ATOM 2729 N N . ASN A 1 342 ? 16.985 0.308 -6.863 1.00 70.88 342 ASN A N 1
ATOM 2730 C CA . ASN A 1 342 ? 18.299 0.869 -6.518 1.00 70.88 342 ASN A CA 1
ATOM 2731 C C . ASN A 1 342 ? 18.204 2.138 -5.655 1.00 70.88 342 ASN A C 1
ATOM 2733 O O . ASN A 1 342 ? 18.712 3.202 -6.003 1.00 70.88 342 ASN A O 1
ATOM 2737 N N . CYS A 1 343 ? 17.565 2.005 -4.496 1.00 69.44 343 CYS A N 1
ATOM 2738 C CA . CYS A 1 343 ? 17.371 3.097 -3.540 1.00 69.44 343 CYS A CA 1
ATOM 2739 C C . CYS A 1 343 ? 18.596 3.402 -2.656 1.00 69.44 343 CYS A C 1
ATOM 2741 O O . CYS A 1 343 ? 18.587 4.389 -1.926 1.00 69.44 343 CYS A O 1
ATOM 2743 N N . ALA A 1 344 ? 19.660 2.590 -2.716 1.00 69.88 344 ALA A N 1
ATOM 2744 C CA . ALA A 1 344 ? 20.826 2.711 -1.832 1.00 69.88 344 ALA A CA 1
ATOM 2745 C C . ALA A 1 344 ? 21.597 4.037 -1.986 1.00 69.88 344 ALA A C 1
ATOM 2747 O O . ALA A 1 344 ? 22.247 4.479 -1.043 1.00 69.88 344 ALA A O 1
ATOM 2748 N N . ASN A 1 345 ? 21.497 4.678 -3.155 1.00 71.62 345 ASN A N 1
ATOM 2749 C CA . ASN A 1 345 ? 22.177 5.939 -3.464 1.00 71.62 345 ASN A CA 1
ATOM 2750 C C . ASN A 1 345 ? 21.220 7.146 -3.527 1.00 71.62 345 ASN A C 1
ATOM 2752 O O . ASN A 1 345 ? 21.649 8.241 -3.890 1.00 71.62 345 ASN A O 1
ATOM 2756 N N . ASP A 1 346 ? 19.933 6.975 -3.202 1.00 77.31 346 ASP A N 1
ATOM 2757 C CA . ASP A 1 346 ? 18.954 8.067 -3.233 1.00 77.31 346 ASP A CA 1
ATOM 2758 C C . ASP A 1 346 ? 18.913 8.773 -1.872 1.00 77.31 346 ASP A C 1
ATOM 2760 O O . ASP A 1 346 ? 18.274 8.322 -0.920 1.00 77.31 346 ASP A O 1
ATOM 2764 N N . SER A 1 347 ? 19.586 9.921 -1.779 1.00 77.06 347 SER A N 1
ATOM 2765 C CA . SER A 1 347 ? 19.612 10.750 -0.567 1.00 77.06 347 SER A CA 1
ATOM 2766 C C . SER A 1 347 ? 18.229 11.269 -0.143 1.00 77.06 347 SER A C 1
ATOM 2768 O O . SER A 1 347 ? 18.046 11.675 1.005 1.00 77.06 347 SER A O 1
ATOM 2770 N N . GLY A 1 348 ? 17.237 11.237 -1.037 1.00 85.88 348 GLY A N 1
ATOM 2771 C CA . GLY A 1 348 ? 15.856 11.621 -0.766 1.00 85.88 348 GLY A CA 1
ATOM 2772 C C . GLY A 1 348 ? 14.961 10.477 -0.281 1.00 85.88 348 GLY A C 1
ATOM 2773 O O . GLY A 1 348 ? 13.830 10.755 0.124 1.00 85.88 348 GLY A O 1
ATOM 2774 N N . ALA A 1 349 ? 15.420 9.221 -0.304 1.00 87.50 349 ALA A N 1
ATOM 2775 C CA . ALA A 1 349 ? 14.614 8.051 0.058 1.00 87.50 349 ALA A CA 1
ATOM 2776 C C . ALA A 1 349 ? 14.100 8.113 1.505 1.00 87.50 349 ALA A C 1
ATOM 2778 O O . ALA A 1 349 ? 12.898 8.007 1.734 1.00 87.50 349 ALA A O 1
ATOM 2779 N N . SER A 1 350 ? 14.973 8.377 2.481 1.00 88.38 350 SER A N 1
ATOM 2780 C CA . SER A 1 350 ? 14.579 8.428 3.899 1.00 88.38 350 SER A CA 1
ATOM 2781 C C . SER A 1 350 ? 13.540 9.512 4.187 1.00 88.38 350 SER A C 1
ATOM 2783 O O . SER A 1 350 ? 12.589 9.285 4.932 1.00 88.38 350 SER A O 1
ATOM 2785 N N . LYS A 1 351 ? 13.695 10.690 3.567 1.00 90.81 351 LYS A N 1
ATOM 2786 C CA . LYS A 1 351 ? 12.722 11.781 3.698 1.00 90.81 351 LYS A CA 1
ATOM 2787 C C . LYS A 1 351 ? 11.387 11.400 3.066 1.00 90.81 351 LYS A C 1
ATOM 2789 O O . LYS A 1 351 ? 10.347 11.636 3.662 1.00 90.81 351 LYS A O 1
ATOM 2794 N N . TRP A 1 352 ? 11.418 10.790 1.884 1.00 94.31 352 TRP A N 1
ATOM 2795 C CA . TRP A 1 352 ? 10.213 10.319 1.211 1.00 94.31 352 TRP A CA 1
ATOM 2796 C C . TRP A 1 352 ? 9.446 9.298 2.058 1.00 94.31 352 TRP A C 1
ATOM 2798 O O . TRP A 1 352 ? 8.249 9.470 2.255 1.00 94.31 352 TRP A O 1
ATOM 2808 N N . ILE A 1 353 ? 10.144 8.309 2.630 1.00 93.94 353 ILE A N 1
ATOM 2809 C CA . ILE A 1 353 ? 9.551 7.306 3.530 1.00 93.94 353 ILE A CA 1
ATOM 2810 C C . ILE A 1 353 ? 8.869 7.989 4.717 1.00 93.94 353 ILE A C 1
ATOM 2812 O O . ILE A 1 353 ? 7.739 7.648 5.056 1.00 93.94 353 ILE A O 1
ATOM 2816 N N . SER A 1 354 ? 9.547 8.956 5.342 1.00 94.00 354 SER A N 1
ATOM 2817 C CA . SER A 1 354 ? 8.998 9.706 6.474 1.00 94.00 354 SER A CA 1
ATOM 2818 C C . SER A 1 354 ? 7.742 10.482 6.082 1.00 94.00 354 SER A C 1
ATOM 2820 O O . SER A 1 354 ? 6.732 10.403 6.776 1.00 94.00 354 SER A O 1
ATOM 2822 N N . ASP A 1 355 ? 7.797 11.218 4.973 1.00 93.12 355 ASP A N 1
ATOM 2823 C CA . ASP A 1 355 ? 6.697 12.063 4.514 1.00 93.12 355 ASP A CA 1
ATOM 2824 C C . ASP A 1 355 ? 5.471 11.214 4.145 1.00 93.12 355 ASP A C 1
ATOM 2826 O O . ASP A 1 355 ? 4.375 11.479 4.634 1.00 93.12 355 ASP A O 1
ATOM 2830 N N . VAL A 1 356 ? 5.648 10.152 3.348 1.00 96.44 356 VAL A N 1
ATOM 2831 C CA . VAL A 1 356 ? 4.562 9.218 2.999 1.00 96.44 356 VAL A CA 1
ATOM 2832 C C . VAL A 1 356 ? 4.032 8.516 4.245 1.00 96.44 356 VAL A C 1
ATOM 2834 O O . VAL A 1 356 ? 2.821 8.385 4.408 1.00 96.44 356 VAL A O 1
ATOM 2837 N N . GLY A 1 357 ? 4.923 8.113 5.154 1.00 95.56 357 GLY A N 1
ATOM 2838 C CA . GLY A 1 357 ? 4.571 7.414 6.383 1.00 95.56 357 GLY A CA 1
ATOM 2839 C C . GLY A 1 357 ? 3.646 8.205 7.304 1.00 95.56 357 GLY A C 1
ATOM 2840 O O . GLY A 1 357 ? 2.762 7.606 7.907 1.00 95.56 357 GLY A O 1
ATOM 2841 N N . ILE A 1 358 ? 3.784 9.533 7.385 1.00 93.56 358 ILE A N 1
ATOM 2842 C CA . ILE A 1 358 ? 2.887 10.381 8.189 1.00 93.56 358 ILE A CA 1
ATOM 2843 C C . ILE A 1 358 ? 1.437 10.221 7.720 1.00 93.56 358 ILE A C 1
ATOM 2845 O O . ILE A 1 358 ? 0.560 9.900 8.520 1.00 93.56 358 ILE A O 1
ATOM 2849 N N . TYR A 1 359 ? 1.190 10.404 6.424 1.00 92.88 359 TYR A N 1
ATOM 2850 C CA . TYR A 1 359 ? -0.160 10.378 5.856 1.00 92.88 359 TYR A CA 1
ATOM 2851 C C . TYR A 1 359 ? -0.710 8.957 5.729 1.00 92.88 359 TYR A C 1
ATOM 2853 O O . TYR A 1 359 ? -1.885 8.727 6.005 1.00 92.88 359 TYR A O 1
ATOM 2861 N N . PHE A 1 360 ? 0.150 7.991 5.396 1.00 95.12 360 PHE A N 1
ATOM 2862 C CA . PHE A 1 360 ? -0.208 6.576 5.410 1.00 95.12 360 PHE A CA 1
ATOM 2863 C C . PHE A 1 360 ? -0.720 6.160 6.793 1.00 95.12 360 PHE A C 1
ATOM 2865 O O . PHE A 1 360 ? -1.799 5.588 6.916 1.00 95.12 360 PHE A O 1
ATOM 2872 N N . ASN A 1 361 ? 0.016 6.511 7.851 1.00 93.00 361 ASN A N 1
ATOM 2873 C CA . ASN A 1 361 ? -0.359 6.182 9.222 1.00 93.00 361 ASN A CA 1
ATOM 2874 C C . ASN A 1 361 ? -1.612 6.927 9.684 1.00 93.00 361 ASN A C 1
ATOM 2876 O O . ASN A 1 361 ? -2.396 6.352 10.429 1.00 93.00 361 ASN A O 1
ATOM 2880 N N . GLN A 1 362 ? -1.832 8.171 9.249 1.00 91.00 362 GLN A N 1
ATOM 2881 C CA . GLN A 1 362 ? -3.066 8.901 9.563 1.00 91.00 362 GLN A CA 1
ATOM 2882 C C . GLN A 1 362 ? -4.308 8.159 9.064 1.00 91.00 362 GLN A C 1
ATOM 2884 O O . GLN A 1 362 ? -5.272 8.040 9.812 1.00 91.00 362 GLN A O 1
ATOM 2889 N N . LEU A 1 363 ? -4.270 7.607 7.848 1.00 89.12 363 LEU A N 1
ATOM 2890 C CA . LEU A 1 363 ? -5.406 6.863 7.301 1.00 89.12 363 LEU A CA 1
ATOM 2891 C C . LEU A 1 363 ? -5.463 5.414 7.810 1.00 89.12 363 LEU A C 1
ATOM 2893 O O . LEU A 1 363 ? -6.545 4.859 8.002 1.00 89.12 363 LEU A O 1
ATOM 2897 N N . ASN A 1 364 ? -4.313 4.778 8.041 1.00 85.19 364 ASN A N 1
ATOM 2898 C CA . ASN A 1 364 ? -4.247 3.359 8.394 1.00 85.19 364 ASN A CA 1
ATOM 2899 C C . ASN A 1 364 ? -4.386 3.089 9.909 1.00 85.19 364 ASN A C 1
ATOM 2901 O O . ASN A 1 364 ? -4.885 2.033 10.293 1.00 85.19 364 ASN A O 1
ATOM 2905 N N . ASN A 1 365 ? -4.017 4.037 10.783 1.00 76.44 365 ASN A N 1
ATOM 2906 C CA . ASN A 1 365 ? -4.078 3.867 12.245 1.00 76.44 365 ASN A CA 1
ATOM 2907 C C . ASN A 1 365 ? -5.418 4.274 12.879 1.00 76.44 365 ASN A C 1
ATOM 2909 O O . ASN A 1 365 ? -5.634 3.977 14.053 1.00 76.44 365 ASN A O 1
ATOM 2913 N N . ASN A 1 366 ? -6.345 4.887 12.136 1.00 58.03 366 ASN A N 1
ATOM 2914 C CA . ASN A 1 366 ? -7.687 5.226 12.636 1.00 58.03 366 ASN A CA 1
ATOM 2915 C C . ASN A 1 366 ? -8.586 3.997 12.918 1.00 58.03 366 ASN A C 1
ATOM 2917 O O . ASN A 1 366 ? -9.746 4.155 13.277 1.00 58.03 366 ASN A O 1
ATOM 2921 N N . GLN A 1 367 ? -8.068 2.764 12.834 1.00 45.62 367 GLN A N 1
ATOM 2922 C CA . GLN A 1 367 ? -8.772 1.539 13.254 1.00 45.62 367 GLN A CA 1
ATOM 2923 C C . GLN A 1 367 ? -8.788 1.293 14.779 1.00 45.62 367 GLN A C 1
ATOM 2925 O O . GLN A 1 367 ? -9.049 0.173 15.217 1.00 45.62 367 GLN A O 1
ATOM 2930 N N . GLY A 1 368 ? -8.481 2.304 15.595 1.00 37.56 368 GLY A N 1
ATOM 2931 C CA . GLY A 1 368 ? -8.340 2.173 17.051 1.00 37.56 368 GLY A CA 1
ATOM 2932 C C . GLY A 1 368 ? -9.251 3.063 17.901 1.00 37.56 368 GLY A C 1
ATOM 2933 O O . GLY A 1 368 ? -8.899 3.297 19.055 1.00 37.56 368 GLY A O 1
ATOM 2934 N N . GLY A 1 369 ? -10.345 3.591 17.341 1.00 28.28 369 GLY A N 1
ATOM 2935 C CA . GLY A 1 369 ? -11.353 4.382 18.065 1.00 28.28 369 GLY A CA 1
ATOM 2936 C C . GLY A 1 369 ? -12.455 3.528 18.671 1.00 28.28 369 GLY A C 1
ATOM 2937 O O . GLY A 1 369 ? -13.030 2.725 17.904 1.00 28.28 369 GLY A O 1
#

Solvent-accessible surface area (backbone atoms only — not comparable to full-atom values): 21567 Å² total; per-residue (Å²): 137,78,91,81,73,66,34,24,28,43,20,45,77,83,67,51,72,41,80,47,39,62,24,76,44,66,65,58,44,50,51,48,51,51,51,53,53,66,27,88,53,14,25,23,43,37,44,82,84,83,47,72,50,74,26,72,82,36,70,68,70,88,80,53,64,85,88,55,77,67,47,79,42,72,49,72,68,94,47,71,45,77,43,79,43,83,69,59,98,84,67,51,69,76,81,78,38,98,67,85,52,82,46,94,81,80,53,34,69,62,86,80,85,76,91,71,90,75,86,80,76,86,73,90,75,86,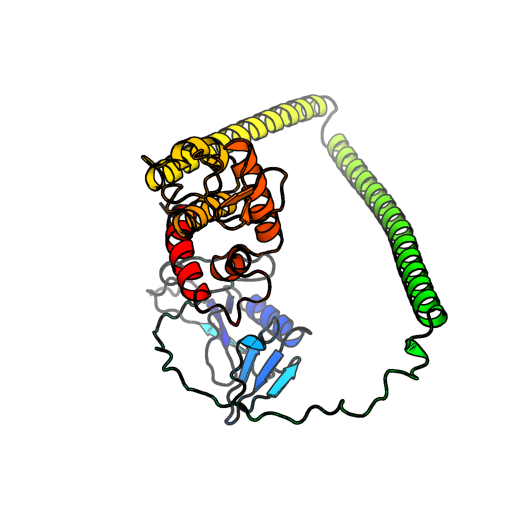76,82,84,75,83,73,93,72,84,78,74,68,75,88,78,42,72,78,72,40,69,66,48,51,53,51,52,53,51,51,52,52,52,52,53,51,50,52,52,52,52,52,50,62,52,49,54,52,53,50,54,51,50,52,52,53,51,51,51,51,49,52,53,50,51,51,51,48,58,73,75,38,56,85,75,50,55,60,51,48,54,52,49,52,56,51,48,51,52,51,52,52,51,52,49,53,53,50,51,50,52,51,28,53,54,45,28,55,56,49,42,75,75,36,61,97,37,71,44,45,84,39,37,77,67,41,29,73,41,58,65,70,48,32,17,46,55,53,10,41,12,44,67,59,8,58,32,41,76,50,55,41,39,46,97,86,36,82,14,59,39,25,61,68,48,62,61,91,59,97,44,60,17,50,96,64,25,29,32,42,92,38,60,65,55,29,50,54,54,51,49,52,54,47,44,56,38,38,75,68,74,35,76,44,45,80,57,42,43,41,78,81,47,47,96,64,48,91,80,44,87,58,47,68,58,48,26,52,56,24,36,55,45,23,44,60,63,61,58,67,84,75,123

Foldseek 3Di:
DPQDAWKKFKAFLVRHTDPQAIHSDPVLNVVVVVLQLPQQQKKWKAFDPGDIDIDSRHDPVVPDDPPGDIDIDGRDGPGIDMDTDRDDPPDDVCVVAVDFDDDPSRGTGGDDDDDDDDPDDDDPDDDDDDDDPPPPPPPVPDPCPPPVNVVVVVVVVVVVVVVVVVVVVVVVVVVVVVVVVVVVVVVVVVVVVVCVVDDPVVVVVVVVVVVVVVVVVVVVVVVVLVVQLVVLLVLLCVLQPPAPLNVLSSVLSNADLLLSLLVSLQLCVQCNSPVRAFDDVNHGQLQSRQDQDDDPDAGPPNGHRAPDSNRNSCVSSVVVVVCVVVVQRALLSCLCSVVNPPCVPPPCSVVSSVSSRVSSCSRVVVPPD

Nearest PDB structures (foldseek):
  8otz-assembly1_D1  TM=1.985E-01  e=6.003E+00  Bos taurus